Protein AF-A0A418DH81-F1 (afdb_monomer)

Nearest PDB structures (foldseek):
  5mu1-assembly1_A  TM=8.282E-01  e=1.456E-31  Thermochaetoides thermophila DSM 1495
  6trf-assembly1_A  TM=8.125E-01  e=7.128E-32  Thermochaetoides thermophila DSM 1495
  5n2j-assembly1_A  TM=8.165E-01  e=2.802E-31  Thermochaetoides thermophila DSM 1495
  6trt-assembly1_A  TM=8.050E-01  e=3.773E-31  Thermochaetoides thermophila DSM 1495
  7zlu-assembly1_A  TM=9.048E-01  e=4.284E-21  Thermochaetoides thermophila

Solvent-accessible surface area (backbone atoms only — not comparable to full-atom values): 31804 Å² total; per-residue (Å²): 135,86,85,79,65,65,47,68,61,77,77,45,79,38,82,57,93,62,87,86,45,74,70,54,49,53,50,49,54,51,50,46,34,75,74,52,50,48,64,51,39,63,69,58,46,61,78,52,71,87,59,91,65,53,75,65,55,46,49,52,55,49,52,52,51,32,51,53,46,54,48,47,58,63,50,71,73,49,91,76,79,75,73,94,66,60,92,85,54,84,72,73,89,83,48,70,55,76,67,92,68,94,46,98,39,81,44,79,46,81,33,32,79,62,37,71,63,35,60,57,46,53,40,53,55,52,46,40,35,71,77,66,52,27,34,54,36,48,39,73,54,68,73,99,72,73,98,60,86,67,70,91,74,87,86,86,70,89,80,76,89,85,84,58,101,70,86,85,80,80,89,67,78,64,82,57,75,38,64,74,80,85,91,68,64,92,48,52,44,69,41,78,78,49,58,82,53,60,51,74,64,32,58,65,95,75,56,74,44,72,43,75,63,27,33,56,50,49,31,33,37,36,30,48,67,43,78,90,61,66,44,56,54,48,59,42,75,46,75,52,77,45,79,56,93,92,49,75,48,82,45,54,34,45,24,35,64,69,78,8,32,37,63,43,79,36,69,72,63,91,65,88,66,93,45,97,81,52,81,68,40,77,46,80,43,65,69,60,93,91,58,91,72,82,75,53,64,87,88,74,85,84,78,77,85,74,81,89,72,83,89,71,90,79,74,81,83,81,71,86,49,70,69,59,43,54,29,43,62,72,52,52,36,63,61,57,73,50,55,83,88,53,54,62,51,73,51,73,54,95,67,48,48,77,75,54,71,65,61,58,67,70,71,52,82,48,83,92,33,34,32,30,33,19,45,45,57,73,76,32,87,78,87,76,85,86,73,66,64,50,81,41,36,39,35,37,38,55,53,26,48,50,68,42,45,34,52,54,51,43,54,54,45,60,67,45,60,76,43,84,84,48,57,88,50,50,60,58,45,48,59,62,70,40,31,88,83,53,50,69,22,76,42,63,57,42,59,47,33,30,78,63,27,33,43,78,76,58,53,77,68,31,31,21,38,39,74,58,82,46,95,89,52,89,73,60,67,70,61,49,40,56,61,71,40,40,63,94,88,37,101,63,32,44,66,53,56,55,49,51,52,52,51,50,51,54,52,49,55,64,71,75,105

Mean predicted aligned error: 12.91 Å

Structure (mmCIF, N/CA/C/O backbone):
data_AF-A0A418DH81-F1
#
_entry.id   AF-A0A418DH81-F1
#
loop_
_atom_site.group_PDB
_atom_site.id
_atom_site.type_symbol
_atom_site.label_atom_id
_atom_site.label_alt_id
_atom_site.label_comp_id
_atom_site.label_asym_id
_atom_site.label_entity_id
_atom_site.label_seq_id
_atom_site.pdbx_PDB_ins_code
_atom_site.Cartn_x
_atom_site.Cartn_y
_atom_site.Cartn_z
_atom_site.occupancy
_atom_site.B_iso_or_equiv
_atom_site.auth_seq_id
_atom_site.auth_comp_id
_atom_site.auth_asym_id
_atom_site.auth_atom_id
_atom_site.pdbx_PDB_model_num
ATOM 1 N N . LEU A 1 1 ? 4.227 26.481 -40.959 1.00 38.06 1 LEU A N 1
ATOM 2 C CA . LEU A 1 1 ? 5.400 27.101 -40.310 1.00 38.06 1 LEU A CA 1
ATOM 3 C C . LEU A 1 1 ? 6.519 27.157 -41.343 1.00 38.06 1 LEU A C 1
ATOM 5 O O . LEU A 1 1 ? 7.202 26.156 -41.515 1.00 38.06 1 LEU A O 1
ATOM 9 N N . PRO A 1 2 ? 6.613 28.237 -42.131 1.00 41.12 2 PRO A N 1
ATOM 10 C CA . PRO A 1 2 ? 7.748 28.475 -43.013 1.00 41.12 2 PRO A CA 1
ATOM 11 C C . PRO A 1 2 ? 8.866 29.164 -42.206 1.00 41.12 2 PRO A C 1
ATOM 13 O O . PRO A 1 2 ? 8.558 29.958 -41.325 1.00 41.12 2 PRO A O 1
ATOM 16 N N . ASP A 1 3 ? 10.126 28.830 -42.489 1.00 50.47 3 ASP A N 1
ATOM 17 C CA . ASP A 1 3 ? 11.366 29.453 -41.966 1.00 50.47 3 ASP A CA 1
ATOM 18 C C . ASP A 1 3 ? 12.084 28.794 -40.768 1.00 50.47 3 ASP A C 1
ATOM 20 O O . ASP A 1 3 ? 12.914 29.425 -40.117 1.00 50.47 3 ASP A O 1
ATOM 24 N N . GLN A 1 4 ? 11.891 27.494 -40.517 1.00 59.25 4 GLN A N 1
ATOM 25 C CA . GLN A 1 4 ? 12.901 26.716 -39.778 1.00 59.25 4 GLN A CA 1
ATOM 26 C C . GLN A 1 4 ? 13.850 26.030 -40.767 1.00 59.25 4 GLN A C 1
ATOM 28 O O . GLN A 1 4 ? 13.524 25.003 -41.363 1.00 59.25 4 GLN A O 1
ATOM 33 N N . HIS A 1 5 ? 15.041 26.602 -40.954 1.00 70.00 5 HIS A N 1
ATOM 34 C CA . HIS A 1 5 ? 16.127 25.930 -41.661 1.00 70.00 5 HIS A CA 1
ATOM 35 C C . HIS A 1 5 ? 16.681 24.811 -40.769 1.00 70.00 5 HIS A C 1
ATOM 37 O O . HIS A 1 5 ? 17.349 25.074 -39.770 1.00 70.00 5 HIS A O 1
ATOM 43 N N . VAL A 1 6 ? 16.388 23.561 -41.126 1.00 74.81 6 VAL A N 1
ATOM 44 C CA . VAL A 1 6 ? 16.934 22.372 -40.460 1.00 74.81 6 VAL A CA 1
ATOM 45 C C . VAL A 1 6 ? 18.076 21.823 -41.304 1.00 74.81 6 VAL A C 1
ATOM 47 O O . VAL A 1 6 ? 17.901 21.573 -42.497 1.00 74.81 6 VAL A O 1
ATOM 50 N N . ILE A 1 7 ? 19.241 21.613 -40.693 1.00 79.62 7 ILE A N 1
ATOM 51 C CA . ILE A 1 7 ? 20.349 20.890 -41.328 1.00 79.62 7 ILE A CA 1
ATOM 52 C C . ILE A 1 7 ? 20.380 19.472 -40.791 1.00 79.62 7 ILE A C 1
ATOM 54 O O . ILE A 1 7 ? 20.282 19.255 -39.587 1.00 79.62 7 ILE A O 1
ATOM 58 N N . TYR A 1 8 ? 20.567 18.509 -41.687 1.00 78.81 8 TYR A N 1
ATOM 59 C CA . TYR A 1 8 ? 20.799 17.123 -41.315 1.00 78.81 8 TYR A CA 1
ATOM 60 C C . TYR A 1 8 ? 22.288 16.817 -41.404 1.00 78.81 8 TYR A C 1
ATOM 62 O O . TYR A 1 8 ? 22.868 16.864 -42.487 1.00 78.81 8 TYR A O 1
ATOM 70 N N . VAL A 1 9 ? 22.902 16.474 -40.272 1.00 79.56 9 VAL A N 1
ATOM 71 C CA . VAL A 1 9 ? 24.284 15.979 -40.231 1.00 79.56 9 VAL A CA 1
ATOM 72 C C . VAL A 1 9 ? 24.230 14.502 -39.856 1.00 79.56 9 VAL A C 1
ATOM 74 O O . VAL A 1 9 ? 23.782 14.157 -38.764 1.00 79.56 9 VAL A O 1
ATOM 77 N N . ASN A 1 10 ? 24.605 13.621 -40.791 1.00 78.31 10 ASN A N 1
ATOM 78 C CA . ASN A 1 10 ? 24.509 12.158 -40.651 1.00 78.31 10 ASN A CA 1
ATOM 79 C C . ASN A 1 10 ? 23.146 11.690 -40.092 1.00 78.31 10 ASN A C 1
ATOM 81 O O . ASN A 1 10 ? 23.060 10.952 -39.106 1.00 78.31 10 ASN A O 1
ATOM 85 N N . GLY A 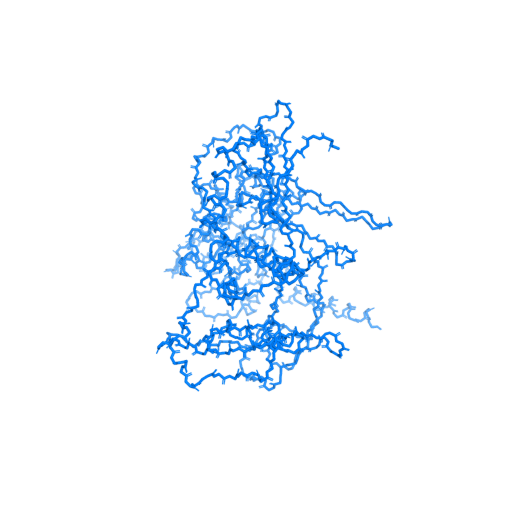1 11 ? 22.065 12.210 -40.686 1.00 76.94 11 GLY A N 1
ATOM 86 C CA . GLY A 1 11 ? 20.680 11.876 -40.342 1.00 76.94 11 GLY A CA 1
ATOM 87 C C . GLY A 1 11 ? 20.104 12.582 -39.108 1.00 76.94 11 GLY A C 1
ATOM 88 O O . GLY A 1 11 ? 18.898 12.496 -38.893 1.00 76.94 11 GLY A O 1
ATOM 89 N N . ARG A 1 12 ? 20.906 13.310 -38.316 1.00 77.25 12 ARG A N 1
ATOM 90 C CA . ARG A 1 12 ? 20.415 14.054 -37.145 1.00 77.25 12 ARG A CA 1
ATOM 91 C C . ARG A 1 12 ? 19.915 15.446 -37.551 1.00 77.25 12 ARG A C 1
ATOM 93 O O . ARG A 1 12 ? 20.723 16.213 -38.081 1.00 77.25 12 ARG A O 1
ATOM 100 N N . PRO A 1 13 ? 18.643 15.803 -37.284 1.00 80.56 13 PRO A N 1
ATOM 101 C CA . PRO A 1 13 ? 18.161 17.159 -37.504 1.00 80.56 13 PRO A CA 1
ATOM 102 C C . PRO A 1 13 ? 18.789 18.111 -36.482 1.00 80.56 13 PRO A C 1
ATOM 104 O O . PRO A 1 13 ? 18.785 17.846 -35.277 1.00 80.56 13 PRO A O 1
ATOM 107 N N . LEU A 1 14 ? 19.317 19.225 -36.971 1.00 76.38 14 LEU A N 1
ATOM 108 C CA . LEU A 1 14 ? 19.795 20.345 -36.178 1.00 76.38 14 LEU A CA 1
ATOM 109 C C . LEU A 1 14 ? 18.937 21.561 -36.507 1.00 76.38 14 LEU A C 1
ATOM 111 O O . LEU A 1 14 ? 18.950 22.055 -37.638 1.00 76.38 14 LEU A O 1
ATOM 115 N N . GLU A 1 15 ? 18.191 22.028 -35.510 1.00 77.62 15 GLU A N 1
ATOM 116 C CA . GLU A 1 15 ? 17.496 23.307 -35.591 1.00 77.62 15 GLU A CA 1
ATOM 117 C C . GLU A 1 15 ? 18.522 24.431 -35.479 1.00 77.62 15 GLU A C 1
ATOM 119 O O . GLU A 1 15 ? 19.272 24.532 -34.504 1.00 77.62 15 GLU A O 1
ATOM 124 N N . LEU A 1 16 ? 18.588 25.264 -36.512 1.00 69.62 16 LEU A N 1
ATOM 125 C CA . LEU A 1 16 ? 19.520 26.375 -36.543 1.00 69.62 16 LEU A CA 1
ATOM 126 C C . LEU A 1 16 ? 18.963 27.554 -35.753 1.00 69.62 16 LEU A C 1
ATOM 128 O O . LEU A 1 16 ? 17.947 28.140 -36.115 1.00 69.62 16 LEU A O 1
ATOM 132 N N . VAL A 1 17 ? 19.682 27.939 -34.701 1.00 70.19 17 VAL A N 1
ATOM 133 C CA . VAL A 1 17 ? 19.402 29.158 -33.923 1.00 70.19 17 VAL A CA 1
ATOM 134 C C . VAL A 1 17 ? 20.090 30.394 -34.528 1.00 70.19 17 VAL A C 1
ATOM 136 O O . VAL A 1 17 ? 19.818 31.520 -34.121 1.00 70.19 17 VAL A O 1
ATOM 139 N N . ALA A 1 18 ? 20.992 30.190 -35.497 1.00 70.56 18 ALA A N 1
ATOM 140 C CA . ALA A 1 18 ? 21.747 31.223 -36.203 1.00 70.56 18 ALA A CA 1
ATOM 141 C C . ALA A 1 18 ? 22.137 30.755 -37.626 1.00 70.56 18 ALA A C 1
ATOM 143 O O . ALA A 1 18 ? 22.181 29.545 -37.873 1.00 70.56 18 ALA A O 1
ATOM 144 N N . PRO A 1 19 ? 22.454 31.675 -38.564 1.00 76.88 19 PRO A N 1
ATOM 145 C CA . PRO A 1 19 ? 22.934 31.321 -39.901 1.00 76.88 19 PRO A CA 1
ATOM 146 C C . PRO A 1 19 ? 24.234 30.510 -39.850 1.00 76.88 19 PRO A C 1
ATOM 148 O O . PRO A 1 19 ? 25.138 30.820 -39.071 1.00 76.88 19 PRO A O 1
ATOM 151 N N . VAL A 1 20 ? 24.359 29.495 -40.707 1.00 76.00 20 VAL A N 1
ATOM 152 C CA . VAL A 1 20 ? 25.563 28.655 -40.744 1.00 76.00 20 VAL A CA 1
ATOM 153 C C . VAL A 1 20 ? 26.715 29.372 -41.427 1.00 76.00 20 VAL A C 1
ATOM 155 O O . VAL A 1 20 ? 26.659 29.682 -42.614 1.00 76.00 20 VAL A O 1
ATOM 158 N N . THR A 1 21 ? 27.786 29.593 -40.671 1.00 83.69 21 THR A N 1
ATOM 159 C CA . THR A 1 21 ? 29.084 30.017 -41.198 1.00 83.69 21 THR A CA 1
ATOM 160 C C . THR A 1 21 ? 29.962 28.796 -41.497 1.00 83.69 21 THR A C 1
ATOM 162 O O . THR A 1 21 ? 29.776 27.745 -40.876 1.00 83.69 21 THR A O 1
ATOM 165 N N . PRO A 1 22 ? 30.966 28.910 -42.387 1.00 84.56 22 PRO A N 1
ATOM 166 C CA . PRO A 1 22 ? 31.921 27.826 -42.633 1.00 84.56 22 PRO A CA 1
ATOM 167 C C . PRO A 1 22 ? 32.604 27.321 -41.352 1.00 84.56 22 PRO A C 1
ATOM 169 O O . PRO A 1 22 ? 32.698 26.119 -41.134 1.00 84.56 22 PRO A O 1
ATOM 172 N N . SER A 1 23 ? 32.975 28.231 -40.444 1.00 84.25 23 SER A N 1
ATOM 173 C CA . SER A 1 23 ? 33.589 27.876 -39.158 1.00 84.25 23 SER A CA 1
ATOM 174 C C . SER A 1 23 ? 32.648 27.112 -38.222 1.00 84.25 23 SER A C 1
ATOM 176 O O . SER A 1 23 ? 33.084 26.196 -37.524 1.00 84.25 23 SER A O 1
ATOM 178 N N . LEU A 1 24 ? 31.355 27.459 -38.207 1.00 81.62 24 LEU A N 1
ATOM 179 C CA . LEU A 1 24 ? 30.349 26.719 -37.448 1.00 81.62 24 LEU A CA 1
ATOM 180 C C . LEU A 1 24 ? 30.149 25.321 -38.040 1.00 81.62 24 LEU A C 1
ATOM 182 O O . LEU A 1 24 ? 30.042 24.357 -37.288 1.00 81.62 24 LEU A O 1
ATOM 186 N N . PHE A 1 25 ? 30.142 25.201 -39.369 1.00 82.88 25 PHE A N 1
ATOM 187 C CA . PHE A 1 25 ? 30.026 23.913 -40.048 1.00 82.88 25 PHE A CA 1
ATOM 188 C C . PHE A 1 25 ? 31.209 22.987 -39.729 1.00 82.88 25 PHE A C 1
ATOM 190 O O . PHE A 1 25 ? 30.992 21.836 -39.353 1.00 82.88 25 PHE A O 1
ATOM 197 N N . ASP A 1 26 ? 32.443 23.494 -39.766 1.00 85.38 26 ASP A N 1
ATOM 198 C CA . ASP A 1 26 ? 33.638 22.724 -39.388 1.00 85.38 26 ASP A CA 1
ATOM 199 C C . ASP A 1 26 ? 33.591 22.269 -37.919 1.00 85.38 26 ASP A C 1
ATOM 201 O O . ASP A 1 26 ? 33.926 21.124 -37.591 1.00 85.38 26 ASP A O 1
ATOM 205 N N . GLY A 1 27 ? 33.115 23.146 -37.028 1.00 85.00 27 GLY A N 1
ATOM 206 C CA . GLY A 1 27 ? 32.875 22.819 -35.623 1.00 85.00 27 GLY A CA 1
ATOM 207 C C . GLY A 1 27 ? 31.822 21.721 -35.448 1.00 85.00 27 GLY A C 1
ATOM 208 O O . GLY A 1 27 ? 32.046 20.773 -34.694 1.00 85.00 27 GLY A O 1
ATOM 209 N N . LEU A 1 28 ? 30.709 21.800 -36.187 1.00 83.19 28 LEU A N 1
ATOM 210 C CA . LEU A 1 28 ? 29.641 20.795 -36.179 1.00 83.19 28 LEU A CA 1
ATOM 211 C C . LEU A 1 28 ? 30.137 19.435 -36.676 1.00 83.19 28 LEU A C 1
ATOM 213 O O . LEU A 1 28 ? 29.877 18.426 -36.025 1.00 83.19 28 LEU A O 1
ATOM 217 N N . VAL A 1 29 ? 30.894 19.395 -37.776 1.00 83.88 29 VAL A N 1
ATOM 218 C CA . VAL A 1 29 ? 31.482 18.155 -38.311 1.00 83.88 29 VAL A CA 1
ATOM 219 C C . VAL A 1 29 ? 32.475 17.549 -37.317 1.00 83.88 29 VAL A C 1
ATOM 221 O O . VAL A 1 29 ? 32.462 16.338 -37.083 1.00 83.88 29 VAL A O 1
ATOM 224 N N . THR A 1 30 ? 33.309 18.379 -36.686 1.00 86.56 30 THR A N 1
ATOM 225 C CA . THR A 1 30 ? 34.278 17.926 -35.678 1.00 86.56 30 THR A CA 1
ATOM 226 C C . THR A 1 30 ? 33.576 17.348 -34.450 1.00 86.56 30 THR A C 1
ATOM 228 O O . THR A 1 30 ? 33.933 16.263 -33.986 1.00 86.56 30 THR A O 1
ATOM 231 N N . TYR A 1 31 ? 32.548 18.037 -33.950 1.00 83.62 31 TYR A N 1
ATOM 232 C CA . TYR A 1 31 ? 31.750 17.594 -32.811 1.00 83.62 31 TYR A CA 1
ATOM 233 C C . TYR A 1 31 ? 30.988 16.298 -33.117 1.00 83.62 31 TYR A C 1
ATOM 235 O O . TYR A 1 31 ? 31.055 15.344 -32.343 1.00 83.62 31 TYR A O 1
ATOM 243 N N . GLU A 1 32 ? 30.320 16.220 -34.266 1.00 84.56 32 GLU A N 1
ATOM 244 C CA . GLU A 1 32 ? 29.579 15.036 -34.716 1.00 84.56 32 GLU A CA 1
ATOM 245 C C . GLU A 1 32 ? 30.499 13.820 -34.906 1.00 84.56 32 GLU A C 1
ATOM 247 O O . GLU A 1 32 ? 30.168 12.695 -34.517 1.00 84.56 32 GLU A O 1
ATOM 252 N N . SER A 1 33 ? 31.695 14.043 -35.457 1.00 83.44 33 SER A N 1
ATOM 253 C CA . SER A 1 33 ? 32.730 13.018 -35.561 1.00 83.44 33 SER A CA 1
ATOM 254 C C . SER A 1 33 ? 33.155 12.533 -34.176 1.00 83.44 33 SER A C 1
ATOM 256 O O . SER A 1 33 ? 33.087 11.336 -33.904 1.00 83.44 33 SER A O 1
ATOM 258 N N . ALA A 1 34 ? 33.529 13.443 -33.272 1.00 82.44 34 ALA A N 1
ATOM 259 C CA . ALA A 1 34 ? 34.027 13.099 -31.943 1.00 82.44 34 ALA A CA 1
ATOM 260 C C . ALA A 1 34 ? 32.990 12.387 -31.058 1.00 82.44 34 ALA A C 1
ATOM 262 O O . ALA A 1 34 ? 33.361 11.504 -30.288 1.00 82.44 34 ALA A O 1
ATOM 263 N N . THR A 1 35 ? 31.712 12.753 -31.173 1.00 76.19 35 THR A N 1
ATOM 264 C CA . THR A 1 35 ? 30.647 12.268 -30.279 1.00 76.19 35 THR A CA 1
ATOM 265 C C . THR A 1 35 ? 29.942 11.007 -30.772 1.00 76.19 35 THR A C 1
ATOM 267 O O . THR A 1 35 ? 29.568 10.168 -29.957 1.00 76.19 35 THR A O 1
ATOM 270 N N . ARG A 1 36 ? 29.767 10.846 -32.088 1.00 80.06 36 ARG A N 1
ATOM 271 C CA . ARG A 1 36 ? 28.887 9.817 -32.673 1.00 80.06 36 ARG A CA 1
ATOM 272 C C . ARG A 1 36 ? 29.578 9.054 -33.792 1.00 80.06 36 ARG A C 1
ATOM 274 O O . ARG A 1 36 ? 29.807 7.845 -33.717 1.00 80.06 36 ARG A O 1
ATOM 281 N N . SER A 1 37 ? 29.945 9.784 -34.842 1.00 82.31 37 SER A N 1
ATOM 282 C CA . SER A 1 37 ? 30.236 9.195 -36.145 1.00 82.31 37 SER A CA 1
ATOM 283 C C . SER A 1 37 ? 31.573 8.457 -36.175 1.00 82.31 37 SER A C 1
ATOM 285 O O . SER A 1 37 ? 31.692 7.455 -36.876 1.00 82.31 37 SER A O 1
ATOM 287 N N . LYS A 1 38 ? 32.567 8.859 -35.371 1.00 84.56 38 LYS A N 1
ATOM 288 C CA . LYS A 1 38 ? 33.875 8.184 -35.301 1.00 84.56 38 LYS A CA 1
ATOM 289 C C . LYS A 1 38 ? 33.791 6.785 -34.695 1.00 84.56 38 LYS A C 1
ATOM 291 O O . LYS A 1 38 ? 34.431 5.869 -35.211 1.00 84.56 38 LYS A O 1
ATOM 296 N N . ALA A 1 39 ? 33.007 6.606 -33.631 1.00 79.75 39 ALA A N 1
ATOM 297 C CA . ALA A 1 39 ? 32.832 5.304 -32.989 1.00 79.75 39 ALA A CA 1
ATOM 298 C C . ALA A 1 39 ? 32.133 4.318 -33.937 1.00 79.75 39 ALA A C 1
ATOM 300 O O . ALA A 1 39 ? 32.641 3.220 -34.172 1.00 79.75 39 ALA A O 1
ATOM 301 N N . VAL A 1 40 ? 31.037 4.755 -34.567 1.00 82.31 40 VAL A N 1
ATOM 302 C CA . VAL A 1 40 ? 30.301 3.939 -35.542 1.00 82.31 40 VAL A CA 1
ATOM 303 C C . VAL A 1 40 ? 31.146 3.665 -36.784 1.00 82.31 40 VAL A C 1
ATOM 305 O O . VAL A 1 40 ? 31.205 2.530 -37.242 1.00 82.31 40 VAL A O 1
ATOM 308 N N . SER A 1 41 ? 31.894 4.649 -37.286 1.00 81.81 41 SER A N 1
ATOM 309 C CA . SER A 1 41 ? 32.795 4.447 -38.428 1.00 81.81 41 SER A CA 1
ATOM 310 C C . SER A 1 41 ? 33.893 3.424 -38.123 1.00 81.81 41 SER A C 1
ATOM 312 O O . SER A 1 41 ? 34.215 2.586 -38.963 1.00 81.81 41 SER A O 1
ATOM 314 N N . LYS A 1 42 ? 34.443 3.423 -36.902 1.00 82.38 42 LYS A N 1
ATOM 315 C CA . LYS A 1 42 ? 35.441 2.425 -36.496 1.00 82.38 42 LYS A CA 1
ATOM 316 C C . LYS A 1 42 ? 34.857 1.010 -36.419 1.00 82.38 42 LYS A C 1
ATOM 318 O O . LYS A 1 42 ? 35.593 0.063 -36.674 1.00 82.38 42 LYS A O 1
ATOM 323 N N . ALA A 1 43 ? 33.578 0.856 -36.086 1.00 80.62 43 ALA A N 1
ATOM 324 C CA . ALA A 1 43 ? 32.929 -0.451 -35.972 1.00 80.62 43 ALA A CA 1
ATOM 325 C C . ALA A 1 43 ? 32.344 -0.963 -37.302 1.00 80.62 43 ALA A C 1
ATOM 327 O O . ALA A 1 43 ? 32.469 -2.143 -37.617 1.00 80.62 43 ALA A O 1
ATOM 328 N N . TYR A 1 44 ? 31.716 -0.081 -38.082 1.00 83.50 44 TYR A N 1
ATOM 329 C CA . TYR A 1 44 ? 30.971 -0.418 -39.296 1.00 83.50 44 TYR A CA 1
ATOM 330 C C . TYR A 1 44 ? 31.788 -0.166 -40.568 1.00 83.50 44 TYR A C 1
ATOM 332 O O . TYR A 1 44 ? 32.016 -1.084 -41.350 1.00 83.50 44 TYR A O 1
ATOM 340 N N . VAL A 1 45 ? 32.303 1.055 -40.751 1.00 82.00 45 VAL A N 1
ATOM 341 C CA . VAL A 1 45 ? 33.040 1.444 -41.971 1.00 82.00 45 VAL A CA 1
ATOM 342 C C . VAL A 1 45 ? 34.389 0.730 -42.071 1.00 82.00 45 VAL A C 1
ATOM 344 O O . VAL A 1 45 ? 34.849 0.414 -43.167 1.00 82.00 45 VAL A O 1
ATOM 347 N N . SER A 1 46 ? 35.016 0.392 -40.940 1.00 81.56 46 SER A N 1
ATOM 348 C CA . SER A 1 46 ? 36.280 -0.359 -40.917 1.00 81.56 46 SER A CA 1
ATOM 349 C C . SER A 1 46 ? 36.216 -1.720 -41.617 1.00 81.56 46 SER A C 1
ATOM 351 O O . SER A 1 46 ? 37.254 -2.188 -42.083 1.00 81.56 46 SER A O 1
ATOM 353 N N . GLN A 1 47 ? 35.025 -2.315 -41.737 1.00 82.88 47 GLN A N 1
ATOM 354 C CA . GLN A 1 47 ? 34.803 -3.610 -42.383 1.00 82.88 47 GLN A CA 1
ATOM 355 C C . GLN A 1 47 ? 34.954 -3.541 -43.910 1.00 82.88 47 GLN A C 1
ATOM 357 O O . GLN A 1 47 ? 35.228 -4.554 -44.545 1.00 82.88 47 GLN A O 1
ATOM 362 N N . PHE A 1 48 ? 34.792 -2.354 -44.505 1.00 84.00 48 PHE A N 1
ATOM 363 C CA . PHE A 1 48 ? 34.831 -2.148 -45.958 1.00 84.00 48 PHE A CA 1
ATOM 364 C C . PHE A 1 48 ? 35.664 -0.929 -46.387 1.00 84.00 48 PHE A C 1
ATOM 366 O O . PHE A 1 48 ? 35.644 -0.547 -47.553 1.00 84.00 48 PHE A O 1
ATOM 373 N N . LYS A 1 49 ? 36.447 -0.331 -45.479 1.00 80.06 49 LYS A N 1
ATOM 374 C CA . LYS A 1 49 ? 37.259 0.882 -45.722 1.00 80.06 49 LYS A CA 1
ATOM 375 C C . LYS A 1 49 ? 38.293 0.769 -46.854 1.00 80.06 49 LYS A C 1
ATOM 377 O O . LYS A 1 49 ? 38.824 1.785 -47.285 1.00 80.06 49 LYS A O 1
ATOM 382 N N . HIS A 1 50 ? 38.630 -0.449 -47.276 1.00 85.56 50 HIS A N 1
ATOM 383 C CA . HIS A 1 50 ? 39.589 -0.720 -48.352 1.00 85.56 50 HIS A CA 1
ATOM 384 C C . HIS A 1 50 ? 38.912 -1.207 -49.642 1.00 85.56 50 HIS A C 1
ATOM 386 O O . HIS A 1 50 ? 39.601 -1.512 -50.612 1.00 85.56 50 HIS A O 1
ATOM 392 N N . ASN A 1 51 ? 37.579 -1.272 -49.666 1.00 87.50 51 ASN A N 1
ATOM 393 C CA . ASN A 1 51 ? 36.824 -1.726 -50.824 1.00 87.50 51 ASN A CA 1
ATOM 394 C C . ASN A 1 51 ? 36.607 -0.553 -51.785 1.00 87.50 51 ASN A C 1
ATOM 396 O O . ASN A 1 51 ? 36.273 0.554 -51.363 1.00 87.50 51 ASN A O 1
ATOM 400 N N . VAL A 1 52 ? 36.742 -0.807 -53.087 1.00 86.31 52 VAL A N 1
ATOM 401 C CA . VAL A 1 52 ? 36.284 0.131 -54.118 1.00 86.31 52 VAL A CA 1
ATOM 402 C C . VAL A 1 52 ? 34.784 -0.088 -54.285 1.00 86.31 52 VAL A C 1
ATOM 404 O O . VAL A 1 52 ? 34.367 -1.133 -54.776 1.00 86.31 52 VAL A O 1
ATOM 407 N N . LEU A 1 53 ? 33.983 0.862 -53.810 1.00 87.25 53 LEU A N 1
ATOM 408 C CA . LEU A 1 53 ? 32.523 0.788 -53.861 1.00 87.25 53 LEU A CA 1
ATOM 409 C C . LEU A 1 53 ? 32.000 1.482 -55.120 1.00 87.25 53 LEU A C 1
ATOM 411 O O . LEU A 1 53 ? 32.512 2.534 -55.511 1.00 87.25 53 LEU A O 1
ATOM 415 N N . THR A 1 54 ? 30.960 0.918 -55.735 1.00 92.44 54 THR A N 1
ATOM 416 C CA . THR A 1 54 ? 30.178 1.645 -56.741 1.00 92.44 54 THR A CA 1
ATOM 417 C C . THR A 1 54 ? 29.390 2.777 -56.070 1.00 92.44 54 THR A C 1
ATOM 419 O O . THR A 1 54 ? 29.241 2.804 -54.847 1.00 92.44 54 THR A O 1
ATOM 422 N N . ALA A 1 55 ? 28.879 3.735 -56.849 1.00 88.75 55 ALA A N 1
ATOM 423 C CA . ALA A 1 55 ? 28.069 4.824 -56.295 1.00 88.75 55 ALA A CA 1
ATOM 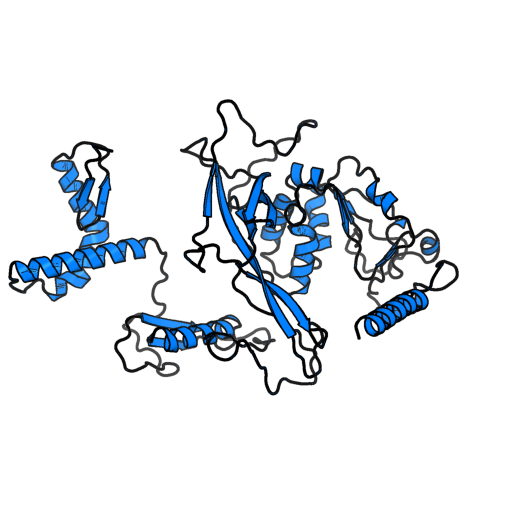424 C C . ALA A 1 55 ? 26.800 4.309 -55.585 1.00 88.75 55 ALA A C 1
ATOM 426 O O . ALA A 1 55 ? 26.407 4.862 -54.560 1.00 88.75 55 ALA A O 1
ATOM 427 N N . GLU A 1 56 ? 26.203 3.233 -56.103 1.00 89.81 56 GLU A N 1
ATOM 428 C CA . GLU A 1 56 ? 25.025 2.575 -55.530 1.00 89.81 56 GLU A CA 1
ATOM 429 C C . GLU A 1 56 ? 25.373 1.863 -54.215 1.00 89.81 56 GLU A C 1
ATOM 431 O O . GLU A 1 56 ? 24.768 2.147 -53.183 1.00 89.81 56 GLU A O 1
ATOM 436 N N . ASP A 1 57 ? 26.450 1.068 -54.199 1.00 86.44 57 ASP A N 1
ATOM 437 C CA . ASP A 1 57 ? 26.924 0.414 -52.973 1.00 86.44 57 ASP A CA 1
ATOM 438 C C . ASP A 1 57 ? 27.304 1.435 -51.892 1.00 86.44 57 ASP A C 1
ATOM 440 O O . ASP A 1 57 ? 27.021 1.248 -50.708 1.00 86.44 57 ASP A O 1
ATOM 444 N N . ALA A 1 58 ? 27.957 2.533 -52.279 1.00 84.38 58 ALA A N 1
ATOM 445 C CA . ALA A 1 58 ? 28.329 3.596 -51.355 1.00 84.38 58 ALA A CA 1
ATOM 446 C C . ALA A 1 58 ? 27.093 4.286 -50.757 1.00 84.38 58 ALA A C 1
ATOM 448 O O . ALA A 1 58 ? 27.082 4.577 -49.556 1.00 84.38 58 ALA A O 1
ATOM 449 N N . ALA A 1 59 ? 26.047 4.516 -51.557 1.00 84.25 59 ALA A N 1
ATOM 450 C CA . ALA A 1 59 ? 24.777 5.062 -51.087 1.00 84.25 59 ALA A CA 1
ATOM 451 C C . ALA A 1 59 ? 24.088 4.117 -50.088 1.00 84.25 59 ALA A C 1
ATOM 453 O O . ALA A 1 59 ? 23.715 4.560 -48.999 1.00 84.25 59 ALA A O 1
ATOM 454 N N . ASP A 1 60 ? 24.026 2.817 -50.382 1.00 86.56 60 ASP A N 1
ATOM 455 C CA . ASP A 1 60 ? 23.452 1.807 -49.486 1.00 86.56 60 ASP A CA 1
ATOM 456 C C . ASP A 1 60 ? 24.220 1.703 -48.166 1.00 86.56 60 ASP A C 1
ATOM 458 O O . ASP A 1 60 ? 23.631 1.713 -47.079 1.00 86.56 60 ASP A O 1
ATOM 462 N N . LYS A 1 61 ? 25.558 1.663 -48.219 1.00 86.12 61 LYS A N 1
ATOM 463 C CA . LYS A 1 61 ? 26.385 1.653 -47.003 1.00 86.12 61 LYS A CA 1
ATOM 464 C C . LYS A 1 61 ? 26.212 2.934 -46.187 1.00 86.12 61 LYS A C 1
ATOM 466 O O . LYS A 1 61 ? 26.229 2.855 -44.959 1.00 86.12 61 LYS A O 1
ATOM 471 N N . THR A 1 62 ? 26.001 4.077 -46.837 1.00 84.06 62 THR A N 1
ATOM 472 C CA . THR A 1 62 ? 25.750 5.369 -46.178 1.00 84.06 62 THR A CA 1
ATOM 473 C C . THR A 1 62 ? 24.367 5.408 -45.526 1.00 84.06 62 THR A C 1
ATOM 475 O O . THR A 1 62 ? 24.233 5.873 -44.394 1.00 84.06 62 THR A O 1
ATOM 478 N N . LEU A 1 63 ? 23.340 4.861 -46.180 1.00 84.75 63 LEU A N 1
ATOM 479 C CA . LEU A 1 63 ? 22.004 4.725 -45.600 1.00 84.75 63 LEU A CA 1
ATOM 480 C C . LEU A 1 63 ? 22.033 3.836 -44.352 1.00 84.75 63 LEU A C 1
ATOM 482 O O . LEU A 1 63 ? 21.512 4.220 -43.308 1.00 84.75 63 LEU A O 1
ATOM 486 N N . GLN A 1 64 ? 22.707 2.689 -44.426 1.00 83.88 64 GLN A N 1
ATOM 487 C CA . GLN A 1 64 ? 22.884 1.800 -43.276 1.00 83.88 64 GLN A CA 1
ATOM 488 C C . GLN A 1 64 ? 23.686 2.460 -42.149 1.00 83.88 64 GLN A C 1
ATOM 490 O O . GLN A 1 64 ? 23.333 2.315 -40.981 1.00 83.88 64 GLN A O 1
ATOM 495 N N . LEU A 1 65 ? 24.715 3.249 -42.475 1.00 84.75 65 LEU A N 1
ATOM 496 C CA . LEU A 1 65 ? 25.443 4.045 -41.483 1.00 84.75 65 LEU A CA 1
ATOM 497 C C . LEU A 1 65 ? 24.504 5.022 -40.753 1.00 84.75 65 LEU A C 1
ATOM 499 O O . LEU A 1 65 ? 24.564 5.110 -39.528 1.00 84.75 65 LEU A O 1
ATOM 503 N N . ASN A 1 66 ? 23.608 5.704 -41.474 1.00 82.62 66 ASN A N 1
ATOM 504 C CA . ASN A 1 66 ? 22.609 6.594 -40.873 1.00 82.62 66 ASN A CA 1
ATOM 505 C C . ASN A 1 66 ? 21.614 5.838 -39.979 1.00 82.62 66 ASN A C 1
ATOM 507 O O . ASN A 1 66 ? 21.283 6.321 -38.897 1.00 82.62 66 ASN A O 1
ATOM 511 N N . VAL A 1 67 ? 21.174 4.641 -40.383 1.00 82.12 67 VAL A N 1
ATOM 512 C CA . VAL A 1 67 ? 20.313 3.780 -39.553 1.00 82.12 67 VAL A CA 1
ATOM 513 C C . VAL A 1 67 ? 21.030 3.397 -38.260 1.00 82.12 67 VAL A C 1
ATOM 515 O O . VAL A 1 67 ? 20.475 3.594 -37.178 1.00 82.12 67 VAL A O 1
ATOM 518 N N . VAL A 1 68 ? 22.282 2.940 -38.338 1.00 82.62 68 VAL A N 1
ATOM 519 C CA . VAL A 1 68 ? 23.073 2.581 -37.152 1.00 82.62 68 VAL A CA 1
ATOM 520 C C . VAL A 1 68 ? 23.299 3.796 -36.251 1.00 82.62 68 VAL A C 1
ATOM 522 O O . VAL A 1 68 ? 23.164 3.681 -35.037 1.00 82.62 68 VAL A O 1
ATOM 525 N N . LEU A 1 69 ? 23.584 4.972 -36.814 1.00 82.88 69 LEU A N 1
ATOM 526 C CA . LEU A 1 69 ? 23.716 6.208 -36.039 1.00 82.88 69 LEU A CA 1
ATOM 527 C C . LEU A 1 69 ? 22.408 6.596 -35.338 1.00 82.88 69 LEU A C 1
ATOM 529 O O . LEU A 1 69 ? 22.432 6.941 -34.162 1.00 82.88 69 LEU A O 1
ATOM 533 N N . SER A 1 70 ? 21.262 6.475 -36.014 1.00 78.44 70 SER A N 1
ATOM 534 C CA . SER A 1 70 ? 19.948 6.740 -35.411 1.00 78.44 70 SER A CA 1
ATOM 535 C C . SER A 1 70 ? 19.618 5.765 -34.276 1.00 78.44 70 SER A C 1
ATOM 537 O O . SER A 1 70 ? 19.082 6.156 -33.237 1.00 78.44 70 SER A O 1
ATOM 539 N N . MET A 1 71 ? 20.018 4.499 -34.430 1.00 74.62 71 MET A N 1
ATOM 540 C CA . MET A 1 71 ? 19.925 3.506 -33.370 1.00 74.62 71 MET A CA 1
ATOM 541 C C . MET A 1 71 ? 20.825 3.911 -32.204 1.00 74.62 71 MET A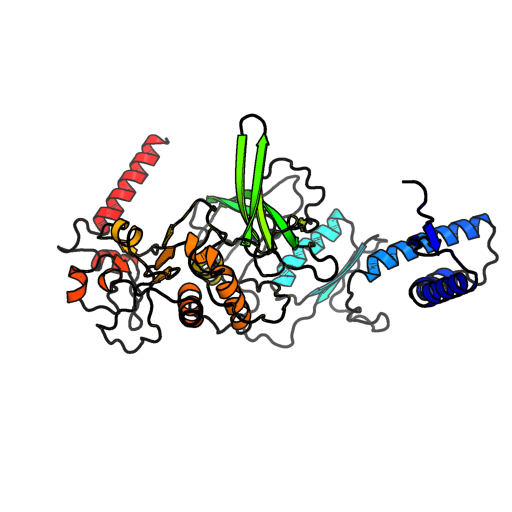 C 1
ATOM 543 O O . MET A 1 71 ? 20.354 3.964 -31.072 1.00 74.62 71 MET A O 1
ATOM 547 N N . VAL A 1 72 ? 22.090 4.258 -32.453 1.00 72.56 72 VAL A N 1
ATOM 548 C CA . VAL A 1 72 ? 23.024 4.707 -31.409 1.00 72.56 72 VAL A CA 1
ATOM 549 C C . VAL A 1 72 ? 22.477 5.915 -30.648 1.00 72.56 72 VAL A C 1
ATOM 551 O O . VAL A 1 72 ? 22.566 5.924 -29.427 1.00 72.56 72 VAL A O 1
ATOM 554 N N . ASP A 1 73 ? 21.825 6.873 -31.306 1.00 71.19 73 ASP A N 1
ATOM 555 C CA . ASP A 1 73 ? 21.174 8.007 -30.632 1.00 71.19 73 ASP A CA 1
ATOM 556 C C . ASP A 1 73 ? 20.064 7.583 -29.686 1.00 71.19 73 ASP A C 1
ATOM 558 O O . ASP A 1 73 ? 19.944 8.113 -28.579 1.00 71.19 73 ASP A O 1
ATOM 562 N N . SER A 1 74 ? 19.234 6.639 -30.128 1.00 67.31 74 SER A N 1
ATOM 563 C CA . SER A 1 74 ? 18.205 6.064 -29.269 1.00 67.31 74 SER A CA 1
ATOM 564 C C . SER A 1 74 ? 18.835 5.303 -28.096 1.00 67.31 74 SER A C 1
ATOM 566 O O . SER A 1 74 ? 18.338 5.393 -26.977 1.00 67.31 74 SER A O 1
ATOM 568 N N . TYR A 1 75 ? 19.981 4.650 -28.321 1.00 63.69 75 TYR A N 1
ATOM 569 C CA . TYR A 1 75 ? 20.695 3.841 -27.336 1.00 63.69 75 TYR A CA 1
ATOM 570 C C . TYR A 1 75 ? 21.546 4.640 -26.340 1.00 63.69 75 TYR A C 1
ATOM 572 O O . TYR A 1 75 ? 21.692 4.188 -25.210 1.00 63.69 75 TYR A O 1
ATOM 580 N N . LEU A 1 76 ? 22.103 5.797 -26.716 1.00 58.66 76 LEU A N 1
ATOM 581 C CA . LEU A 1 76 ? 22.895 6.668 -25.832 1.00 58.66 76 LEU A CA 1
ATOM 582 C C . LEU A 1 76 ? 22.033 7.383 -24.785 1.00 58.66 76 LEU A C 1
ATOM 584 O O . LEU A 1 76 ? 22.549 7.811 -23.757 1.00 58.66 76 LEU A O 1
ATOM 588 N N . LYS A 1 77 ? 20.722 7.500 -25.026 1.00 56.00 77 LYS A N 1
ATOM 589 C CA . LYS A 1 77 ? 19.766 8.011 -24.032 1.00 56.00 77 LYS A CA 1
ATOM 590 C C . LYS A 1 77 ? 19.509 7.017 -22.899 1.00 56.00 77 LYS A C 1
ATOM 592 O O . LYS A 1 77 ? 19.050 7.424 -21.838 1.00 56.00 77 LYS A O 1
ATOM 597 N N . THR A 1 78 ? 19.787 5.733 -23.113 1.00 51.84 78 THR A N 1
ATOM 598 C CA . THR A 1 78 ? 19.573 4.684 -22.118 1.00 51.84 78 THR A CA 1
ATOM 599 C C . THR A 1 78 ? 20.891 4.405 -21.388 1.00 51.84 78 THR A C 1
ATOM 601 O O . THR A 1 78 ? 21.835 3.929 -22.023 1.00 51.84 78 THR A O 1
ATOM 604 N N . PRO A 1 79 ? 20.999 4.676 -20.074 1.00 49.06 79 PRO A N 1
ATOM 605 C CA . PRO A 1 79 ? 22.196 4.334 -19.314 1.00 49.06 79 PRO A CA 1
ATOM 606 C C . PRO A 1 79 ? 22.429 2.821 -19.381 1.00 49.06 79 PRO A C 1
ATOM 608 O O . PRO A 1 79 ? 21.517 2.030 -19.143 1.00 49.06 79 PRO A O 1
ATOM 611 N N . ARG A 1 80 ? 23.650 2.411 -19.742 1.00 54.53 80 ARG A N 1
ATOM 612 C CA . ARG A 1 80 ? 24.033 0.998 -19.824 1.00 54.53 80 ARG A CA 1
ATOM 613 C C . ARG A 1 80 ? 25.077 0.660 -18.780 1.00 54.53 80 ARG A C 1
ATOM 615 O O . ARG A 1 80 ? 26.027 1.408 -18.569 1.00 54.53 80 ARG A O 1
ATOM 622 N N . VAL A 1 81 ? 24.932 -0.528 -18.214 1.00 53.69 81 VAL A N 1
ATOM 623 C CA . VAL A 1 81 ? 25.996 -1.203 -17.476 1.00 53.69 81 VAL A CA 1
ATOM 624 C C . VAL A 1 81 ? 26.826 -1.980 -18.498 1.00 53.69 81 VAL A C 1
ATOM 626 O O . VAL A 1 81 ? 26.269 -2.595 -19.411 1.00 53.69 81 VAL A O 1
ATOM 629 N N . ALA A 1 82 ? 28.154 -1.914 -18.394 1.00 53.06 82 ALA A N 1
ATOM 630 C CA . ALA A 1 82 ? 29.027 -2.747 -19.217 1.00 53.06 82 ALA A CA 1
ATOM 631 C C . ALA A 1 82 ? 28.679 -4.232 -19.013 1.00 53.06 82 ALA A C 1
ATOM 633 O O . ALA A 1 82 ? 28.235 -4.624 -17.932 1.00 53.06 82 ALA A O 1
ATOM 634 N N . ALA A 1 83 ? 28.876 -5.062 -20.041 1.00 54.91 83 ALA A N 1
ATOM 635 C CA . ALA A 1 83 ? 28.743 -6.503 -19.872 1.00 54.91 83 ALA A CA 1
ATOM 636 C C . ALA A 1 83 ? 29.670 -6.949 -18.729 1.00 54.91 83 ALA A C 1
ATOM 638 O O . ALA A 1 83 ? 30.865 -6.665 -18.756 1.00 54.91 83 ALA A O 1
ATOM 639 N N . VAL A 1 84 ? 29.101 -7.614 -17.718 1.00 58.38 84 VAL A N 1
ATOM 640 C CA . VAL A 1 84 ? 29.826 -8.050 -16.509 1.00 58.38 84 VAL A CA 1
ATOM 641 C C . VAL A 1 84 ? 30.993 -8.980 -16.862 1.00 58.38 84 VAL A C 1
ATOM 643 O O . VAL A 1 84 ? 31.983 -9.038 -16.138 1.00 58.38 84 VAL A O 1
ATOM 646 N N . LEU A 1 85 ? 30.903 -9.668 -18.003 1.00 56.84 85 LEU A N 1
ATOM 647 C CA . LEU A 1 85 ? 31.961 -10.503 -18.550 1.00 56.84 85 LEU A CA 1
ATOM 648 C C . LEU A 1 85 ? 32.433 -9.944 -19.904 1.00 56.84 85 LEU A C 1
ATOM 650 O O . LEU A 1 85 ? 31.616 -9.830 -20.822 1.00 56.84 85 LEU A O 1
ATOM 654 N N . PRO A 1 86 ? 33.728 -9.613 -20.039 1.00 55.94 86 PRO A N 1
ATOM 655 C CA . PRO A 1 86 ? 34.351 -9.290 -21.319 1.00 55.94 86 PRO A CA 1
ATOM 656 C C . PRO A 1 86 ? 34.258 -10.460 -22.316 1.00 55.94 86 PRO A C 1
ATOM 658 O O . PRO A 1 86 ? 34.309 -11.626 -21.915 1.00 55.94 86 PRO A O 1
ATOM 661 N N . ASP A 1 87 ? 34.140 -10.169 -23.617 1.00 54.31 87 ASP A N 1
ATOM 662 C CA . ASP A 1 87 ? 34.036 -11.195 -24.673 1.00 54.31 87 ASP A CA 1
ATOM 663 C C . ASP A 1 87 ? 35.288 -12.089 -24.791 1.00 54.31 87 ASP A C 1
ATOM 665 O O . ASP A 1 87 ? 35.223 -13.181 -25.354 1.00 54.31 87 ASP A O 1
ATOM 669 N N . ASP A 1 88 ? 36.416 -11.642 -24.239 1.00 52.53 88 ASP A N 1
ATOM 670 C CA . ASP A 1 88 ? 37.717 -12.312 -24.195 1.00 52.53 88 ASP A CA 1
ATOM 671 C C . ASP A 1 88 ? 37.901 -13.265 -23.000 1.00 52.53 88 ASP A C 1
ATOM 673 O O . ASP A 1 88 ? 38.843 -14.061 -22.992 1.00 52.53 88 ASP A O 1
ATOM 677 N N . VAL A 1 89 ? 36.993 -13.262 -22.017 1.00 50.38 89 VAL A N 1
ATOM 678 C CA . VAL A 1 89 ? 37.005 -14.256 -20.934 1.00 50.38 89 VAL A CA 1
ATOM 679 C C . VAL A 1 89 ? 36.306 -15.525 -21.422 1.00 50.38 89 VAL A C 1
ATOM 681 O O . VAL A 1 89 ? 35.127 -15.495 -21.778 1.00 50.38 89 VAL A O 1
ATOM 684 N N . GLN A 1 90 ? 37.018 -16.662 -21.414 1.00 50.47 90 GLN A N 1
ATOM 685 C CA . GLN A 1 90 ? 36.418 -17.984 -21.629 1.00 50.47 90 GLN A CA 1
ATOM 686 C C . GLN A 1 90 ? 35.234 -18.153 -20.672 1.00 50.47 90 GLN A C 1
ATOM 688 O O . GLN A 1 90 ? 35.408 -18.329 -19.466 1.00 50.47 90 GLN A O 1
ATOM 693 N N . ARG A 1 91 ? 34.020 -18.045 -21.220 1.00 55.09 91 ARG A N 1
ATOM 694 C CA . ARG A 1 91 ? 32.782 -18.105 -20.443 1.00 55.09 91 ARG A CA 1
ATOM 695 C C . ARG A 1 91 ? 32.738 -19.469 -19.740 1.00 55.09 91 ARG A C 1
ATOM 697 O O . ARG A 1 91 ? 32.854 -20.485 -20.430 1.00 55.09 91 ARG A O 1
ATOM 704 N N . PRO A 1 92 ? 32.625 -19.525 -18.401 1.00 51.94 92 PRO A N 1
ATOM 705 C CA . PRO A 1 92 ? 32.697 -20.783 -17.671 1.00 51.94 92 PRO A CA 1
ATOM 706 C C . PRO A 1 92 ? 31.631 -21.762 -18.174 1.00 51.94 92 PRO A C 1
ATOM 708 O O . PRO A 1 92 ? 30.458 -21.422 -18.321 1.00 51.94 92 PRO A O 1
ATOM 711 N N . THR A 1 93 ? 32.060 -22.995 -18.440 1.00 48.22 93 THR A N 1
ATOM 712 C CA . THR A 1 93 ? 31.320 -24.026 -19.183 1.00 48.22 93 THR A CA 1
ATOM 713 C C . THR A 1 93 ? 30.033 -24.514 -18.495 1.00 48.22 93 THR A C 1
ATOM 715 O O . THR A 1 93 ? 29.291 -25.311 -19.059 1.00 48.22 93 THR A O 1
ATOM 718 N N . TYR A 1 94 ? 29.741 -24.059 -17.276 1.00 48.94 94 TYR A N 1
ATOM 719 C CA . TYR A 1 94 ? 28.827 -24.746 -16.361 1.00 48.94 94 TYR A CA 1
ATOM 720 C C . TYR A 1 94 ? 27.395 -24.198 -16.290 1.00 48.94 94 TYR A C 1
ATOM 722 O O . TYR A 1 94 ? 26.640 -24.635 -15.424 1.00 48.94 94 TYR A O 1
ATOM 730 N N . SER A 1 95 ? 26.957 -23.279 -17.160 1.00 48.44 95 SER A N 1
ATOM 731 C CA . SER A 1 95 ? 25.562 -22.785 -17.092 1.00 48.44 95 SER A CA 1
ATOM 732 C C . SER A 1 95 ? 24.960 -22.239 -18.391 1.00 48.44 95 SER A C 1
ATOM 734 O O . SER A 1 95 ? 24.013 -21.470 -18.307 1.00 48.44 95 SER A O 1
ATOM 736 N N . TYR A 1 96 ? 25.442 -22.593 -19.587 1.00 52.69 96 TYR A N 1
ATOM 737 C CA . TYR A 1 96 ? 24.910 -21.995 -20.821 1.00 52.69 96 TYR A CA 1
ATOM 738 C C . TYR A 1 96 ? 24.139 -22.996 -21.690 1.00 52.69 96 TYR A C 1
ATOM 740 O O . TYR A 1 96 ? 24.597 -24.099 -21.977 1.00 52.69 96 TYR A O 1
ATOM 748 N N . VAL A 1 97 ? 22.964 -22.569 -22.153 1.00 52.75 97 VAL A N 1
ATOM 749 C CA . VAL A 1 97 ? 22.277 -23.142 -23.313 1.00 52.75 97 VAL A CA 1
ATOM 750 C C . VAL A 1 97 ? 22.261 -22.035 -24.351 1.00 52.75 97 VAL A C 1
ATOM 752 O O . VAL A 1 97 ? 21.733 -20.961 -24.089 1.00 52.75 97 VAL A O 1
ATOM 755 N N . THR A 1 98 ? 22.876 -22.256 -25.507 1.00 52.88 98 THR A N 1
ATOM 756 C CA . THR A 1 98 ? 22.785 -21.321 -26.631 1.00 52.88 98 THR A CA 1
ATOM 757 C C . THR A 1 98 ? 21.917 -21.966 -27.704 1.00 52.88 98 THR A C 1
ATOM 759 O O . THR A 1 98 ? 22.365 -22.930 -28.327 1.00 52.88 98 THR A O 1
ATOM 762 N N . PRO A 1 99 ? 20.685 -21.478 -27.934 1.00 56.00 99 PRO A N 1
ATOM 763 C CA . PRO A 1 99 ? 19.884 -21.931 -29.062 1.00 56.00 99 PRO A CA 1
ATOM 764 C C . PRO A 1 99 ? 20.646 -21.691 -30.370 1.00 56.00 99 PRO A C 1
ATOM 766 O O . PRO A 1 99 ? 21.171 -20.601 -30.606 1.00 56.00 99 PRO A O 1
ATOM 769 N N . SER A 1 100 ? 20.742 -22.716 -31.214 1.00 52.53 100 SER A N 1
ATOM 770 C CA . SER A 1 100 ? 21.375 -22.619 -32.530 1.00 52.53 100 SER A CA 1
ATOM 771 C C . SER A 1 100 ? 20.428 -21.881 -33.483 1.00 52.53 100 SER A C 1
ATOM 773 O O . SER A 1 100 ? 19.451 -22.458 -33.948 1.00 52.53 100 SER A O 1
ATOM 775 N N . GLY A 1 101 ? 20.680 -20.599 -33.757 1.00 57.19 101 GLY A N 1
ATOM 776 C CA . GLY A 1 101 ? 19.882 -19.818 -34.707 1.00 57.19 101 GLY A CA 1
ATOM 777 C C . GLY A 1 101 ? 20.239 -18.332 -34.718 1.00 57.19 101 GLY A C 1
ATOM 778 O O . GLY A 1 101 ? 20.671 -17.777 -33.708 1.00 57.19 101 GLY A O 1
ATOM 779 N N . SER A 1 102 ? 20.069 -17.677 -35.868 1.00 59.03 102 SER A N 1
ATOM 780 C CA . SER A 1 102 ? 20.148 -16.219 -35.977 1.00 59.03 102 SER A CA 1
ATOM 781 C C . SER A 1 102 ? 18.873 -15.604 -35.392 1.00 59.03 102 SER A C 1
ATOM 783 O O . SER A 1 102 ? 17.847 -15.549 -36.068 1.00 59.03 102 SER A O 1
ATOM 785 N N . SER A 1 103 ? 18.924 -15.176 -34.133 1.00 66.50 103 SER A N 1
ATOM 786 C CA . SER A 1 103 ? 17.859 -14.378 -33.516 1.00 66.50 103 SER A CA 1
ATOM 787 C C . SER A 1 103 ? 18.130 -12.888 -33.723 1.00 66.50 103 SER A C 1
ATOM 789 O O . SER A 1 103 ? 19.277 -12.448 -33.629 1.00 66.50 103 SER A O 1
ATOM 791 N N . SER A 1 104 ? 17.079 -12.101 -33.956 1.00 74.00 104 SER A N 1
ATOM 792 C CA . SER A 1 104 ? 17.142 -10.632 -33.943 1.00 74.00 104 SER A CA 1
ATOM 793 C C . SER A 1 104 ? 17.318 -10.054 -32.532 1.00 74.00 104 SER A C 1
ATOM 795 O O . SER A 1 104 ? 17.740 -8.908 -32.393 1.00 74.00 104 SER A O 1
ATOM 797 N N . LEU A 1 105 ? 17.024 -10.842 -31.492 1.00 77.88 105 LEU A N 1
ATOM 798 C CA . LEU A 1 105 ? 17.139 -10.472 -30.083 1.00 77.88 105 LEU A CA 1
ATOM 799 C C . LEU A 1 105 ? 18.060 -11.455 -29.339 1.00 77.88 105 LEU A C 1
ATOM 801 O O . LEU A 1 105 ? 17.750 -12.646 -29.249 1.00 77.88 105 LEU A O 1
ATOM 805 N N . ASP A 1 106 ? 19.182 -10.963 -28.808 1.00 77.69 106 ASP A N 1
ATOM 806 C CA . ASP A 1 106 ? 20.103 -11.714 -27.938 1.00 77.69 106 ASP A CA 1
ATOM 807 C C . ASP A 1 106 ? 19.975 -11.193 -26.500 1.00 77.69 106 ASP A C 1
ATOM 809 O O . ASP A 1 106 ? 20.127 -9.997 -26.248 1.00 77.69 106 ASP A O 1
ATOM 813 N N . VAL A 1 107 ? 19.652 -12.084 -25.565 1.00 82.81 107 VAL A N 1
ATOM 814 C CA . VAL A 1 107 ? 19.404 -11.766 -24.155 1.00 82.81 107 VAL A CA 1
ATOM 815 C C . VAL A 1 107 ? 20.379 -12.561 -23.304 1.00 82.81 107 VAL A C 1
ATOM 817 O O . VAL A 1 107 ? 20.387 -13.789 -23.345 1.00 82.81 107 VAL A O 1
ATOM 820 N N . VAL A 1 108 ? 21.164 -11.870 -22.480 1.00 82.81 108 VAL A N 1
ATOM 821 C CA . VAL A 1 108 ? 22.045 -12.494 -21.487 1.00 82.81 108 VAL A CA 1
ATOM 822 C C . VAL A 1 108 ? 21.514 -12.172 -20.094 1.00 82.81 108 VAL A C 1
ATOM 824 O O . VAL A 1 108 ? 21.447 -11.005 -19.717 1.00 82.81 108 VAL A O 1
ATOM 827 N N . ALA A 1 109 ? 21.126 -13.197 -19.340 1.00 85.25 109 ALA A N 1
ATOM 828 C CA . ALA A 1 109 ? 20.544 -13.062 -18.010 1.00 85.25 109 ALA A CA 1
ATOM 829 C C . ALA A 1 109 ? 21.517 -13.569 -16.941 1.00 85.25 109 ALA A C 1
ATOM 831 O O . ALA A 1 109 ? 21.852 -14.751 -16.928 1.00 85.25 109 ALA A O 1
ATOM 832 N N . TYR A 1 110 ? 21.930 -12.683 -16.035 1.00 86.31 110 TYR A N 1
ATOM 833 C CA . TYR A 1 110 ? 22.724 -13.015 -14.851 1.00 86.31 110 TYR A CA 1
ATOM 834 C C . TYR A 1 110 ? 21.783 -13.133 -13.659 1.00 86.31 110 TYR A C 1
ATOM 836 O O . TYR A 1 110 ? 21.165 -12.142 -13.276 1.00 86.31 110 TYR A O 1
ATOM 844 N N . LEU A 1 111 ? 21.628 -14.335 -13.114 1.00 89.44 111 LEU A N 1
ATOM 845 C CA . LEU A 1 111 ? 20.629 -14.612 -12.087 1.00 89.44 111 LEU A CA 1
ATOM 846 C C . LEU A 1 111 ? 21.234 -15.422 -10.947 1.00 89.44 111 LEU A C 1
ATOM 848 O O . LEU A 1 111 ? 21.881 -16.439 -11.181 1.00 89.44 111 LEU A O 1
ATOM 852 N N . ASP A 1 112 ? 20.954 -15.023 -9.712 1.00 91.31 112 ASP A N 1
ATOM 853 C CA . ASP A 1 112 ? 21.061 -15.933 -8.577 1.00 91.31 112 ASP A CA 1
ATOM 854 C C . ASP A 1 112 ? 19.877 -16.918 -8.637 1.00 91.31 112 ASP A C 1
ATOM 856 O O . ASP A 1 112 ? 18.729 -16.476 -8.503 1.00 91.31 112 ASP A O 1
ATOM 860 N N . PRO A 1 113 ? 20.107 -18.230 -8.844 1.00 91.38 113 PRO A N 1
ATOM 861 C CA . PRO A 1 113 ? 19.031 -19.211 -8.978 1.00 91.38 113 PRO A CA 1
ATOM 862 C C . PRO A 1 113 ? 18.119 -19.318 -7.748 1.00 91.38 113 PRO A C 1
ATOM 864 O O . PRO A 1 113 ? 16.998 -19.804 -7.893 1.00 91.38 113 PRO A O 1
ATOM 867 N N . LEU A 1 114 ? 18.568 -18.888 -6.563 1.00 93.00 114 LEU A N 1
ATOM 868 C CA . LEU A 1 114 ? 17.780 -18.937 -5.327 1.00 93.00 114 LEU A CA 1
ATOM 869 C C . LEU A 1 114 ? 17.149 -17.585 -4.963 1.00 93.00 114 LEU A C 1
ATOM 871 O O . LEU A 1 114 ? 16.702 -17.403 -3.838 1.00 93.00 114 LEU A O 1
ATOM 875 N N . SER A 1 115 ? 17.056 -16.655 -5.915 1.00 92.00 115 SER A N 1
ATOM 876 C CA . SER A 1 115 ? 16.417 -15.353 -5.707 1.00 92.00 115 SER A CA 1
ATOM 877 C C . SER A 1 115 ? 14.967 -15.302 -6.202 1.00 92.00 115 SER A C 1
ATOM 879 O O . SER A 1 115 ? 14.600 -15.910 -7.215 1.00 92.00 115 SER A O 1
ATOM 881 N N . ASP A 1 116 ? 14.147 -14.472 -5.554 1.00 89.94 116 ASP A N 1
ATOM 882 C CA . ASP A 1 116 ? 12.798 -14.133 -6.029 1.00 89.94 116 ASP A CA 1
ATOM 883 C C . ASP A 1 116 ? 12.821 -13.528 -7.442 1.00 89.94 116 ASP A C 1
ATOM 885 O O . ASP A 1 116 ? 11.937 -13.791 -8.262 1.00 89.94 116 ASP A O 1
ATOM 889 N N . THR A 1 117 ? 13.863 -12.756 -7.761 1.00 90.81 117 THR A N 1
ATOM 890 C CA . THR A 1 117 ? 14.085 -12.182 -9.093 1.00 90.81 117 THR A CA 1
ATOM 891 C C . THR A 1 117 ? 14.245 -13.269 -10.150 1.00 90.81 117 THR A C 1
ATOM 893 O O . THR A 1 117 ? 13.655 -13.161 -11.226 1.00 90.81 117 THR A O 1
ATOM 896 N N . ALA A 1 118 ? 14.984 -14.344 -9.860 1.00 93.00 118 ALA A N 1
ATOM 897 C CA . ALA A 1 118 ? 15.130 -15.459 -10.789 1.00 93.00 118 ALA A CA 1
ATOM 898 C C . ALA A 1 118 ? 13.808 -16.201 -11.021 1.00 93.00 118 ALA A C 1
ATOM 900 O O . ALA A 1 118 ? 13.522 -16.577 -12.162 1.00 93.00 118 ALA A O 1
ATOM 901 N N . GLN A 1 119 ? 12.962 -16.345 -9.991 1.00 92.38 119 GLN A N 1
ATOM 902 C CA . GLN A 1 119 ? 11.619 -16.911 -10.156 1.00 92.38 119 GLN A CA 1
ATOM 903 C C . GLN A 1 119 ? 10.797 -16.106 -11.177 1.00 92.38 119 GLN A C 1
ATOM 905 O O . GLN A 1 119 ? 10.251 -16.692 -12.115 1.00 92.38 119 GLN A O 1
ATOM 910 N N . ARG A 1 120 ? 10.778 -14.770 -11.060 1.00 91.25 120 ARG A N 1
ATOM 911 C CA . ARG A 1 120 ? 10.074 -13.869 -11.997 1.00 91.25 120 ARG A CA 1
ATOM 912 C C . ARG A 1 120 ? 10.684 -13.911 -13.397 1.00 91.25 120 ARG A C 1
ATOM 914 O O . ARG A 1 120 ? 9.984 -14.139 -14.385 1.00 91.25 120 ARG A O 1
ATOM 921 N N . ALA A 1 121 ? 12.005 -13.753 -13.478 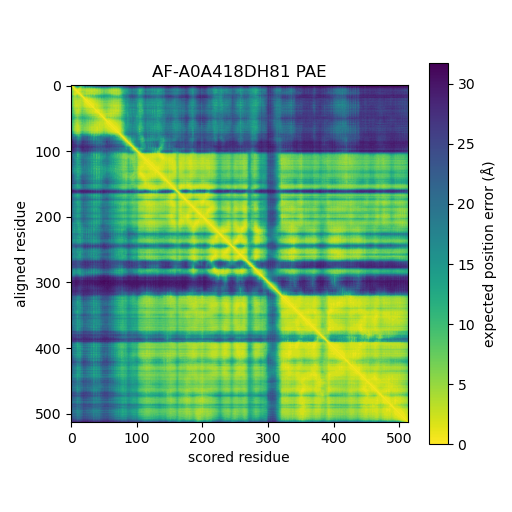1.00 92.12 121 ALA A N 1
ATOM 922 C CA . ALA A 1 121 ? 12.740 -13.731 -14.736 1.00 92.12 121 ALA A CA 1
ATOM 923 C C . ALA A 1 121 ? 12.560 -15.030 -15.529 1.00 92.12 121 ALA A C 1
ATOM 925 O O . ALA A 1 121 ? 12.479 -14.984 -16.753 1.00 92.12 121 ALA A O 1
ATOM 926 N N . SER A 1 122 ? 12.429 -16.182 -14.862 1.00 90.69 122 SER A N 1
ATOM 927 C CA . SER A 1 122 ? 12.242 -17.473 -15.534 1.00 90.69 122 SER A CA 1
ATOM 928 C C . SER A 1 122 ? 11.044 -17.482 -16.495 1.00 90.69 122 SER A C 1
ATOM 930 O O . SER A 1 122 ? 11.154 -17.973 -17.621 1.00 90.69 122 SER A O 1
ATOM 932 N N . GLY A 1 123 ? 9.913 -16.894 -16.090 1.00 88.81 123 GLY A N 1
ATOM 933 C CA . GLY A 1 123 ? 8.712 -16.789 -16.914 1.00 88.81 123 GLY A CA 1
ATOM 934 C C . GLY A 1 123 ? 8.905 -15.856 -18.104 1.00 88.81 123 GLY A C 1
ATOM 935 O O . GLY A 1 123 ? 8.595 -16.223 -19.238 1.00 88.81 123 GLY A O 1
ATOM 936 N N . ILE A 1 124 ? 9.501 -14.690 -17.852 1.00 90.00 124 ILE A N 1
ATOM 937 C CA . ILE A 1 124 ? 9.790 -13.672 -18.868 1.00 90.00 124 ILE A CA 1
ATOM 938 C C . ILE A 1 124 ? 10.768 -14.213 -19.915 1.00 90.00 124 ILE A C 1
ATOM 940 O O . ILE A 1 124 ? 10.513 -14.101 -21.108 1.00 90.00 124 ILE A O 1
ATOM 944 N N . LEU A 1 125 ? 11.862 -14.855 -19.502 1.00 90.50 125 LEU A N 1
ATOM 945 C CA . LEU A 1 125 ? 12.851 -15.426 -20.420 1.00 90.50 125 LEU A CA 1
ATOM 946 C C . LEU A 1 125 ? 12.236 -16.519 -21.305 1.00 90.50 125 LEU A C 1
ATOM 948 O O . LEU A 1 125 ? 12.516 -16.574 -22.503 1.00 90.50 125 LEU A O 1
ATOM 952 N N . ARG A 1 126 ? 11.347 -17.353 -20.746 1.00 87.69 126 ARG A N 1
ATOM 953 C CA . ARG A 1 126 ? 10.592 -18.351 -21.522 1.00 87.69 126 ARG A CA 1
ATOM 954 C C . ARG A 1 126 ? 9.645 -17.701 -22.525 1.00 87.69 126 ARG A C 1
ATOM 956 O O . ARG A 1 126 ? 9.568 -18.169 -23.661 1.00 87.69 126 ARG A O 1
ATOM 963 N N . MET A 1 127 ? 8.953 -16.635 -22.131 1.00 87.94 127 MET A N 1
ATOM 964 C CA . MET A 1 127 ? 8.103 -15.847 -23.024 1.00 87.94 127 MET A CA 1
ATOM 965 C C . MET A 1 127 ? 8.930 -15.223 -24.160 1.00 87.94 127 MET A C 1
ATOM 967 O O . MET A 1 127 ? 8.588 -15.398 -25.323 1.00 87.94 127 MET A O 1
ATOM 971 N N . LEU A 1 128 ? 10.056 -14.567 -23.862 1.00 87.19 128 LEU A N 1
ATOM 972 C CA . LEU A 1 128 ? 10.936 -13.965 -24.874 1.00 87.19 128 LEU A CA 1
ATOM 973 C C . LEU A 1 128 ? 11.463 -15.009 -25.870 1.00 87.19 128 LEU A C 1
ATOM 975 O O . LEU A 1 128 ? 11.443 -14.781 -27.077 1.00 87.19 128 LEU A O 1
ATOM 979 N N . HIS A 1 129 ? 11.892 -16.174 -25.381 1.00 83.38 129 HIS A N 1
ATOM 980 C CA . HIS A 1 129 ? 12.362 -17.264 -26.235 1.00 83.38 129 HIS A CA 1
ATOM 981 C C . HIS A 1 129 ? 11.264 -17.812 -27.158 1.00 83.38 129 HIS A C 1
ATOM 983 O O . HIS A 1 129 ? 11.505 -18.090 -28.326 1.00 83.38 129 HIS A O 1
ATOM 989 N N . SER A 1 130 ? 10.055 -18.011 -26.638 1.00 83.50 130 SER A N 1
ATOM 990 C CA . SER A 1 130 ? 8.969 -18.667 -27.377 1.00 83.50 130 SER A CA 1
ATOM 991 C C . SER A 1 130 ? 8.198 -17.726 -28.303 1.00 83.50 130 SER A C 1
ATOM 993 O O . SER A 1 130 ? 7.831 -18.142 -29.397 1.00 83.50 130 SER A O 1
ATOM 995 N N . VAL A 1 131 ? 7.967 -16.479 -27.883 1.00 83.19 131 VAL A N 1
ATOM 996 C CA . VAL A 1 131 ? 7.186 -15.479 -28.628 1.00 83.19 131 VAL A CA 1
ATOM 997 C C . VAL A 1 131 ? 8.066 -14.680 -29.582 1.00 83.19 131 VAL A C 1
ATOM 999 O O . VAL A 1 131 ? 7.683 -14.458 -30.724 1.00 83.19 131 VAL A O 1
ATOM 1002 N N . LEU A 1 132 ? 9.241 -14.236 -29.124 1.00 82.62 132 LEU A N 1
ATOM 1003 C CA . LEU A 1 132 ? 10.140 -13.383 -29.914 1.00 82.62 132 LEU A CA 1
ATOM 1004 C C . LEU A 1 132 ? 11.295 -14.160 -30.548 1.00 82.62 132 LEU A C 1
ATOM 1006 O O . LEU A 1 132 ? 12.167 -13.551 -31.163 1.00 82.62 132 LEU A O 1
ATOM 1010 N N . HIS A 1 133 ? 11.332 -15.486 -30.373 1.00 81.00 133 HIS A N 1
ATOM 1011 C CA . HIS A 1 133 ? 12.437 -16.340 -30.819 1.00 81.00 133 HIS A CA 1
ATOM 1012 C C . HIS A 1 133 ? 13.806 -15.852 -30.327 1.00 81.00 133 HIS A C 1
ATOM 1014 O O . HIS A 1 133 ? 14.826 -16.061 -30.983 1.00 81.00 133 HIS A O 1
ATOM 1020 N N . ALA A 1 134 ? 13.820 -15.197 -29.159 1.00 82.38 134 ALA A N 1
ATOM 1021 C CA . ALA A 1 134 ? 15.016 -14.604 -28.592 1.00 82.38 134 ALA A CA 1
ATOM 1022 C C . ALA A 1 134 ? 16.049 -15.682 -28.245 1.00 82.38 134 ALA A C 1
ATOM 1024 O O . ALA A 1 134 ? 15.727 -16.716 -27.652 1.00 82.38 134 ALA A O 1
ATOM 1025 N N . LYS A 1 135 ? 17.318 -15.408 -28.548 1.00 79.88 135 LYS A N 1
ATOM 1026 C CA . LYS A 1 135 ? 18.441 -16.219 -28.088 1.00 79.88 135 LYS A CA 1
ATOM 1027 C C . LYS A 1 135 ? 18.673 -15.873 -26.623 1.00 79.88 135 LYS A C 1
ATOM 1029 O O . LYS A 1 135 ? 19.054 -14.752 -26.307 1.00 79.88 135 LYS A O 1
ATOM 1034 N N . ILE A 1 136 ? 18.410 -16.824 -25.734 1.00 82.44 136 ILE A N 1
ATOM 1035 C CA . ILE A 1 136 ? 18.582 -16.631 -24.294 1.00 82.44 136 ILE A CA 1
ATOM 1036 C C . ILE A 1 136 ? 19.875 -17.305 -23.851 1.00 82.44 136 ILE A C 1
ATOM 1038 O O . ILE A 1 136 ? 20.033 -18.509 -24.023 1.00 82.44 136 ILE A O 1
ATOM 1042 N N . THR A 1 137 ? 20.773 -16.535 -23.245 1.00 79.88 137 THR A N 1
ATOM 1043 C CA . THR A 1 137 ? 21.957 -17.024 -22.539 1.00 79.88 137 THR A CA 1
ATOM 1044 C C . THR A 1 137 ? 21.739 -16.830 -21.044 1.00 79.88 137 THR A C 1
ATOM 1046 O O . THR A 1 137 ? 21.606 -15.701 -20.578 1.00 79.88 137 THR A O 1
ATOM 1049 N N . LEU A 1 138 ? 21.706 -17.922 -20.285 1.00 83.56 138 LEU A N 1
ATOM 1050 C CA . LEU A 1 138 ? 21.594 -17.882 -18.829 1.00 83.56 138 LEU A CA 1
ATOM 1051 C C . LEU A 1 138 ? 22.989 -17.948 -18.196 1.00 83.56 138 LEU A C 1
ATOM 1053 O O . LEU A 1 138 ? 23.839 -18.707 -18.649 1.00 83.56 138 LEU A O 1
ATOM 1057 N N . VAL A 1 139 ? 23.226 -17.155 -17.157 1.00 82.69 139 VAL A N 1
ATOM 1058 C CA . VAL A 1 139 ? 24.441 -17.182 -16.338 1.00 82.69 139 VAL A CA 1
ATOM 1059 C C . VAL A 1 139 ? 24.003 -17.204 -14.880 1.00 82.69 139 VAL A C 1
ATOM 1061 O O . VAL A 1 139 ? 23.402 -16.248 -14.394 1.00 82.69 139 VAL A O 1
ATOM 1064 N N . LEU A 1 140 ? 24.268 -18.311 -14.188 1.00 87.44 140 LEU A N 1
ATOM 1065 C CA . LEU A 1 140 ? 23.888 -18.464 -12.788 1.00 87.44 140 LEU A CA 1
ATOM 1066 C C . LEU A 1 140 ? 25.005 -17.947 -11.880 1.00 87.44 140 LEU A C 1
ATOM 1068 O O . LEU A 1 140 ? 26.140 -18.412 -11.970 1.00 87.44 140 LEU A O 1
ATOM 1072 N N . VAL A 1 141 ? 24.676 -16.983 -11.021 1.00 86.88 141 VAL A N 1
ATOM 1073 C CA . VAL A 1 141 ? 25.625 -16.291 -10.138 1.00 86.88 141 VAL A CA 1
ATOM 1074 C C . VAL A 1 141 ? 25.101 -16.333 -8.698 1.00 86.88 141 VAL A C 1
ATOM 1076 O O . VAL A 1 141 ? 24.563 -15.337 -8.216 1.00 86.88 141 VAL A O 1
ATOM 1079 N N . PRO A 1 142 ? 25.189 -17.487 -8.012 1.00 89.44 142 PRO A N 1
ATOM 1080 C CA . PRO A 1 142 ? 24.807 -17.565 -6.608 1.00 89.44 142 PRO A CA 1
ATOM 1081 C C . PRO A 1 142 ? 25.814 -16.802 -5.722 1.00 89.44 142 PRO A C 1
ATOM 1083 O O . PRO A 1 142 ? 27.018 -16.835 -6.006 1.00 89.44 142 PRO A O 1
ATOM 1086 N N . PRO A 1 143 ? 25.368 -16.141 -4.639 1.00 89.00 143 PRO A N 1
ATOM 1087 C CA . PRO A 1 143 ? 26.257 -15.603 -3.615 1.00 89.00 143 PRO A CA 1
ATOM 1088 C C . PRO A 1 143 ? 27.032 -16.720 -2.888 1.00 89.00 143 PRO A C 1
ATOM 1090 O O . PRO A 1 143 ? 26.619 -17.883 -2.895 1.00 89.00 143 PRO A O 1
ATOM 1093 N N . PRO A 1 144 ? 28.160 -16.387 -2.231 1.00 89.81 144 PRO A N 1
ATOM 1094 C CA . PRO A 1 144 ? 28.985 -17.370 -1.523 1.00 89.81 144 PRO A CA 1
ATOM 1095 C C . PRO A 1 144 ? 28.293 -17.980 -0.293 1.00 89.81 144 PRO A C 1
ATOM 1097 O O . PRO A 1 144 ? 28.649 -19.081 0.124 1.00 89.81 144 PRO A O 1
ATOM 1100 N N . SER A 1 145 ? 27.321 -17.280 0.292 1.00 91.88 145 SER A N 1
ATOM 1101 C CA . SER A 1 145 ? 26.559 -17.717 1.462 1.00 91.88 145 SER A CA 1
ATOM 1102 C C . SER A 1 145 ? 25.185 -17.048 1.499 1.00 91.88 145 SER A C 1
ATOM 1104 O O . SER A 1 145 ? 24.991 -15.993 0.896 1.00 91.88 145 SER A O 1
ATOM 1106 N N . TYR A 1 146 ? 24.258 -17.655 2.244 1.00 90.56 146 TYR A N 1
ATOM 1107 C CA . TYR A 1 146 ? 22.947 -17.089 2.561 1.00 90.56 146 TYR A CA 1
ATOM 1108 C C . TYR A 1 146 ? 22.774 -17.063 4.079 1.00 90.56 146 TYR A C 1
ATOM 1110 O O . TYR A 1 146 ? 22.970 -18.091 4.729 1.00 90.56 146 TYR A O 1
ATOM 1118 N N . ASP A 1 147 ? 22.400 -15.907 4.624 1.00 88.06 147 ASP A N 1
ATOM 1119 C CA . ASP A 1 147 ? 22.165 -15.741 6.066 1.00 88.06 147 ASP A CA 1
ATOM 1120 C C . ASP A 1 147 ? 20.805 -16.316 6.497 1.00 88.06 147 ASP A C 1
ATOM 1122 O O . ASP A 1 147 ? 20.630 -16.760 7.631 1.00 88.06 147 ASP A O 1
ATOM 1126 N N . GLU A 1 148 ? 19.849 -16.365 5.567 1.00 86.06 148 GLU A N 1
ATOM 1127 C CA . GLU A 1 148 ? 18.511 -16.919 5.760 1.00 86.06 148 GLU A CA 1
ATOM 1128 C C . GLU A 1 148 ? 18.139 -17.910 4.653 1.00 86.06 148 GLU A C 1
ATOM 1130 O O . GLU A 1 148 ? 18.763 -17.969 3.593 1.00 86.06 148 GLU A O 1
ATOM 1135 N N . PHE A 1 149 ? 17.070 -18.679 4.878 1.00 87.00 149 PHE A N 1
ATOM 1136 C CA . PHE A 1 149 ? 16.507 -19.540 3.842 1.00 87.00 149 PHE A CA 1
ATOM 1137 C C . PHE A 1 149 ? 16.018 -18.693 2.647 1.00 87.00 149 PHE A C 1
ATOM 1139 O O . PHE A 1 149 ? 15.126 -17.860 2.837 1.00 87.00 149 PHE A O 1
ATOM 1146 N N . PRO A 1 150 ? 16.562 -18.894 1.431 1.00 86.50 150 PRO A N 1
ATOM 1147 C CA . PRO A 1 150 ? 16.496 -17.885 0.373 1.00 86.50 150 PRO A CA 1
ATOM 1148 C C . PRO A 1 150 ? 15.140 -17.808 -0.344 1.00 86.50 150 PRO A C 1
ATOM 1150 O O . PRO A 1 150 ? 14.742 -16.734 -0.779 1.00 86.50 150 PRO A O 1
ATOM 1153 N N . LEU A 1 151 ? 14.395 -18.918 -0.429 1.00 90.00 151 LEU A N 1
ATOM 1154 C CA . LEU A 1 151 ? 13.090 -18.966 -1.098 1.00 90.00 151 LEU A CA 1
ATOM 1155 C C . LEU A 1 151 ? 11.998 -19.430 -0.139 1.00 90.00 151 LEU A C 1
ATOM 1157 O O . LEU A 1 151 ? 11.872 -20.617 0.142 1.00 90.00 151 LEU A O 1
ATOM 1161 N N . LYS A 1 152 ? 11.152 -18.507 0.317 1.00 89.94 152 LYS A N 1
ATOM 1162 C CA . LYS A 1 152 ? 10.028 -18.798 1.228 1.00 89.94 152 LYS A CA 1
ATOM 1163 C C . LYS A 1 152 ? 8.678 -18.906 0.494 1.00 89.94 152 LYS A C 1
ATOM 1165 O O . LYS A 1 152 ? 7.630 -18.869 1.128 1.00 89.94 152 LYS A O 1
ATOM 1170 N N . ARG A 1 153 ? 8.693 -19.018 -0.844 1.00 90.25 153 ARG A N 1
ATOM 1171 C CA . ARG A 1 153 ? 7.496 -18.956 -1.702 1.00 90.25 153 ARG A CA 1
ATOM 1172 C C . ARG A 1 153 ? 7.564 -19.864 -2.929 1.00 90.25 153 ARG A C 1
ATOM 1174 O O . ARG A 1 153 ? 8.642 -20.151 -3.455 1.00 90.25 153 ARG A O 1
ATOM 1181 N N . PHE A 1 154 ? 6.389 -20.230 -3.436 1.00 92.81 154 PHE A N 1
ATOM 1182 C CA . PHE A 1 154 ? 6.206 -20.863 -4.743 1.00 92.81 154 PHE A CA 1
ATOM 1183 C C . PHE A 1 154 ? 5.757 -19.815 -5.765 1.00 92.81 154 PHE A C 1
ATOM 1185 O O . PHE A 1 154 ? 5.007 -18.906 -5.422 1.00 92.81 154 PHE A O 1
ATOM 1192 N N . TYR A 1 155 ? 6.194 -19.942 -7.020 1.00 93.56 155 TYR A N 1
ATOM 1193 C CA . TYR A 1 155 ? 5.918 -18.937 -8.048 1.00 93.56 155 TYR A CA 1
ATOM 1194 C C . TYR A 1 155 ? 5.570 -19.562 -9.400 1.00 93.56 155 TYR A C 1
ATOM 1196 O O . TYR A 1 155 ? 6.190 -20.536 -9.840 1.00 93.56 155 TYR A O 1
ATOM 1204 N N . ARG A 1 156 ? 4.589 -18.967 -10.082 1.00 91.88 156 ARG A N 1
ATOM 1205 C CA . ARG A 1 156 ? 4.189 -19.291 -11.453 1.00 91.88 156 ARG A CA 1
ATOM 1206 C C . ARG A 1 156 ? 3.947 -17.992 -12.211 1.00 91.88 156 ARG A C 1
ATOM 1208 O O . ARG A 1 156 ? 3.312 -17.083 -11.694 1.00 91.88 156 ARG A O 1
ATOM 1215 N N . PHE A 1 157 ? 4.438 -17.938 -13.444 1.00 89.31 157 PHE A N 1
ATOM 1216 C CA . PHE A 1 157 ? 4.259 -16.800 -14.338 1.00 89.31 157 PHE A CA 1
ATOM 1217 C C . PHE A 1 157 ? 3.291 -17.176 -15.460 1.00 89.31 157 PHE A C 1
ATOM 1219 O O . PHE A 1 157 ? 3.521 -18.168 -16.158 1.00 89.31 157 PHE A O 1
ATOM 1226 N N . LEU A 1 158 ? 2.230 -16.389 -15.632 1.00 86.00 158 LEU A N 1
ATOM 1227 C CA . LEU A 1 158 ? 1.212 -16.597 -16.660 1.00 86.00 158 LEU A CA 1
ATOM 1228 C C . LEU A 1 158 ? 1.502 -15.715 -17.881 1.00 86.00 158 LEU A C 1
ATOM 1230 O O . LEU A 1 158 ? 1.611 -14.498 -17.761 1.00 86.00 158 LEU A O 1
ATOM 1234 N N . TRP A 1 159 ? 1.594 -16.326 -19.063 1.00 80.88 159 TRP A N 1
ATOM 1235 C CA . TRP A 1 159 ? 1.691 -15.638 -20.355 1.00 80.88 159 TRP A CA 1
ATOM 1236 C C . TRP A 1 159 ? 1.146 -16.546 -21.473 1.00 80.88 159 TRP A C 1
ATOM 1238 O O . TRP A 1 159 ? 1.191 -17.767 -21.343 1.00 80.88 159 TRP A O 1
ATOM 1248 N N . GLY A 1 160 ? 0.645 -15.964 -22.572 1.00 68.12 160 GLY A N 1
ATOM 1249 C CA . GLY A 1 160 ? 0.078 -16.710 -23.711 1.00 68.12 160 GLY A CA 1
ATOM 1250 C C . GLY A 1 160 ? -1.422 -17.002 -23.553 1.00 68.12 160 GLY A C 1
ATOM 1251 O O . GLY A 1 160 ? -1.822 -18.022 -23.006 1.00 68.12 160 GLY A O 1
ATOM 1252 N N . GLY A 1 161 ? -2.268 -16.084 -24.026 1.00 56.22 161 GLY A N 1
ATOM 1253 C CA . GLY A 1 161 ? -3.698 -16.025 -23.693 1.00 56.22 161 GLY A CA 1
ATOM 1254 C C . GLY A 1 161 ? -4.675 -16.730 -24.639 1.00 56.22 161 GLY A C 1
ATOM 1255 O O . GLY A 1 161 ? -5.775 -16.221 -24.812 1.00 56.22 161 GLY A O 1
ATOM 1256 N N . THR A 1 162 ? -4.330 -17.850 -25.281 1.00 55.72 162 THR A N 1
ATOM 1257 C CA . THR A 1 162 ? -5.250 -18.477 -26.259 1.00 55.72 162 THR A CA 1
ATOM 1258 C C . THR A 1 162 ? -5.975 -19.738 -25.786 1.00 55.72 162 THR A C 1
ATOM 1260 O O . THR A 1 162 ? -6.914 -20.145 -26.464 1.00 55.72 162 THR A O 1
ATOM 1263 N N . SER A 1 163 ? -5.637 -20.337 -24.633 1.00 52.81 163 SER A N 1
ATOM 1264 C CA . SER A 1 163 ? -6.349 -21.551 -24.174 1.00 52.81 163 SER A CA 1
ATOM 1265 C C . SER A 1 163 ? -6.554 -21.738 -22.665 1.00 52.81 163 SER A C 1
ATOM 1267 O O . SER A 1 163 ? -7.443 -22.503 -22.305 1.00 52.81 163 SER A O 1
ATOM 1269 N N . SER A 1 164 ? -5.842 -21.044 -21.767 1.00 56.62 164 SER A N 1
ATOM 1270 C CA . SER A 1 164 ? -6.243 -21.010 -20.349 1.00 56.62 164 SER A CA 1
ATOM 1271 C C . SER A 1 164 ? -5.654 -19.812 -19.600 1.00 56.62 164 SER A C 1
ATOM 1273 O O . SER A 1 164 ? -4.447 -19.745 -19.384 1.00 56.62 164 SER A O 1
ATOM 1275 N N . SER A 1 165 ? -6.506 -18.911 -19.110 1.00 73.75 165 SER A N 1
ATOM 1276 C CA . SER A 1 165 ? -6.149 -17.886 -18.107 1.00 73.75 165 SER A CA 1
ATOM 1277 C C . SER A 1 165 ? -5.989 -18.478 -16.695 1.00 73.75 165 SER A C 1
ATOM 1279 O O . SER A 1 165 ? -6.213 -17.794 -15.701 1.00 73.75 165 SER A O 1
ATOM 1281 N N . LEU A 1 166 ? -5.665 -19.769 -16.607 1.00 84.88 166 LEU A N 1
ATOM 1282 C CA . LEU A 1 166 ? -5.648 -20.561 -15.384 1.00 84.88 166 LEU A CA 1
ATOM 1283 C C . LEU A 1 166 ? -4.202 -20.826 -14.963 1.00 84.88 166 LEU A C 1
ATOM 1285 O O . LEU A 1 166 ? -3.363 -21.190 -15.788 1.00 84.88 166 LEU A O 1
ATOM 1289 N N . VAL A 1 167 ? -3.926 -20.658 -13.672 1.00 89.75 167 VAL A N 1
ATOM 1290 C CA . VAL A 1 167 ? -2.641 -20.992 -13.054 1.00 89.75 167 VAL A CA 1
ATOM 1291 C C . VAL A 1 167 ? -2.888 -22.060 -12.005 1.00 89.75 167 VAL A C 1
ATOM 1293 O O . VAL A 1 167 ? -3.619 -21.827 -11.047 1.00 89.75 167 VAL A O 1
ATOM 1296 N N . GLU A 1 168 ? -2.247 -23.212 -12.171 1.00 91.25 168 GLU A N 1
ATOM 1297 C CA . GLU A 1 168 ? -2.370 -24.338 -11.248 1.00 91.25 168 GLU A CA 1
ATOM 1298 C C . GLU A 1 168 ? -1.047 -24.591 -10.516 1.00 91.25 168 GLU A C 1
ATOM 1300 O O . GLU A 1 168 ? 0.054 -24.554 -11.087 1.00 91.25 168 GLU A O 1
ATOM 1305 N N . PHE A 1 169 ? -1.164 -24.850 -9.215 1.00 93.56 169 PHE A N 1
ATOM 1306 C CA . PHE A 1 169 ? -0.062 -25.264 -8.360 1.00 93.56 169 PHE A CA 1
ATOM 1307 C C . PHE A 1 169 ? -0.304 -26.693 -7.879 1.00 93.56 169 PHE A C 1
ATOM 1309 O O . PHE A 1 169 ? -1.029 -26.933 -6.917 1.00 93.56 169 PHE A O 1
ATOM 1316 N N . ASP A 1 170 ? 0.343 -27.652 -8.534 1.00 92.69 170 ASP A N 1
ATOM 1317 C CA . ASP A 1 170 ? 0.233 -29.057 -8.155 1.00 92.69 170 ASP A CA 1
ATOM 1318 C C . ASP A 1 170 ? 1.194 -29.437 -7.031 1.00 92.69 170 ASP A C 1
ATOM 1320 O O . ASP A 1 170 ? 2.356 -29.022 -7.012 1.00 92.69 170 ASP A O 1
ATOM 1324 N N . ARG A 1 171 ? 0.738 -30.349 -6.164 1.00 91.25 171 ARG A N 1
ATOM 1325 C CA . ARG A 1 171 ? 1.553 -30.996 -5.118 1.00 91.25 171 ARG A CA 1
ATOM 1326 C C . ARG A 1 171 ? 2.203 -30.001 -4.148 1.00 91.25 171 ARG A C 1
ATOM 1328 O O . ARG A 1 171 ? 3.332 -30.215 -3.705 1.00 91.25 171 ARG A O 1
ATOM 1335 N N . LEU A 1 172 ? 1.478 -28.938 -3.799 1.00 91.75 172 LEU A N 1
ATOM 1336 C CA . LEU A 1 172 ? 1.879 -28.047 -2.714 1.00 91.75 172 LEU A CA 1
ATOM 1337 C C . LEU A 1 172 ? 1.907 -28.795 -1.364 1.00 91.75 172 LEU A C 1
ATOM 1339 O O . LEU A 1 172 ? 1.112 -29.720 -1.152 1.00 91.75 172 LEU A O 1
ATOM 1343 N N . PRO A 1 173 ? 2.811 -28.422 -0.440 1.00 89.25 173 PRO A N 1
ATOM 1344 C CA . PRO A 1 173 ? 2.822 -28.973 0.911 1.00 89.25 173 PRO A CA 1
ATOM 1345 C C . PRO A 1 173 ? 1.498 -28.700 1.637 1.00 89.25 173 PRO A C 1
ATOM 1347 O O . PRO A 1 173 ? 1.002 -27.582 1.604 1.00 89.25 173 PRO A O 1
ATOM 1350 N N . ARG A 1 174 ? 0.948 -29.708 2.328 1.00 80.38 174 ARG A N 1
ATOM 1351 C CA . ARG A 1 174 ? -0.345 -29.598 3.041 1.00 80.38 174 ARG A CA 1
ATOM 1352 C C . ARG A 1 174 ? -0.244 -29.122 4.491 1.00 80.38 174 ARG A C 1
ATOM 1354 O O . ARG A 1 174 ? -1.248 -28.766 5.086 1.00 80.38 174 ARG A O 1
ATOM 1361 N N . HIS A 1 175 ? 0.942 -29.205 5.088 1.00 85.75 175 HIS A N 1
ATOM 1362 C CA . HIS A 1 175 ? 1.151 -28.840 6.489 1.00 85.75 175 HIS A CA 1
ATOM 1363 C C . HIS A 1 175 ? 1.318 -27.335 6.749 1.00 85.75 175 HIS A C 1
ATOM 1365 O O . HIS A 1 175 ? 0.769 -26.872 7.746 1.00 85.75 175 HIS A O 1
ATOM 1371 N N . PRO A 1 176 ? 2.072 -26.562 5.942 1.00 88.75 176 PRO A N 1
ATOM 1372 C CA . PRO A 1 176 ? 2.154 -25.124 6.157 1.00 88.75 176 PRO A CA 1
ATOM 1373 C C . PRO A 1 176 ? 0.866 -24.438 5.698 1.00 88.75 176 PRO A C 1
ATOM 1375 O O . PRO A 1 176 ? 0.262 -24.837 4.705 1.00 88.75 176 PRO A O 1
ATOM 1378 N N . VAL A 1 177 ? 0.494 -23.370 6.403 1.00 90.06 177 VAL A N 1
ATOM 1379 C CA . VAL A 1 177 ? -0.514 -22.421 5.925 1.00 90.06 177 VAL A CA 1
ATOM 1380 C C . VAL A 1 177 ? 0.111 -21.604 4.800 1.00 90.06 177 VAL A C 1
ATOM 1382 O O . VAL A 1 177 ? 1.216 -21.080 4.956 1.00 90.06 177 VAL A O 1
ATOM 1385 N N . LEU A 1 178 ? -0.567 -21.537 3.661 1.00 92.12 178 LEU A N 1
ATOM 1386 C CA . LEU A 1 178 ? -0.116 -20.805 2.486 1.00 92.12 178 LEU A CA 1
ATOM 1387 C C . LEU A 1 178 ? -0.956 -19.544 2.294 1.00 92.12 178 LEU A C 1
ATOM 1389 O O . LEU A 1 178 ? -2.161 -19.544 2.522 1.00 92.12 178 LEU A O 1
ATOM 1393 N N . THR A 1 179 ? -0.311 -18.493 1.802 1.00 91.62 179 THR A N 1
ATOM 1394 C CA . THR A 1 179 ? -0.966 -17.253 1.389 1.00 91.62 179 THR A CA 1
ATOM 1395 C C . THR A 1 179 ? -0.820 -17.109 -0.120 1.00 91.62 179 THR A C 1
ATOM 1397 O O . THR A 1 179 ? 0.292 -17.184 -0.651 1.00 91.62 179 THR A O 1
ATOM 1400 N N . LEU A 1 180 ? -1.931 -16.908 -0.825 1.00 91.44 180 LEU A N 1
ATOM 1401 C CA . LEU A 1 180 ? -1.924 -16.624 -2.255 1.00 91.44 180 LEU A CA 1
ATOM 1402 C C . LEU A 1 180 ? -1.701 -15.128 -2.476 1.00 91.44 180 LEU A C 1
ATOM 1404 O O . LEU A 1 180 ? -2.461 -14.288 -2.001 1.00 91.44 180 LEU A O 1
ATOM 1408 N N . ASN A 1 181 ? -0.673 -14.805 -3.255 1.00 89.38 181 ASN A N 1
ATOM 1409 C CA . ASN A 1 181 ? -0.392 -13.445 -3.693 1.00 89.38 181 ASN A CA 1
ATOM 1410 C C . ASN A 1 181 ? -0.330 -13.388 -5.222 1.00 89.38 181 ASN A C 1
ATOM 1412 O O . ASN A 1 181 ? 0.189 -14.310 -5.857 1.00 89.38 181 ASN A O 1
ATOM 1416 N N . ILE A 1 182 ? -0.827 -12.296 -5.802 1.00 88.44 182 ILE A N 1
ATOM 1417 C CA . ILE A 1 182 ? -0.749 -12.037 -7.238 1.00 88.44 182 ILE A CA 1
ATOM 1418 C C . ILE A 1 182 ? 0.226 -10.887 -7.496 1.00 88.44 182 ILE A C 1
ATOM 1420 O O . ILE A 1 182 ? 0.050 -9.776 -7.007 1.00 88.44 182 ILE A O 1
ATOM 1424 N N . GLU A 1 183 ? 1.279 -11.161 -8.263 1.00 87.88 183 GLU A N 1
ATOM 1425 C CA . GLU A 1 183 ? 2.205 -10.128 -8.727 1.00 87.88 183 GLU A CA 1
ATOM 1426 C C . GLU A 1 183 ? 1.753 -9.638 -10.103 1.00 87.88 183 GLU A C 1
ATOM 1428 O O . GLU A 1 183 ? 1.800 -10.383 -11.085 1.00 87.88 183 GLU A O 1
ATOM 1433 N N . THR A 1 184 ? 1.305 -8.388 -10.177 1.00 85.75 184 THR A N 1
ATOM 1434 C CA . THR A 1 184 ? 0.808 -7.766 -11.409 1.00 85.75 184 THR A CA 1
ATOM 1435 C C . THR A 1 184 ? 1.720 -6.616 -11.826 1.00 85.75 184 THR A C 1
ATOM 1437 O O . THR A 1 184 ? 2.436 -6.066 -10.987 1.00 85.75 184 THR A O 1
ATOM 1440 N N . PRO A 1 185 ? 1.704 -6.209 -13.108 1.00 84.00 185 PRO A N 1
ATOM 1441 C CA . PRO A 1 185 ? 2.262 -4.920 -13.498 1.00 84.00 185 PRO A CA 1
ATOM 1442 C C . PRO A 1 185 ? 1.695 -3.799 -12.618 1.00 84.00 185 PRO A C 1
ATOM 1444 O O . PRO A 1 185 ? 0.508 -3.821 -12.291 1.00 84.00 185 PRO A O 1
ATOM 1447 N N . GLU A 1 186 ? 2.522 -2.804 -12.285 1.00 78.69 186 GLU A N 1
ATOM 1448 C CA . GLU A 1 186 ? 2.156 -1.694 -11.382 1.00 78.69 186 GLU A CA 1
ATOM 1449 C C . GLU A 1 186 ? 0.897 -0.944 -11.833 1.00 78.69 186 GLU A C 1
ATOM 1451 O O . GLU A 1 186 ? 0.148 -0.411 -11.025 1.00 78.69 186 GLU A O 1
ATOM 1456 N N . LEU A 1 187 ? 0.637 -0.940 -13.140 1.00 79.56 187 LEU A N 1
ATOM 1457 C CA . LEU A 1 187 ? -0.483 -0.242 -13.762 1.00 79.56 187 LEU A CA 1
ATOM 1458 C C . LEU A 1 187 ? -1.833 -0.907 -13.539 1.00 79.56 187 LEU A C 1
ATOM 1460 O O . LEU A 1 187 ? -2.857 -0.329 -13.900 1.00 79.56 187 LEU A O 1
ATOM 1464 N N . TRP A 1 188 ? -1.858 -2.145 -13.060 1.00 84.56 188 TRP A N 1
ATOM 1465 C CA . TRP A 1 188 ? -3.087 -2.914 -12.948 1.00 84.56 188 TRP A CA 1
ATOM 1466 C C . TRP A 1 188 ? -3.580 -2.894 -11.511 1.00 84.56 188 TRP A C 1
ATOM 1468 O O . TRP A 1 188 ? -2.922 -3.401 -10.608 1.00 84.56 188 TRP A O 1
ATOM 1478 N N . ASN A 1 189 ? -4.791 -2.376 -11.314 1.00 85.00 189 ASN A N 1
ATOM 1479 C CA . ASN A 1 189 ? -5.530 -2.578 -10.079 1.00 85.00 189 ASN A CA 1
ATOM 1480 C C . ASN A 1 189 ? -6.295 -3.900 -10.184 1.00 85.00 189 ASN A C 1
ATOM 1482 O O . ASN A 1 189 ? -7.375 -3.961 -10.783 1.00 85.00 189 ASN A O 1
ATOM 1486 N N . VAL A 1 190 ? -5.719 -4.967 -9.637 1.00 86.94 190 VAL A N 1
ATOM 1487 C CA . VAL A 1 190 ? -6.328 -6.300 -9.649 1.00 86.94 190 VAL A CA 1
ATOM 1488 C C . VAL A 1 190 ? -7.049 -6.570 -8.337 1.00 86.94 190 VAL A C 1
ATOM 1490 O O . VAL A 1 190 ? -6.509 -6.345 -7.259 1.00 86.94 190 VAL A O 1
ATOM 1493 N N . GLN A 1 191 ? -8.280 -7.069 -8.436 1.00 88.19 191 GLN A N 1
ATOM 1494 C CA . GLN A 1 191 ? -9.105 -7.430 -7.287 1.00 88.19 191 GLN A CA 1
ATOM 1495 C C . GLN A 1 191 ? -9.576 -8.876 -7.394 1.00 88.19 191 GLN A C 1
ATOM 1497 O O . GLN A 1 191 ? -9.835 -9.384 -8.488 1.00 88.19 191 GLN A O 1
ATOM 1502 N N . MET A 1 192 ? -9.695 -9.534 -6.243 1.00 88.56 192 MET A N 1
ATOM 1503 C CA . MET A 1 192 ? -10.374 -10.819 -6.158 1.00 88.56 192 MET A CA 1
ATOM 1504 C C . MET A 1 192 ? -11.869 -10.608 -6.416 1.00 88.56 192 MET A C 1
ATOM 1506 O O . MET A 1 192 ? -12.482 -9.705 -5.851 1.00 88.56 192 MET A O 1
ATOM 1510 N N . VAL A 1 193 ? -12.440 -11.448 -7.275 1.00 89.75 193 VAL A N 1
ATOM 1511 C CA . VAL A 1 193 ? -13.884 -11.511 -7.531 1.00 89.75 193 VAL A CA 1
ATOM 1512 C C . VAL A 1 193 ? -14.533 -12.557 -6.636 1.00 89.75 193 VAL A C 1
ATOM 1514 O O . VAL A 1 193 ? -15.587 -12.313 -6.062 1.00 89.75 193 VAL A O 1
ATOM 1517 N N . GLN A 1 194 ? -13.903 -13.726 -6.536 1.00 90.25 194 GLN A N 1
ATOM 1518 C CA . GLN A 1 194 ? -14.429 -14.865 -5.799 1.00 90.25 194 GLN A CA 1
ATOM 1519 C C . GLN A 1 194 ? -13.283 -15.757 -5.328 1.00 90.25 194 GLN A C 1
ATOM 1521 O O . GLN A 1 194 ? -12.279 -15.896 -6.029 1.00 90.25 194 GLN A O 1
ATOM 1526 N N . SER A 1 195 ? -13.465 -16.392 -4.175 1.00 91.31 195 SER A N 1
ATOM 1527 C CA . SER A 1 195 ? -12.626 -17.476 -3.673 1.00 91.31 195 SER A CA 1
ATOM 1528 C C . SER A 1 195 ? -13.498 -18.484 -2.929 1.00 91.31 195 SER A C 1
ATOM 1530 O O . SER A 1 195 ? -14.519 -18.105 -2.355 1.00 91.31 195 SER A O 1
ATOM 1532 N N . ASP A 1 196 ? -13.119 -19.756 -2.963 1.00 90.75 196 ASP A N 1
ATOM 1533 C CA . ASP A 1 196 ? -13.747 -20.826 -2.176 1.00 90.75 196 ASP A CA 1
ATOM 1534 C C . ASP A 1 196 ? -13.206 -20.910 -0.738 1.00 90.75 196 ASP A C 1
ATOM 1536 O O . ASP A 1 196 ? -13.849 -21.487 0.139 1.00 90.75 196 ASP A O 1
ATOM 1540 N N . VAL A 1 197 ? -12.033 -20.326 -0.489 1.00 90.62 197 VAL A N 1
ATOM 1541 C CA . VAL A 1 197 ? -11.367 -20.292 0.817 1.00 90.62 197 VAL A CA 1
ATOM 1542 C C . VAL A 1 197 ? -10.801 -18.908 1.126 1.00 90.62 197 VAL A C 1
ATOM 1544 O O . VAL A 1 197 ? -10.674 -18.051 0.248 1.00 90.62 197 VAL A O 1
ATOM 1547 N N . ASP A 1 198 ? -10.386 -18.708 2.374 1.00 91.06 198 ASP A N 1
ATOM 1548 C CA . ASP A 1 198 ? -9.538 -17.579 2.739 1.00 91.06 198 ASP A CA 1
ATOM 1549 C C . ASP A 1 198 ? -8.154 -17.727 2.085 1.00 91.06 198 ASP A C 1
ATOM 1551 O O . ASP A 1 198 ? -7.374 -18.624 2.421 1.00 91.06 198 ASP A O 1
ATOM 1555 N N . ILE A 1 199 ? -7.852 -16.834 1.140 1.00 90.88 199 ILE A N 1
ATOM 1556 C CA . ILE A 1 199 ? -6.594 -16.851 0.389 1.00 90.88 199 ILE A CA 1
ATOM 1557 C C . ILE A 1 199 ? -5.369 -16.520 1.241 1.00 90.88 199 ILE A C 1
ATOM 1559 O O . ILE A 1 199 ? -4.249 -16.786 0.805 1.00 90.88 199 ILE A O 1
ATOM 1563 N N . ASP A 1 200 ? -5.566 -15.952 2.430 1.00 89.44 200 ASP A N 1
ATOM 1564 C CA . ASP A 1 200 ? -4.487 -15.652 3.362 1.00 89.44 200 ASP A CA 1
ATOM 1565 C C . ASP A 1 200 ? -4.149 -16.842 4.258 1.00 89.44 200 ASP A C 1
ATOM 1567 O O . ASP A 1 200 ? -3.031 -16.909 4.772 1.00 89.44 200 ASP A O 1
ATOM 1571 N N . ASN A 1 201 ? -5.061 -17.817 4.362 1.00 90.19 201 ASN A N 1
ATOM 1572 C CA . ASN A 1 201 ? -4.961 -18.970 5.253 1.00 90.19 201 ASN A CA 1
ATOM 1573 C C . ASN A 1 201 ? -5.265 -20.310 4.546 1.00 90.19 201 ASN A C 1
ATOM 1575 O O . ASN A 1 201 ? -6.035 -21.138 5.038 1.00 90.19 201 ASN A O 1
ATOM 1579 N N . ILE A 1 202 ? -4.636 -20.567 3.396 1.00 91.44 202 ILE A N 1
ATOM 1580 C CA . ILE A 1 202 ? -4.871 -21.771 2.585 1.00 91.44 202 ILE A CA 1
ATOM 1581 C C . ILE A 1 202 ? -4.209 -22.999 3.227 1.00 91.44 202 ILE A C 1
ATOM 1583 O O . ILE A 1 202 ? -2.992 -23.045 3.407 1.00 91.44 202 ILE A O 1
ATOM 1587 N N . GLN A 1 203 ? -5.005 -24.032 3.515 1.00 89.31 203 GLN A N 1
ATOM 1588 C CA . GLN A 1 203 ? -4.537 -25.332 4.042 1.00 89.31 203 GLN A CA 1
ATOM 1589 C C . GLN A 1 203 ? -5.033 -26.538 3.224 1.00 89.31 203 GLN A C 1
ATOM 1591 O O . GLN A 1 203 ? -4.658 -27.684 3.476 1.00 89.31 203 GLN A O 1
ATOM 1596 N N . GLN A 1 204 ? -5.891 -26.290 2.237 1.00 88.12 204 GLN A N 1
ATOM 1597 C CA . GLN A 1 204 ? -6.548 -27.303 1.418 1.00 88.12 204 GLN A CA 1
ATOM 1598 C C . GLN A 1 204 ? -6.569 -26.874 -0.053 1.00 88.12 204 GLN A C 1
ATOM 1600 O O . GLN A 1 204 ? -5.983 -25.854 -0.414 1.00 88.12 204 GLN A O 1
ATOM 1605 N N . ASN A 1 205 ? -7.216 -27.668 -0.910 1.00 90.75 205 ASN A N 1
ATOM 1606 C CA . ASN A 1 205 ? -7.448 -27.262 -2.293 1.00 90.75 205 ASN A CA 1
ATOM 1607 C C . ASN A 1 205 ? -8.249 -25.955 -2.310 1.00 90.75 205 ASN A C 1
ATOM 1609 O O . ASN A 1 205 ? -9.217 -25.826 -1.563 1.00 90.75 205 ASN A O 1
ATOM 1613 N N . ALA A 1 206 ? -7.816 -25.024 -3.151 1.00 91.44 206 ALA A N 1
ATOM 1614 C CA . ALA A 1 206 ? -8.334 -23.670 -3.210 1.00 91.44 206 ALA A CA 1
ATOM 1615 C C . ALA A 1 206 ? -8.429 -23.210 -4.664 1.00 91.44 206 ALA A C 1
ATOM 1617 O O . ALA A 1 206 ? -7.580 -23.558 -5.492 1.00 91.44 206 ALA A O 1
ATOM 1618 N N . SER A 1 207 ? -9.429 -22.392 -4.952 1.00 92.75 207 SER A N 1
ATOM 1619 C CA . SER A 1 207 ? -9.641 -21.723 -6.223 1.00 92.75 207 SER A CA 1
ATOM 1620 C C . SER A 1 207 ? -10.044 -20.276 -5.974 1.00 92.75 207 SER A C 1
ATOM 1622 O O . SER A 1 207 ? -11.009 -19.990 -5.270 1.00 92.75 207 SER A O 1
ATOM 1624 N N . ALA A 1 208 ? -9.313 -19.354 -6.595 1.00 92.38 208 ALA A N 1
ATOM 1625 C CA . ALA A 1 208 ? -9.596 -17.930 -6.527 1.00 92.38 208 ALA A CA 1
ATOM 1626 C C . ALA A 1 208 ? -9.597 -17.330 -7.934 1.00 92.38 208 ALA A C 1
ATOM 1628 O O . ALA A 1 208 ? -8.729 -17.622 -8.758 1.00 92.38 208 ALA A O 1
ATOM 1629 N N . THR A 1 209 ? -10.577 -16.470 -8.198 1.00 92.25 209 THR A N 1
ATOM 1630 C CA . THR A 1 209 ? -10.731 -15.741 -9.458 1.00 92.25 209 THR A CA 1
ATOM 1631 C C . THR A 1 209 ? -10.443 -14.264 -9.235 1.00 92.25 209 THR A C 1
ATOM 1633 O O . THR A 1 209 ? -10.997 -13.638 -8.330 1.00 92.25 209 THR A O 1
ATOM 1636 N N . PHE A 1 210 ? -9.605 -13.692 -10.098 1.00 90.31 210 PHE A N 1
ATOM 1637 C CA . PHE A 1 210 ? -9.196 -12.291 -10.056 1.00 90.31 210 PHE A CA 1
ATOM 1638 C C . PHE A 1 210 ? -9.616 -11.565 -11.333 1.00 90.31 210 PHE A C 1
ATOM 1640 O O . PHE A 1 210 ? -9.670 -12.160 -12.408 1.00 90.31 210 PHE A O 1
ATOM 1647 N N . THR A 1 211 ? -9.868 -10.263 -11.223 1.00 89.06 211 THR A N 1
ATOM 1648 C CA . THR A 1 211 ? -10.133 -9.385 -12.365 1.00 89.06 211 THR A CA 1
ATOM 1649 C C . THR A 1 211 ? -9.302 -8.116 -12.279 1.00 89.06 211 THR A C 1
ATOM 1651 O O . THR A 1 211 ? -9.066 -7.582 -11.194 1.00 89.06 211 THR A O 1
ATOM 1654 N N . ILE A 1 212 ? -8.907 -7.587 -13.434 1.00 87.38 212 ILE A N 1
ATOM 1655 C CA . ILE A 1 212 ? -8.401 -6.217 -13.529 1.00 87.38 212 ILE A CA 1
ATOM 1656 C C . ILE A 1 212 ? -9.615 -5.300 -13.390 1.00 87.38 212 ILE A C 1
ATOM 1658 O O . ILE A 1 212 ? -10.480 -5.276 -14.267 1.00 87.38 212 ILE A O 1
ATOM 1662 N N . LYS A 1 213 ? -9.714 -4.593 -12.265 1.00 85.12 213 LYS A N 1
ATOM 1663 C CA . LYS A 1 213 ? -10.822 -3.674 -11.996 1.00 85.12 213 LYS A CA 1
ATOM 1664 C C . LYS A 1 213 ? -10.596 -2.323 -12.650 1.00 85.12 213 LYS A C 1
ATOM 1666 O O . LYS A 1 213 ? -11.508 -1.794 -13.276 1.00 85.12 213 LYS A O 1
ATOM 1671 N N . ASP A 1 214 ? -9.380 -1.802 -12.520 1.00 83.19 214 ASP A N 1
ATOM 1672 C CA . ASP A 1 214 ? -8.969 -0.520 -13.080 1.00 83.19 214 ASP A CA 1
ATOM 1673 C C . ASP A 1 214 ? -7.552 -0.625 -13.652 1.00 83.19 214 ASP A C 1
ATOM 1675 O O . ASP A 1 214 ? -6.745 -1.461 -13.237 1.00 83.19 214 ASP A O 1
ATOM 1679 N N . VAL A 1 215 ? -7.240 0.268 -14.583 1.00 83.06 215 VAL A N 1
ATOM 1680 C CA . VAL A 1 215 ? -5.878 0.549 -15.034 1.00 83.06 215 VAL A CA 1
ATOM 1681 C C . VAL A 1 215 ? -5.502 1.944 -14.550 1.00 83.06 215 VAL A C 1
ATOM 1683 O O . VAL A 1 215 ? -6.310 2.874 -14.615 1.00 83.06 215 VAL A O 1
ATOM 1686 N N . LEU A 1 216 ? -4.286 2.093 -14.040 1.00 81.56 216 LEU A N 1
ATOM 1687 C CA . LEU A 1 216 ? -3.791 3.359 -13.524 1.00 81.56 216 LEU A CA 1
ATOM 1688 C C . LEU A 1 216 ? -3.363 4.281 -14.668 1.00 81.56 216 LEU A C 1
ATOM 1690 O O . LEU A 1 216 ? -2.550 3.924 -15.519 1.00 81.56 216 LEU A O 1
ATOM 1694 N N . VAL A 1 217 ? -3.889 5.501 -14.649 1.00 81.56 217 VAL A N 1
ATOM 1695 C CA . VAL A 1 217 ? -3.397 6.643 -15.417 1.00 81.56 217 VAL A CA 1
ATOM 1696 C C . VAL A 1 217 ? -2.508 7.446 -14.484 1.00 81.56 217 VAL A C 1
ATOM 1698 O O . VAL A 1 217 ? -3.000 8.030 -13.523 1.00 81.56 217 VAL A O 1
ATOM 1701 N N . TYR A 1 218 ? -1.208 7.473 -14.750 1.00 85.06 218 TYR A N 1
ATOM 1702 C CA . TYR A 1 218 ? -0.232 8.107 -13.871 1.00 85.06 218 TYR A CA 1
ATOM 1703 C C . TYR A 1 218 ? 0.774 8.933 -14.662 1.00 85.06 218 TYR A C 1
ATOM 1705 O O . TYR A 1 218 ? 0.940 8.777 -15.878 1.00 85.06 218 TYR A O 1
ATOM 1713 N N . GLY A 1 219 ? 1.454 9.825 -13.958 1.00 85.00 219 GLY A N 1
ATOM 1714 C CA . GLY A 1 219 ? 2.435 10.686 -14.581 1.00 85.00 219 GLY A CA 1
ATOM 1715 C C . GLY A 1 219 ? 3.133 11.616 -13.612 1.00 85.00 219 GLY A C 1
ATOM 1716 O O . GLY A 1 219 ? 2.988 11.521 -12.395 1.00 85.00 219 GLY A O 1
ATOM 1717 N N . GLN A 1 220 ? 3.888 12.527 -14.206 1.00 87.12 220 GLN A N 1
ATOM 1718 C CA . GLN A 1 220 ? 4.562 13.627 -13.546 1.00 87.12 220 GLN A CA 1
ATOM 1719 C C . GLN A 1 220 ? 3.925 14.936 -14.009 1.00 87.12 220 GLN A C 1
ATOM 1721 O O . GLN A 1 220 ? 3.733 15.165 -15.204 1.00 87.12 220 GLN A O 1
ATOM 1726 N N . CYS A 1 221 ? 3.601 15.798 -13.053 1.00 84.25 221 CYS A N 1
ATOM 1727 C CA . CYS A 1 221 ? 3.119 17.145 -13.294 1.00 84.25 221 CYS A CA 1
ATOM 1728 C C . CYS A 1 221 ? 4.227 18.160 -13.001 1.00 84.25 221 CYS A C 1
ATOM 1730 O O . CYS A 1 221 ? 4.843 18.128 -11.937 1.00 84.25 221 CYS A O 1
ATOM 1732 N N . VAL A 1 222 ? 4.453 19.087 -13.932 1.00 86.25 222 VAL A N 1
ATOM 1733 C CA . VAL A 1 222 ? 5.482 20.130 -13.838 1.00 86.25 222 VAL A CA 1
ATOM 1734 C C . VAL A 1 222 ? 4.863 21.495 -14.124 1.00 86.25 222 VAL A C 1
ATOM 1736 O O . VAL A 1 222 ? 4.186 21.693 -15.133 1.00 86.25 222 VAL A O 1
ATOM 1739 N N . ASP A 1 223 ? 5.122 22.460 -13.249 1.00 83.81 223 ASP A N 1
ATOM 1740 C CA . ASP A 1 223 ? 4.805 23.867 -13.457 1.00 83.81 223 ASP A CA 1
ATOM 1741 C C . ASP A 1 223 ? 5.947 24.540 -14.234 1.00 83.81 223 ASP A C 1
ATOM 1743 O O . ASP A 1 223 ? 7.074 24.664 -13.754 1.00 83.81 223 ASP A O 1
ATOM 1747 N N . LYS A 1 224 ? 5.642 24.983 -15.458 1.00 86.50 224 LYS A N 1
ATOM 1748 C CA . LYS A 1 224 ? 6.558 25.698 -16.360 1.00 86.50 224 LYS A CA 1
ATOM 1749 C C . LYS A 1 224 ? 6.250 27.189 -16.461 1.00 86.50 224 LYS A C 1
ATOM 1751 O O . LYS A 1 224 ? 6.569 27.822 -17.471 1.00 86.50 224 LYS A O 1
ATOM 1756 N N . THR A 1 225 ? 5.625 27.772 -15.439 1.00 80.31 225 THR A N 1
ATOM 1757 C CA . THR A 1 225 ? 5.444 29.229 -15.348 1.00 80.31 225 THR A CA 1
ATOM 1758 C C . THR A 1 225 ? 6.791 29.939 -15.471 1.00 80.31 225 THR A C 1
ATOM 1760 O O . THR A 1 225 ? 6.920 30.891 -16.239 1.00 80.31 225 THR A O 1
ATOM 1763 N N . ASN A 1 226 ? 7.817 29.420 -14.789 1.00 79.75 226 ASN A N 1
ATOM 1764 C CA . ASN A 1 226 ? 9.203 29.784 -15.038 1.00 79.75 226 ASN A CA 1
ATOM 1765 C C . ASN A 1 226 ? 9.869 28.695 -15.886 1.00 79.75 226 ASN A C 1
ATOM 1767 O O . ASN A 1 226 ? 10.238 27.639 -15.381 1.00 79.75 226 ASN A O 1
ATOM 1771 N N . ALA A 1 227 ? 10.040 28.957 -17.184 1.00 77.06 227 ALA A N 1
ATOM 1772 C CA . ALA A 1 227 ? 10.641 27.994 -18.107 1.00 77.06 227 ALA A CA 1
ATOM 1773 C C . ALA A 1 227 ? 12.089 27.614 -17.741 1.00 77.06 227 ALA A C 1
ATOM 1775 O O . ALA A 1 227 ? 12.560 26.558 -18.153 1.00 77.06 227 ALA A O 1
ATOM 1776 N N . GLN A 1 228 ? 12.789 28.465 -16.983 1.00 76.19 228 GLN A N 1
ATOM 1777 C CA . GLN A 1 228 ? 14.181 28.250 -16.597 1.00 76.19 228 GLN A CA 1
ATOM 1778 C C . GLN A 1 228 ? 14.325 27.484 -15.277 1.00 76.19 228 GLN A C 1
ATOM 1780 O O . GLN A 1 228 ? 15.335 26.818 -15.072 1.00 76.19 228 GLN A O 1
ATOM 1785 N N . TYR A 1 229 ? 13.304 27.545 -14.418 1.00 78.94 229 TYR A N 1
ATOM 1786 C CA . TYR A 1 229 ? 13.247 26.847 -13.134 1.00 78.94 229 TYR A CA 1
ATOM 1787 C C . TYR A 1 229 ? 11.858 26.218 -12.967 1.00 78.94 229 TYR A C 1
ATOM 1789 O O . TYR A 1 229 ? 10.997 26.811 -12.310 1.00 78.94 229 TYR A O 1
ATOM 1797 N N . PRO A 1 230 ? 11.607 25.066 -13.614 1.00 80.69 230 PRO A N 1
ATOM 1798 C CA . PRO A 1 230 ? 10.353 24.351 -13.441 1.00 80.69 230 PRO A CA 1
ATOM 1799 C C . PRO A 1 230 ? 10.190 23.916 -11.983 1.00 80.69 230 PRO A C 1
ATOM 1801 O O . PRO A 1 230 ? 11.163 23.553 -11.326 1.00 80.69 230 PRO A O 1
ATOM 1804 N N . THR A 1 231 ? 8.960 23.940 -11.485 1.00 83.75 231 THR A N 1
ATOM 1805 C CA . THR A 1 231 ? 8.633 23.505 -10.121 1.00 83.75 231 THR A CA 1
ATOM 1806 C C . THR A 1 231 ? 7.593 22.392 -10.145 1.00 83.75 231 THR A C 1
ATOM 1808 O O . THR A 1 231 ? 6.927 22.158 -11.153 1.00 83.75 231 THR A O 1
ATOM 1811 N N . LEU A 1 232 ? 7.449 21.674 -9.033 1.00 86.19 232 LEU A N 1
ATOM 1812 C CA . LEU A 1 232 ? 6.434 20.633 -8.878 1.00 86.19 232 LEU A CA 1
ATOM 1813 C C . LEU A 1 232 ? 5.194 21.249 -8.209 1.00 86.19 232 LEU A C 1
ATOM 1815 O O . LEU A 1 232 ? 5.311 21.766 -7.092 1.00 86.19 232 LEU A O 1
ATOM 1819 N N . PRO A 1 233 ? 4.014 21.244 -8.859 1.00 86.38 233 PRO A N 1
ATOM 1820 C CA . PRO A 1 233 ? 2.815 21.883 -8.329 1.00 86.38 233 PRO A CA 1
ATOM 1821 C C . PRO A 1 233 ? 2.146 20.995 -7.267 1.00 86.38 233 PRO A C 1
ATOM 1823 O O . PRO A 1 233 ? 1.055 20.471 -7.481 1.00 86.38 233 PRO A O 1
ATOM 1826 N N . ASN A 1 234 ? 2.810 20.822 -6.119 1.00 85.12 234 ASN A N 1
ATOM 1827 C CA . ASN A 1 234 ? 2.275 20.061 -4.990 1.00 85.12 234 ASN A CA 1
ATOM 1828 C C . ASN A 1 234 ? 0.902 20.609 -4.570 1.00 85.12 234 ASN A C 1
ATOM 1830 O O . ASN A 1 234 ? 0.731 21.824 -4.439 1.00 85.12 234 ASN A O 1
ATOM 1834 N N . GLY A 1 235 ? -0.064 19.721 -4.347 1.00 84.62 235 GLY A N 1
ATOM 1835 C CA . GLY A 1 235 ? -1.407 20.108 -3.936 1.00 84.62 235 GLY A CA 1
ATOM 1836 C C . GLY A 1 235 ? -2.361 20.397 -5.086 1.00 84.62 235 GLY A C 1
ATOM 1837 O O . GLY A 1 235 ? -3.550 20.603 -4.840 1.00 84.62 235 GLY A O 1
ATOM 1838 N N . LEU A 1 236 ? -1.874 20.420 -6.333 1.00 86.06 236 LEU A N 1
ATOM 1839 C CA . LEU A 1 236 ? -2.730 20.618 -7.494 1.00 86.06 236 LEU A CA 1
ATOM 1840 C C . LEU A 1 236 ? -3.740 19.472 -7.589 1.00 86.06 236 LEU A C 1
ATOM 1842 O O . LEU A 1 236 ? -3.369 18.301 -7.623 1.00 86.06 236 LEU A O 1
ATOM 1846 N N . GLN A 1 237 ? -5.018 19.825 -7.640 1.00 88.25 237 GLN A N 1
ATOM 1847 C CA . GLN A 1 237 ? -6.103 18.867 -7.792 1.00 88.25 237 GLN A CA 1
ATOM 1848 C C . GLN A 1 237 ? -6.292 18.537 -9.268 1.00 88.25 237 GLN A C 1
ATOM 1850 O O . GLN A 1 237 ? -6.363 19.431 -10.113 1.00 88.25 237 GLN A O 1
ATOM 1855 N N . LEU A 1 238 ? -6.383 17.247 -9.565 1.00 86.12 238 LEU A N 1
ATOM 1856 C CA . LEU A 1 238 ? -6.636 16.732 -10.901 1.00 86.12 238 LEU A CA 1
ATOM 1857 C C . LEU A 1 238 ? -7.941 15.954 -10.890 1.00 86.12 238 LEU A C 1
ATOM 1859 O O . LEU A 1 238 ? -8.192 15.176 -9.972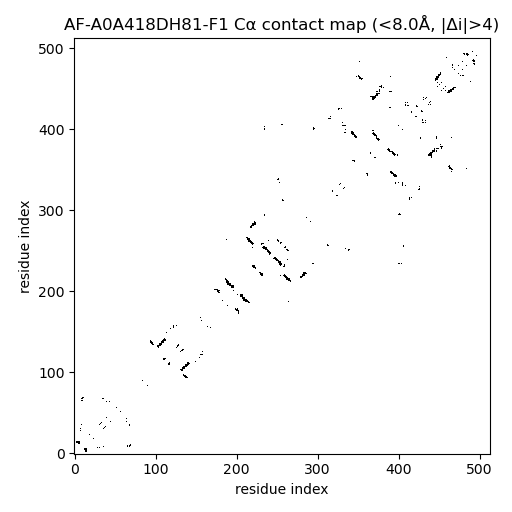 1.00 86.12 238 LEU A O 1
ATOM 1863 N N . VAL A 1 239 ? -8.737 16.143 -11.938 1.00 85.62 239 VAL A N 1
ATOM 1864 C CA . VAL A 1 239 ? -9.991 15.424 -12.146 1.00 85.62 239 VAL A CA 1
ATOM 1865 C C . VAL A 1 239 ? -9.945 14.751 -13.511 1.00 85.62 239 VAL A C 1
ATOM 1867 O O . VAL A 1 239 ? -9.672 15.389 -14.527 1.00 85.62 239 VAL A O 1
ATOM 1870 N N . LEU A 1 240 ? -10.219 13.451 -13.528 1.00 83.25 240 LEU A N 1
ATOM 1871 C CA . LEU A 1 240 ? -10.484 12.675 -14.727 1.00 83.25 240 LEU A CA 1
ATOM 1872 C C . LEU A 1 240 ? -11.993 12.489 -14.863 1.00 83.25 240 LEU A C 1
ATOM 1874 O O . LEU A 1 240 ? -12.607 11.670 -14.172 1.00 83.25 240 LEU A O 1
ATOM 1878 N N . GLU A 1 241 ? -12.570 13.242 -15.794 1.00 82.19 241 GLU A N 1
ATOM 1879 C CA . GLU A 1 241 ? -13.955 13.079 -16.215 1.00 82.19 241 GLU A CA 1
ATOM 1880 C C . GLU A 1 241 ? -14.034 12.209 -17.466 1.00 82.19 241 GLU A C 1
ATOM 1882 O O . GLU A 1 241 ? -13.302 12.391 -18.442 1.00 82.19 241 GLU A O 1
ATOM 1887 N N . ARG A 1 242 ? -14.970 11.264 -17.458 1.00 74.44 242 ARG A N 1
ATOM 1888 C CA . ARG A 1 242 ? -15.313 10.473 -18.636 1.00 74.44 242 ARG A CA 1
ATOM 1889 C C . ARG A 1 242 ? -16.821 10.362 -18.746 1.00 74.44 242 ARG A C 1
ATOM 1891 O O . ARG A 1 242 ? -17.465 9.825 -17.851 1.00 74.44 242 ARG A O 1
ATOM 1898 N N . SER A 1 243 ? -17.361 10.793 -19.881 1.00 75.31 243 SER A N 1
ATOM 1899 C CA . SER A 1 243 ? -18.758 10.569 -20.251 1.00 75.31 243 SER A CA 1
ATOM 1900 C C . SER A 1 243 ? -18.808 9.695 -21.503 1.00 75.31 243 SER A C 1
ATOM 1902 O O . SER A 1 243 ? -18.350 10.093 -22.573 1.00 75.31 243 SER A O 1
ATOM 1904 N N . VAL A 1 244 ? -19.301 8.461 -21.361 1.00 70.50 244 VAL A N 1
ATOM 1905 C CA . VAL A 1 244 ? -19.563 7.550 -22.485 1.00 70.50 244 VAL A CA 1
ATOM 1906 C C . VAL A 1 244 ? -21.016 7.100 -22.400 1.00 70.50 244 VAL A C 1
ATOM 1908 O O . VAL A 1 244 ? -21.397 6.351 -21.500 1.00 70.50 244 VAL A O 1
ATOM 1911 N N . ALA A 1 245 ? -21.836 7.546 -23.354 1.00 75.69 245 ALA A N 1
ATOM 1912 C CA . ALA A 1 245 ? -23.285 7.343 -23.348 1.00 75.69 245 ALA A CA 1
ATOM 1913 C C . ALA A 1 245 ? -23.926 7.794 -22.015 1.00 75.69 245 ALA A C 1
ATOM 1915 O O . ALA A 1 245 ? -23.904 8.979 -21.702 1.00 75.69 245 ALA A O 1
ATOM 1916 N N . LYS A 1 246 ? -24.505 6.871 -21.231 1.00 68.06 246 LYS A N 1
ATOM 1917 C CA . LYS A 1 246 ? -25.090 7.165 -19.906 1.00 68.06 246 LYS A CA 1
ATOM 1918 C C . LYS A 1 246 ? -24.094 7.025 -18.746 1.00 68.06 246 LYS A C 1
ATOM 1920 O O . LYS A 1 246 ? -24.431 7.396 -17.624 1.00 68.06 246 LYS A O 1
ATOM 1925 N N . LEU A 1 247 ? -22.896 6.490 -18.987 1.00 67.19 247 LEU A N 1
ATOM 1926 C CA . LEU A 1 247 ? -21.908 6.240 -17.941 1.00 67.19 247 LEU A CA 1
ATOM 1927 C C . LEU A 1 247 ? -21.038 7.484 -17.735 1.00 67.19 247 LEU A C 1
ATOM 1929 O O . LEU A 1 247 ? -20.268 7.860 -18.621 1.00 67.19 247 LEU A O 1
ATOM 1933 N N . HIS A 1 248 ? -21.161 8.093 -16.557 1.00 72.62 248 HIS A N 1
ATOM 1934 C CA . HIS A 1 248 ? -20.317 9.194 -16.104 1.00 72.62 248 HIS A CA 1
ATOM 1935 C C . HIS A 1 248 ? -19.361 8.660 -15.040 1.00 72.62 248 HIS A C 1
ATOM 1937 O O . HIS A 1 248 ? -19.797 8.123 -14.025 1.00 72.62 248 HIS A O 1
ATOM 1943 N N . SER A 1 249 ? -18.061 8.779 -15.288 1.00 78.62 249 SER A N 1
ATOM 1944 C CA . SER A 1 249 ? -17.012 8.470 -14.321 1.00 78.62 249 SER A CA 1
ATOM 1945 C C . SER A 1 249 ? -16.324 9.765 -13.921 1.00 78.62 249 SER A C 1
ATOM 1947 O O . SER A 1 249 ? -15.871 10.512 -14.787 1.00 78.62 249 SER A O 1
ATOM 1949 N N . HIS A 1 250 ? -16.229 9.989 -12.614 1.00 84.00 250 HIS A N 1
ATOM 1950 C CA . HIS A 1 250 ? -15.518 11.100 -11.996 1.00 84.00 250 HIS A CA 1
ATOM 1951 C C . HIS A 1 250 ? -14.489 10.523 -11.026 1.00 84.00 250 HIS A C 1
ATOM 1953 O O . HIS A 1 250 ? -14.841 9.775 -10.109 1.00 84.00 250 HIS A O 1
ATOM 1959 N N . LYS A 1 251 ? -13.217 10.836 -11.253 1.00 85.50 251 LYS A N 1
ATOM 1960 C CA . LYS A 1 251 ? -12.098 10.403 -10.415 1.00 85.50 251 LYS A CA 1
ATOM 1961 C C . LYS A 1 251 ? -11.209 11.601 -10.153 1.00 85.50 251 LYS A C 1
ATOM 1963 O O . LYS A 1 251 ? -10.872 12.307 -11.097 1.00 85.50 251 LYS A O 1
ATOM 1968 N N . ASP A 1 252 ? -10.833 11.816 -8.904 1.00 87.38 252 ASP A N 1
ATOM 1969 C CA . ASP A 1 252 ? -9.988 12.929 -8.503 1.00 87.38 252 ASP A CA 1
ATOM 1970 C C . ASP A 1 252 ? -8.753 12.452 -7.730 1.00 87.38 252 ASP A C 1
ATOM 1972 O O . ASP A 1 252 ? -8.707 11.337 -7.213 1.00 87.38 252 ASP A O 1
ATOM 1976 N N . THR A 1 253 ? -7.705 13.273 -7.743 1.00 89.38 253 THR A N 1
ATOM 1977 C CA . THR A 1 253 ? -6.480 13.067 -6.962 1.00 89.38 253 THR A CA 1
ATOM 1978 C C . THR A 1 253 ? -5.780 14.402 -6.729 1.00 89.38 253 THR A C 1
ATOM 1980 O O . THR A 1 253 ? -6.103 15.418 -7.350 1.00 89.38 253 THR A O 1
ATOM 1983 N N . VAL A 1 254 ? -4.771 14.388 -5.864 1.00 89.00 254 VAL A N 1
ATOM 1984 C CA . VAL A 1 254 ? -3.826 15.487 -5.662 1.00 89.00 254 VAL A CA 1
ATOM 1985 C C . VAL A 1 254 ? -2.463 15.114 -6.256 1.00 89.00 254 VAL A C 1
ATOM 1987 O O . VAL A 1 254 ? -2.060 13.951 -6.203 1.00 89.00 254 VAL A O 1
ATOM 1990 N N . VAL A 1 255 ? -1.763 16.092 -6.832 1.00 87.25 255 VAL A N 1
ATOM 1991 C CA . VAL A 1 255 ? -0.353 15.977 -7.235 1.00 87.25 255 VAL A CA 1
ATOM 1992 C C . VAL A 1 255 ? 0.528 15.974 -5.989 1.00 87.25 255 VAL A C 1
ATOM 1994 O O . VAL A 1 255 ? 0.504 16.932 -5.216 1.00 87.25 255 VAL A O 1
ATOM 1997 N N . MET A 1 256 ? 1.321 14.919 -5.820 1.00 87.19 256 MET A N 1
ATOM 1998 C CA . MET A 1 256 ? 2.250 14.761 -4.700 1.00 87.19 256 MET A CA 1
ATOM 1999 C C . MET A 1 256 ? 3.483 15.654 -4.851 1.00 87.19 256 MET A C 1
ATOM 2001 O O . MET A 1 256 ? 3.904 15.987 -5.963 1.00 87.19 256 MET A O 1
ATOM 2005 N N . LYS A 1 257 ? 4.133 15.973 -3.726 1.00 84.94 257 LYS A N 1
ATOM 2006 C CA . LYS A 1 257 ? 5.403 16.714 -3.729 1.00 84.94 257 LYS A CA 1
ATOM 2007 C C . LYS A 1 257 ? 6.518 15.961 -4.449 1.00 84.94 257 LYS A C 1
ATOM 2009 O O . LYS A 1 257 ? 7.292 16.563 -5.189 1.00 84.94 257 LYS A O 1
ATOM 2014 N N . ASN A 1 258 ? 6.599 14.651 -4.231 1.00 79.50 258 ASN A N 1
ATOM 2015 C CA . ASN A 1 258 ? 7.662 13.822 -4.785 1.00 79.50 258 ASN A CA 1
ATOM 2016 C C . ASN A 1 258 ? 7.445 13.649 -6.290 1.00 79.50 258 ASN A C 1
ATOM 2018 O O . ASN A 1 258 ? 6.430 13.103 -6.722 1.00 79.50 258 ASN A O 1
ATOM 2022 N N . LEU A 1 259 ? 8.401 14.142 -7.083 1.00 82.44 259 LEU A N 1
ATOM 2023 C CA . LEU A 1 259 ? 8.421 14.069 -8.549 1.00 82.44 259 LEU A CA 1
ATOM 2024 C C . LEU A 1 259 ? 7.184 14.661 -9.255 1.00 82.44 259 LEU A C 1
ATOM 2026 O O . LEU A 1 259 ? 7.040 14.472 -10.458 1.00 82.44 259 LEU A O 1
ATOM 2030 N N . GLY A 1 260 ? 6.292 15.372 -8.555 1.00 83.25 260 GLY A N 1
ATOM 2031 C CA . GLY A 1 260 ? 5.015 15.816 -9.119 1.00 83.25 260 GLY A CA 1
ATOM 2032 C C . GLY A 1 260 ? 4.113 14.641 -9.497 1.00 83.25 260 GLY A C 1
ATOM 2033 O O . GLY A 1 260 ? 3.366 14.734 -10.471 1.00 83.25 260 GLY A O 1
ATOM 2034 N N . TYR A 1 261 ? 4.238 13.516 -8.790 1.00 89.12 261 TYR A N 1
ATOM 2035 C CA . TYR A 1 261 ? 3.525 12.288 -9.113 1.00 89.12 261 TYR A CA 1
ATOM 2036 C C . TYR A 1 261 ? 2.011 12.451 -8.948 1.00 89.12 261 TYR A C 1
ATOM 2038 O O . TYR A 1 261 ? 1.533 13.030 -7.971 1.00 89.12 261 TYR A O 1
ATOM 2046 N N . PHE A 1 262 ? 1.251 11.886 -9.881 1.00 87.44 262 PHE A N 1
ATOM 2047 C CA . PHE A 1 262 ? -0.192 11.714 -9.758 1.00 87.44 262 PHE A CA 1
ATOM 2048 C C . PHE A 1 262 ? -0.612 10.349 -10.300 1.00 87.44 262 PHE A C 1
ATOM 2050 O O . PHE A 1 262 ? 0.024 9.818 -11.212 1.00 87.44 262 PHE A O 1
ATOM 2057 N N . GLN A 1 263 ? -1.717 9.814 -9.778 1.00 87.25 263 GLN A N 1
ATOM 2058 C CA . GLN A 1 263 ? -2.355 8.606 -10.295 1.00 87.25 263 GLN A CA 1
ATOM 2059 C C . GLN A 1 263 ? -3.879 8.704 -10.219 1.00 87.25 263 GLN A C 1
ATOM 2061 O O . GLN A 1 263 ? -4.432 9.238 -9.262 1.00 87.25 263 GLN A O 1
ATOM 2066 N N . LEU A 1 264 ? -4.561 8.171 -11.227 1.00 84.62 264 LEU A N 1
ATOM 2067 C CA . LEU A 1 264 ? -6.015 8.124 -11.339 1.00 84.62 264 LEU A CA 1
ATOM 2068 C C . LEU A 1 264 ? -6.428 6.734 -11.827 1.00 84.62 264 LEU A C 1
ATOM 2070 O O . LEU A 1 264 ? -5.828 6.180 -12.743 1.00 84.62 264 LEU A O 1
ATOM 2074 N N . GLN A 1 265 ? -7.467 6.163 -11.224 1.00 83.44 265 GLN A N 1
ATOM 2075 C CA . GLN A 1 265 ? -7.998 4.855 -11.615 1.00 83.44 265 GLN A CA 1
ATOM 2076 C C . GLN A 1 265 ? -8.962 5.006 -12.795 1.00 83.44 265 GLN A C 1
ATOM 2078 O O . GLN A 1 265 ? -9.973 5.699 -12.676 1.00 83.44 265 GLN A O 1
ATOM 2083 N N . ALA A 1 266 ? -8.682 4.349 -13.919 1.00 77.00 266 ALA A N 1
ATOM 2084 C CA . ALA A 1 266 ? -9.539 4.354 -15.099 1.00 77.00 266 ALA A CA 1
ATOM 2085 C C . ALA A 1 266 ? -10.098 2.956 -15.399 1.00 77.00 266 ALA A C 1
ATOM 2087 O O . ALA A 1 266 ? -9.394 1.953 -15.314 1.00 77.00 266 ALA A O 1
ATOM 2088 N N . ALA A 1 267 ? -11.366 2.892 -15.816 1.00 70.00 267 ALA A N 1
ATOM 2089 C CA . ALA A 1 267 ? -12.003 1.629 -16.181 1.00 70.00 267 ALA A CA 1
ATOM 2090 C C . ALA A 1 267 ? -11.312 0.965 -17.401 1.00 70.00 267 ALA A C 1
ATOM 2092 O O . ALA A 1 267 ? -11.015 1.670 -18.373 1.00 70.00 267 ALA A O 1
ATOM 2093 N N . PRO A 1 268 ? -11.161 -0.377 -17.418 1.00 61.38 268 PRO A N 1
ATOM 2094 C CA . PRO A 1 268 ? -10.378 -1.144 -18.401 1.00 61.38 268 PRO A CA 1
ATOM 2095 C C . PRO A 1 268 ? -11.021 -1.277 -19.797 1.00 61.38 268 PRO A C 1
ATOM 2097 O O . PRO A 1 268 ? -10.544 -2.034 -20.638 1.00 61.38 268 PRO A O 1
ATOM 2100 N N . VAL A 1 269 ? -12.107 -0.548 -20.075 1.00 54.69 269 VAL A N 1
ATOM 2101 C CA . VAL A 1 269 ? -12.685 -0.401 -21.430 1.00 54.69 269 VAL A CA 1
ATOM 2102 C C . VAL A 1 269 ? -11.615 0.124 -22.401 1.00 54.69 269 VAL A C 1
ATOM 2104 O O . VAL A 1 269 ? -10.696 0.786 -21.922 1.00 54.69 269 VAL A O 1
ATOM 2107 N N . PRO A 1 270 ? -11.727 -0.085 -23.735 1.00 44.62 270 PRO A N 1
ATOM 2108 C CA . PRO A 1 270 ? -10.690 0.271 -24.700 1.00 44.62 270 PRO A CA 1
ATOM 2109 C C . PRO A 1 270 ? -10.554 1.792 -24.808 1.00 44.62 270 PRO A C 1
ATOM 2111 O O . PRO A 1 270 ? -11.047 2.448 -25.721 1.00 44.62 270 PRO A O 1
ATOM 2114 N N . VAL A 1 271 ? -9.877 2.372 -23.829 1.00 40.41 271 VAL A N 1
ATOM 2115 C CA . VAL A 1 271 ? -8.987 3.488 -24.049 1.00 40.41 271 VAL A CA 1
ATOM 2116 C C . VAL A 1 271 ? -7.944 2.918 -24.995 1.00 40.41 271 VAL A C 1
ATOM 2118 O O . VAL A 1 271 ? -7.374 1.860 -24.724 1.00 40.41 271 VAL A O 1
ATOM 2121 N N . ILE A 1 272 ? -7.744 3.560 -26.141 1.00 38.72 272 ILE A N 1
ATOM 2122 C CA . ILE A 1 272 ? -6.607 3.249 -27.002 1.00 38.72 272 ILE A CA 1
ATOM 2123 C C . ILE A 1 272 ? -5.370 3.697 -26.219 1.00 38.72 272 ILE A C 1
ATOM 2125 O O . ILE A 1 272 ? -4.886 4.817 -26.357 1.00 38.72 272 ILE A O 1
ATOM 2129 N N . VAL A 1 273 ? -4.923 2.845 -25.302 1.00 36.75 273 VAL A N 1
ATOM 2130 C CA . VAL A 1 273 ? -3.627 2.947 -24.660 1.00 36.75 273 VAL A CA 1
ATOM 2131 C C . VAL A 1 273 ? -2.667 2.401 -25.705 1.00 36.75 273 VAL A C 1
ATOM 2133 O O . VAL A 1 273 ? -2.618 1.199 -25.945 1.00 36.75 273 VAL A O 1
ATOM 2136 N N . TYR A 1 274 ? -1.963 3.296 -26.397 1.00 40.59 274 TYR A N 1
ATOM 2137 C CA . TYR A 1 274 ? -1.019 2.934 -27.462 1.00 40.59 274 TYR A CA 1
ATOM 2138 C C . TYR A 1 274 ? 0.159 2.075 -26.962 1.00 40.59 274 TYR A C 1
ATOM 2140 O O . TYR A 1 274 ? 0.949 1.609 -27.777 1.00 40.59 274 TYR A O 1
ATOM 2148 N N . ASP A 1 275 ? 0.286 1.871 -25.646 1.00 42.78 275 ASP A N 1
ATOM 2149 C CA . ASP A 1 275 ? 1.397 1.163 -25.025 1.00 42.78 275 ASP A CA 1
ATOM 2150 C C . ASP A 1 275 ? 1.044 0.672 -23.604 1.00 42.78 275 ASP A C 1
ATOM 2152 O O . ASP A 1 275 ? 0.828 1.481 -22.702 1.00 42.78 275 ASP A O 1
ATOM 2156 N N . PHE A 1 276 ? 1.013 -0.645 -23.370 1.00 41.66 276 PHE A N 1
ATOM 2157 C CA . PHE A 1 276 ? 0.878 -1.209 -22.014 1.00 41.66 276 PHE A CA 1
ATOM 2158 C C . PHE A 1 276 ? 2.115 -0.949 -21.136 1.00 41.66 276 PHE A C 1
ATOM 2160 O O . PHE A 1 276 ? 2.057 -1.172 -19.929 1.00 41.66 276 PHE A O 1
ATOM 2167 N N . LEU A 1 277 ? 3.214 -0.455 -21.718 1.00 47.09 277 LEU A N 1
ATOM 2168 C CA . LEU A 1 277 ? 4.397 0.036 -21.011 1.00 47.09 277 LEU A CA 1
ATOM 2169 C C . LEU A 1 277 ? 4.335 1.544 -20.726 1.00 47.09 277 LEU A C 1
ATOM 2171 O O . LEU A 1 277 ? 5.361 2.110 -20.369 1.00 47.09 277 LEU A O 1
ATOM 2175 N N . SER A 1 278 ? 3.153 2.167 -20.861 1.00 47.28 278 SER A N 1
ATOM 2176 C CA . SER A 1 278 ? 2.810 3.531 -20.437 1.00 47.28 278 SER A CA 1
ATOM 2177 C C . SER A 1 278 ? 3.972 4.509 -20.494 1.00 47.28 278 SER A C 1
ATOM 2179 O O . SER A 1 278 ? 4.716 4.687 -19.531 1.00 47.28 278 SER A O 1
ATOM 2181 N N . LYS A 1 279 ? 4.083 5.240 -21.601 1.00 52.56 279 LYS A N 1
ATOM 2182 C CA . LYS A 1 279 ? 4.859 6.477 -21.600 1.00 52.56 279 LYS A CA 1
ATOM 2183 C C . LYS A 1 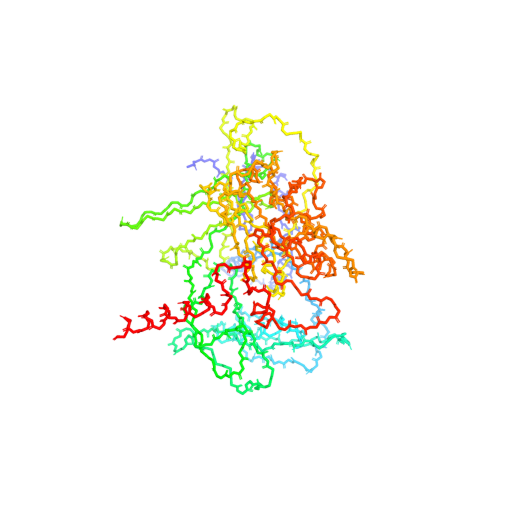279 ? 4.334 7.343 -20.449 1.00 52.56 279 LYS A C 1
ATOM 2185 O O . LYS A 1 279 ? 3.197 7.807 -20.527 1.00 52.56 279 LYS A O 1
ATOM 2190 N N . THR A 1 280 ? 5.129 7.508 -19.388 1.00 63.97 280 THR A N 1
ATOM 2191 C CA . THR A 1 280 ? 4.796 8.346 -18.230 1.00 63.97 280 THR A CA 1
ATOM 2192 C C . THR A 1 280 ? 4.216 9.659 -18.736 1.00 63.97 280 THR A C 1
ATOM 2194 O O . THR A 1 280 ? 4.884 10.368 -19.499 1.00 63.97 280 THR A O 1
ATOM 2197 N N . LEU A 1 281 ? 2.968 9.965 -18.371 1.00 71.38 281 LEU A N 1
ATOM 2198 C CA . LEU A 1 281 ? 2.348 11.210 -18.804 1.00 71.38 281 LEU A CA 1
ATOM 2199 C C . LEU A 1 281 ? 3.138 12.370 -18.198 1.00 71.38 281 LEU A C 1
ATOM 2201 O O . LEU A 1 281 ? 3.374 12.408 -16.994 1.00 71.38 281 LEU A O 1
ATOM 2205 N N . GLN A 1 282 ? 3.563 13.300 -19.043 1.00 79.00 282 GLN A N 1
ATOM 2206 C CA . GLN A 1 282 ? 4.193 14.545 -18.620 1.00 79.00 282 GLN A CA 1
ATOM 2207 C C . GLN A 1 282 ? 3.147 15.645 -18.770 1.00 79.00 282 GLN A C 1
ATOM 2209 O O . GLN A 1 282 ? 2.826 16.055 -19.886 1.00 79.00 282 GLN A O 1
ATOM 2214 N N . LEU A 1 283 ? 2.559 16.057 -17.648 1.00 80.31 283 LEU A N 1
ATOM 2215 C CA . LEU A 1 283 ? 1.579 17.132 -17.598 1.00 80.31 283 LEU A CA 1
ATOM 2216 C C . LEU A 1 283 ? 2.304 18.450 -17.327 1.00 80.31 283 LEU A C 1
ATOM 2218 O O . LEU A 1 283 ? 2.974 18.601 -16.309 1.00 80.31 283 LEU A O 1
ATOM 2222 N N . GLU A 1 284 ? 2.159 19.414 -18.230 1.00 84.69 284 GLU A N 1
ATOM 2223 C CA . GLU A 1 284 ? 2.763 20.738 -18.088 1.00 84.69 284 GLU A CA 1
ATOM 2224 C C . GLU A 1 284 ? 1.682 21.772 -17.793 1.00 84.69 284 GLU A C 1
ATOM 2226 O O . GLU A 1 284 ? 0.737 21.933 -18.567 1.00 84.69 284 GLU A O 1
ATOM 2231 N N . VAL A 1 285 ? 1.835 22.498 -16.688 1.00 81.62 285 VAL A N 1
ATOM 2232 C CA . VAL A 1 285 ? 0.916 23.570 -16.292 1.00 81.62 285 VAL A CA 1
ATOM 2233 C C . VAL A 1 285 ? 1.631 24.917 -16.276 1.00 81.62 285 VAL A C 1
ATOM 2235 O O . VAL A 1 285 ? 2.850 24.999 -16.122 1.00 81.62 285 VAL A O 1
ATOM 2238 N N . LYS A 1 286 ? 0.865 25.994 -16.463 1.00 82.38 286 LYS A N 1
ATOM 2239 C CA . LYS A 1 286 ? 1.328 27.376 -16.301 1.00 82.38 286 LYS A CA 1
ATOM 2240 C C . LYS A 1 286 ? 0.299 28.141 -15.485 1.00 82.38 286 LYS A C 1
ATOM 2242 O O . LYS A 1 286 ? -0.896 28.057 -15.770 1.00 82.38 286 LYS A O 1
ATOM 2247 N N . LYS A 1 287 ? 0.760 28.897 -14.492 1.00 78.94 287 LYS A N 1
ATOM 2248 C CA . LYS A 1 287 ? -0.080 29.798 -13.703 1.00 78.94 287 LYS A CA 1
ATOM 2249 C C . LYS A 1 287 ? -0.629 30.909 -14.594 1.00 78.94 287 LYS A C 1
ATOM 2251 O O . LYS A 1 287 ? 0.032 31.357 -15.536 1.00 78.94 287 LYS A O 1
ATOM 2256 N N . GLN A 1 288 ? -1.839 31.365 -14.287 1.00 77.75 288 GLN A N 1
ATOM 2257 C CA . GLN A 1 288 ? -2.404 32.531 -14.957 1.00 77.75 288 GLN A CA 1
ATOM 2258 C C . GLN A 1 288 ? -1.623 33.802 -14.566 1.00 77.75 288 GLN A C 1
ATOM 2260 O O . GLN A 1 288 ? -1.091 33.875 -13.453 1.00 77.75 288 GLN A O 1
ATOM 2265 N N . PRO A 1 289 ? -1.538 34.816 -15.450 1.00 72.69 289 PRO A N 1
ATOM 2266 C CA . PRO A 1 289 ? -0.868 36.075 -15.133 1.00 72.69 289 PRO A CA 1
ATOM 2267 C C . PRO A 1 289 ? -1.419 36.708 -13.844 1.00 72.69 289 PRO A C 1
ATOM 2269 O O . PRO A 1 289 ? -2.622 36.921 -13.727 1.00 72.69 289 PRO A O 1
ATOM 2272 N N . GLY A 1 290 ? -0.540 37.006 -12.880 1.00 67.75 290 GLY A N 1
ATOM 2273 C CA . GLY A 1 290 ? -0.901 37.601 -11.583 1.00 67.75 290 GLY A CA 1
ATOM 2274 C C . GLY A 1 290 ? -1.196 36.605 -10.451 1.00 67.75 290 GLY A C 1
ATOM 2275 O O . GLY A 1 290 ? -1.445 37.028 -9.326 1.00 67.75 290 GLY A O 1
ATOM 2276 N N . GLN A 1 291 ? -1.145 35.294 -10.706 1.00 67.00 291 GLN A N 1
ATOM 2277 C CA . GLN A 1 291 ? -1.325 34.269 -9.677 1.00 67.00 291 GLN A CA 1
ATOM 2278 C C . GLN A 1 291 ? 0.033 33.826 -9.102 1.00 67.00 291 GLN A C 1
ATOM 2280 O O . GLN A 1 291 ? 0.796 33.129 -9.766 1.00 67.00 291 GLN A O 1
ATOM 2285 N N . GLU A 1 292 ? 0.344 34.198 -7.855 1.00 60.78 292 GLU A N 1
ATOM 2286 C CA . GLU A 1 292 ? 1.635 33.847 -7.230 1.00 60.78 292 GLU A CA 1
ATOM 2287 C C . GLU A 1 292 ? 1.624 32.472 -6.522 1.00 60.78 292 GLU A C 1
ATOM 2289 O O . GLU A 1 292 ? 2.638 31.767 -6.510 1.00 60.78 292 GLU A O 1
ATOM 2294 N N . GLY A 1 293 ? 0.470 32.013 -6.019 1.00 56.16 293 GLY A N 1
ATOM 2295 C CA . GLY A 1 293 ? 0.344 30.784 -5.216 1.00 56.16 293 GLY A CA 1
ATOM 2296 C C . GLY A 1 293 ? -0.414 29.626 -5.883 1.00 56.16 293 GLY A C 1
ATOM 2297 O O . GLY A 1 293 ? -1.378 29.835 -6.623 1.00 56.16 293 GLY A O 1
ATOM 2298 N N . VAL A 1 294 ? -0.004 28.392 -5.565 1.00 49.31 294 VAL A N 1
ATOM 2299 C CA . VAL A 1 294 ? -0.871 27.203 -5.646 1.00 49.31 294 VAL A CA 1
ATOM 2300 C C . VAL A 1 294 ? -1.698 27.217 -4.361 1.00 49.31 294 VAL A C 1
ATOM 2302 O O . VAL A 1 294 ? -1.143 27.078 -3.273 1.00 49.31 294 VAL A O 1
ATOM 2305 N N . ARG A 1 295 ? -3.000 27.508 -4.457 1.00 52.12 295 ARG A N 1
ATOM 2306 C CA . ARG A 1 295 ? -3.881 27.577 -3.283 1.00 52.12 295 ARG A CA 1
ATOM 2307 C C . ARG A 1 295 ? -4.149 26.160 -2.779 1.00 52.12 295 ARG A C 1
ATOM 2309 O O . ARG A 1 295 ? -4.952 25.441 -3.366 1.00 52.12 295 ARG A O 1
ATOM 2316 N N . LEU A 1 296 ? -3.502 25.771 -1.686 1.00 51.78 296 LEU A N 1
ATOM 2317 C CA . LEU A 1 296 ? -3.877 24.595 -0.900 1.00 51.78 296 LEU A CA 1
ATOM 2318 C C . LEU A 1 296 ? -5.128 24.938 -0.069 1.00 51.78 296 LEU A C 1
ATOM 2320 O O . LEU A 1 296 ? -5.050 25.043 1.147 1.00 51.78 296 LEU A O 1
ATOM 2324 N N . LEU A 1 297 ? -6.268 25.115 -0.754 1.00 48.31 297 LEU A N 1
ATOM 2325 C CA . LEU A 1 297 ? -7.612 25.412 -0.221 1.00 48.31 297 LEU A CA 1
ATOM 2326 C C . LEU A 1 297 ? -7.748 26.788 0.482 1.00 48.31 297 LEU A C 1
ATOM 2328 O O . LEU A 1 297 ? -6.834 27.255 1.152 1.00 48.31 297 LEU A O 1
ATOM 2332 N N . ASP A 1 298 ? -8.896 27.453 0.298 1.00 40.91 298 ASP A N 1
ATOM 2333 C CA . ASP A 1 298 ? -9.142 28.844 0.724 1.00 40.91 298 ASP A CA 1
ATOM 2334 C C . ASP A 1 298 ? -8.896 29.125 2.234 1.00 40.91 298 ASP A C 1
ATOM 2336 O O . ASP A 1 298 ? -9.053 28.254 3.102 1.00 40.91 298 ASP A O 1
ATOM 2340 N N . ASP A 1 299 ? -8.505 30.380 2.495 1.00 38.03 299 ASP A N 1
ATOM 2341 C CA . ASP A 1 299 ? -7.696 30.909 3.605 1.00 38.03 299 ASP A CA 1
ATOM 2342 C C . ASP A 1 299 ? -8.139 30.625 5.060 1.00 38.03 299 ASP A C 1
ATOM 2344 O O . ASP A 1 299 ? -9.298 30.758 5.453 1.00 38.03 299 ASP A O 1
ATOM 2348 N N . GLY A 1 300 ? -7.124 30.364 5.892 1.00 36.66 300 GLY A N 1
ATOM 2349 C CA . GLY A 1 300 ? -7.040 30.581 7.344 1.00 36.66 300 GLY A CA 1
ATOM 2350 C C . GLY A 1 300 ? -5.568 30.903 7.693 1.00 36.66 300 GLY A C 1
ATOM 2351 O O . GLY A 1 300 ? -4.700 30.584 6.882 1.00 36.66 300 GLY A O 1
ATOM 2352 N N . PRO A 1 301 ? -5.257 31.572 8.824 1.00 35.09 301 PRO A N 1
ATOM 2353 C CA . PRO A 1 301 ? -4.050 32.393 8.972 1.00 35.09 301 PRO A CA 1
ATOM 2354 C C . PRO A 1 301 ? -2.734 31.625 8.772 1.00 35.09 301 PRO A C 1
ATOM 2356 O O . PRO A 1 301 ? -2.591 30.482 9.203 1.00 35.09 301 PRO A O 1
ATOM 2359 N N . GLU A 1 302 ? -1.804 32.317 8.108 1.00 33.97 302 GLU A N 1
ATOM 2360 C CA . GLU A 1 302 ? -0.499 31.887 7.593 1.00 33.97 302 GLU A CA 1
ATOM 2361 C C . GLU A 1 302 ? 0.198 30.787 8.411 1.00 33.97 302 GLU A C 1
ATOM 2363 O O . GLU A 1 302 ? 0.721 31.019 9.502 1.00 33.97 302 GLU A O 1
ATOM 2368 N N . ALA A 1 303 ? 0.296 29.590 7.824 1.00 33.22 303 ALA A N 1
ATOM 2369 C CA . ALA A 1 303 ? 1.290 28.612 8.241 1.00 33.22 303 ALA A CA 1
ATOM 2370 C C . ALA A 1 303 ? 2.677 29.094 7.788 1.00 33.22 303 ALA A C 1
ATOM 2372 O O . ALA A 1 303 ? 2.915 29.374 6.610 1.00 33.22 303 ALA A O 1
ATOM 2373 N N . THR A 1 304 ? 3.595 29.213 8.742 1.00 28.00 304 THR A N 1
ATOM 2374 C CA . THR A 1 304 ? 4.982 29.625 8.532 1.00 28.00 304 THR A CA 1
ATOM 2375 C C . THR A 1 304 ? 5.689 28.708 7.531 1.00 28.00 304 THR A C 1
ATOM 2377 O O . THR A 1 304 ? 5.627 27.483 7.620 1.00 28.00 304 THR A O 1
ATOM 2380 N N . LYS A 1 305 ? 6.383 29.317 6.559 1.00 28.53 305 LYS A N 1
ATOM 2381 C CA . LYS A 1 305 ? 7.168 28.617 5.532 1.00 28.53 305 LYS A CA 1
ATOM 2382 C C . LYS A 1 305 ? 8.216 27.709 6.185 1.00 28.53 305 LYS A C 1
ATOM 2384 O O . LYS A 1 305 ? 9.176 28.200 6.776 1.00 28.53 305 LYS A O 1
ATOM 2389 N N . ALA A 1 306 ? 8.051 26.396 6.038 1.00 29.27 306 ALA A N 1
ATOM 2390 C CA . ALA A 1 306 ? 9.101 25.431 6.339 1.00 29.27 306 ALA A CA 1
ATOM 2391 C C . ALA A 1 306 ? 10.280 25.608 5.354 1.00 29.27 306 ALA A C 1
ATOM 2393 O O . ALA A 1 306 ? 10.051 25.935 4.184 1.00 29.27 306 ALA A O 1
ATOM 2394 N N . PRO A 1 307 ? 11.537 25.426 5.800 1.00 28.02 307 PRO A N 1
ATOM 2395 C CA . PRO A 1 307 ? 12.711 25.596 4.951 1.00 28.02 307 PRO A CA 1
ATOM 2396 C C . PRO A 1 307 ? 12.731 24.582 3.799 1.00 28.02 307 PRO A C 1
ATOM 2398 O O . PRO A 1 307 ? 12.322 23.430 3.950 1.00 28.02 307 PRO A O 1
ATOM 2401 N N . ALA A 1 308 ? 13.220 25.029 2.641 1.00 27.86 308 ALA A N 1
ATOM 2402 C CA . ALA A 1 308 ? 13.391 24.200 1.456 1.00 27.86 308 ALA A CA 1
ATOM 2403 C C . ALA A 1 308 ? 14.410 23.085 1.737 1.00 27.86 308 ALA A C 1
ATOM 2405 O O . ALA A 1 308 ? 15.566 23.362 2.056 1.00 27.86 308 ALA A O 1
ATOM 2406 N N . GLN A 1 309 ? 13.966 21.833 1.635 1.00 29.80 309 GLN A N 1
ATOM 2407 C CA . GLN A 1 309 ? 14.846 20.667 1.649 1.00 29.80 309 GLN A CA 1
ATOM 2408 C C . GLN A 1 309 ? 15.292 20.324 0.220 1.00 29.80 309 GLN A C 1
ATOM 2410 O O . GLN A 1 309 ? 14.531 20.584 -0.717 1.00 29.80 309 GLN A O 1
ATOM 2415 N N . PRO A 1 310 ? 16.514 19.789 0.047 1.00 28.28 310 PRO A N 1
ATOM 2416 C CA . PRO A 1 310 ? 17.038 19.408 -1.260 1.00 28.28 310 PRO A CA 1
ATOM 2417 C C . PRO A 1 310 ? 16.152 18.351 -1.932 1.00 28.28 310 PRO A C 1
ATOM 2419 O O . PRO A 1 310 ? 15.614 17.463 -1.275 1.00 28.28 310 PRO A O 1
ATOM 2422 N N . GLU A 1 311 ? 15.988 18.482 -3.249 1.00 32.47 311 GLU A N 1
ATOM 2423 C CA . GLU A 1 311 ? 15.250 17.537 -4.087 1.00 32.47 311 GLU A CA 1
ATOM 2424 C C . GLU A 1 311 ? 16.032 16.223 -4.197 1.00 32.47 311 GLU A C 1
ATOM 2426 O O . GLU A 1 311 ? 16.948 16.094 -5.009 1.00 32.47 311 GLU A O 1
ATOM 2431 N N . GLU A 1 312 ? 15.676 15.242 -3.370 1.00 31.48 312 GLU A N 1
ATOM 2432 C CA . GLU A 1 312 ? 16.100 13.858 -3.557 1.00 31.48 312 GLU A CA 1
ATOM 2433 C C . GLU A 1 312 ? 15.081 13.114 -4.426 1.00 31.48 312 GLU A C 1
ATOM 2435 O O . GLU A 1 312 ? 13.869 13.129 -4.191 1.00 31.48 312 GLU A O 1
ATOM 2440 N N . THR A 1 313 ? 15.586 12.458 -5.468 1.00 31.34 313 THR A N 1
ATOM 2441 C CA . THR A 1 313 ? 14.826 11.541 -6.318 1.00 31.34 313 THR A CA 1
ATOM 2442 C C . THR A 1 313 ? 14.577 10.243 -5.557 1.00 31.34 313 THR A C 1
ATOM 2444 O O . THR A 1 313 ? 15.295 9.261 -5.738 1.00 31.34 313 THR A O 1
ATOM 2447 N N . SER A 1 314 ? 13.575 10.253 -4.683 1.00 34.03 314 SER A N 1
ATOM 2448 C CA . SER A 1 314 ? 13.060 9.048 -4.036 1.00 34.03 314 SER A CA 1
ATOM 2449 C C . SER A 1 314 ? 12.296 8.205 -5.060 1.00 34.03 314 SER A C 1
ATOM 2451 O O . SER A 1 314 ? 11.278 8.628 -5.616 1.00 34.03 314 SER A O 1
ATOM 2453 N N . VAL A 1 315 ? 12.827 7.018 -5.349 1.00 42.50 315 VAL A N 1
ATOM 2454 C CA . VAL A 1 315 ? 12.106 5.933 -6.018 1.00 42.50 315 VAL A CA 1
ATOM 2455 C C . VAL A 1 315 ? 11.597 5.042 -4.893 1.00 42.50 315 VAL A C 1
ATOM 2457 O O . VAL A 1 315 ? 12.402 4.436 -4.191 1.00 42.50 315 VAL A O 1
ATOM 2460 N N . TRP A 1 316 ? 10.277 5.022 -4.700 1.00 43.47 316 TRP A N 1
ATOM 2461 C CA . TRP A 1 316 ? 9.597 4.357 -3.588 1.00 43.47 316 TRP A CA 1
ATOM 2462 C C . TRP A 1 316 ? 10.181 2.977 -3.263 1.00 43.47 316 TRP A C 1
ATOM 2464 O O . TRP A 1 316 ? 10.261 2.102 -4.127 1.00 43.47 316 TRP A O 1
ATOM 2474 N N . THR A 1 317 ? 10.534 2.754 -1.997 1.00 45.91 317 THR A N 1
ATOM 2475 C CA . THR A 1 317 ? 10.915 1.424 -1.515 1.00 45.91 317 THR A CA 1
ATOM 2476 C C . THR A 1 317 ? 9.675 0.534 -1.454 1.00 45.91 317 THR A C 1
ATOM 2478 O O . THR A 1 317 ? 8.763 0.754 -0.654 1.00 45.91 317 THR A O 1
ATOM 2481 N N . SER A 1 318 ? 9.625 -0.488 -2.311 1.00 49.09 318 SER A N 1
ATOM 2482 C CA . SER A 1 318 ? 8.538 -1.466 -2.304 1.00 49.09 318 SER A CA 1
ATOM 2483 C C . SER A 1 318 ? 8.581 -2.296 -1.023 1.00 49.09 318 SER A C 1
ATOM 2485 O O . SER A 1 318 ? 9.582 -2.954 -0.731 1.00 49.09 318 SER A O 1
ATOM 2487 N N . LEU A 1 319 ? 7.475 -2.306 -0.289 1.00 53.66 319 LEU A N 1
ATOM 2488 C CA . LEU A 1 319 ? 7.273 -3.193 0.849 1.00 53.66 319 LEU A CA 1
ATOM 2489 C C . LEU A 1 319 ? 7.045 -4.623 0.347 1.00 53.66 319 LEU A C 1
ATOM 2491 O O . LEU A 1 319 ? 6.201 -4.849 -0.515 1.00 53.66 319 LEU A O 1
ATOM 2495 N N . THR A 1 320 ? 7.798 -5.586 0.872 1.00 60.00 320 THR A N 1
ATOM 2496 C CA . THR A 1 320 ? 7.681 -7.004 0.488 1.00 60.00 320 THR A CA 1
ATOM 2497 C C . THR A 1 320 ? 6.744 -7.793 1.403 1.00 60.00 320 THR A C 1
ATOM 2499 O O . THR A 1 320 ? 6.183 -8.801 0.978 1.00 60.00 320 THR A O 1
ATOM 2502 N N . ASP A 1 321 ? 6.539 -7.326 2.637 1.00 74.31 321 ASP A N 1
ATOM 2503 C CA . ASP A 1 321 ? 5.636 -7.928 3.617 1.00 74.31 321 ASP A CA 1
ATOM 2504 C C . ASP A 1 321 ? 4.218 -7.345 3.490 1.00 74.31 321 ASP A C 1
ATOM 2506 O O . ASP A 1 321 ? 4.014 -6.133 3.626 1.00 74.31 321 ASP A O 1
ATOM 2510 N N . LYS A 1 322 ? 3.227 -8.221 3.271 1.00 78.31 322 LYS A N 1
ATOM 2511 C CA . LYS A 1 322 ? 1.805 -7.863 3.168 1.00 78.31 322 LYS A CA 1
ATOM 2512 C C . LYS A 1 322 ? 1.312 -7.101 4.401 1.00 78.31 322 LYS A C 1
ATOM 2514 O O . LYS A 1 322 ? 0.555 -6.143 4.248 1.00 78.31 322 LYS A O 1
ATOM 2519 N N . GLN A 1 323 ? 1.775 -7.455 5.600 1.00 80.06 323 GLN A N 1
ATOM 2520 C CA . GLN A 1 323 ? 1.400 -6.756 6.829 1.00 80.06 323 GLN A CA 1
ATOM 2521 C C . GLN A 1 323 ? 1.899 -5.307 6.819 1.00 80.06 323 GLN A C 1
ATOM 2523 O O . GLN A 1 323 ? 1.154 -4.377 7.136 1.00 80.06 323 GLN A O 1
ATOM 2528 N N . ARG A 1 324 ? 3.147 -5.097 6.391 1.00 83.31 324 ARG A N 1
ATOM 2529 C CA . ARG A 1 324 ? 3.741 -3.759 6.311 1.00 83.31 324 ARG A CA 1
ATOM 2530 C C . ARG A 1 324 ? 3.071 -2.918 5.223 1.00 83.31 324 ARG A C 1
ATOM 2532 O O . ARG A 1 324 ? 2.865 -1.726 5.436 1.00 83.31 324 ARG A O 1
ATOM 2539 N N . ILE A 1 325 ? 2.660 -3.532 4.105 1.00 84.19 325 ILE A N 1
ATOM 2540 C CA . ILE A 1 325 ? 1.835 -2.878 3.074 1.00 84.19 325 ILE A CA 1
ATOM 2541 C C . ILE A 1 325 ? 0.524 -2.371 3.685 1.00 84.19 325 ILE A C 1
ATOM 2543 O O . ILE A 1 325 ? 0.195 -1.198 3.516 1.00 84.19 325 ILE A O 1
ATOM 2547 N N . ILE A 1 326 ? -0.197 -3.217 4.429 1.00 85.88 326 ILE A N 1
ATOM 2548 C CA . ILE A 1 326 ? -1.458 -2.841 5.089 1.00 85.88 326 ILE A CA 1
ATOM 2549 C C . ILE A 1 326 ? -1.249 -1.632 6.010 1.00 85.88 326 ILE A C 1
ATOM 2551 O O . ILE A 1 326 ? -2.009 -0.669 5.930 1.00 85.88 326 ILE A O 1
ATOM 2555 N N . TRP A 1 327 ? -0.194 -1.630 6.829 1.00 88.31 327 TRP A N 1
ATOM 2556 C CA . TRP A 1 327 ? 0.140 -0.476 7.672 1.00 88.31 327 TRP A CA 1
ATOM 2557 C C . TRP A 1 327 ? 0.444 0.786 6.863 1.00 88.31 327 TRP A C 1
ATOM 2559 O O . TRP A 1 327 ? -0.024 1.866 7.218 1.00 88.31 327 TRP A O 1
ATOM 2569 N N . GLY A 1 328 ? 1.156 0.662 5.740 1.00 90.31 328 GLY A N 1
ATOM 2570 C CA . GLY A 1 328 ? 1.402 1.778 4.827 1.00 90.31 328 GLY A CA 1
ATOM 2571 C C . GLY A 1 328 ? 0.103 2.398 4.309 1.00 90.31 328 GLY A C 1
ATOM 2572 O O . GLY A 1 328 ? -0.049 3.618 4.343 1.00 90.31 328 GLY A O 1
ATOM 2573 N N . TYR A 1 329 ? -0.874 1.572 3.918 1.00 90.56 329 TYR A N 1
ATOM 2574 C CA . TYR A 1 329 ? -2.189 2.041 3.461 1.00 90.56 329 TYR A CA 1
ATOM 2575 C C . TYR A 1 329 ? -2.994 2.788 4.522 1.00 90.56 329 TYR A C 1
ATOM 2577 O O . TYR A 1 329 ? -3.733 3.710 4.176 1.00 90.56 329 TYR A O 1
ATOM 2585 N N . LYS A 1 330 ? -2.822 2.444 5.800 1.00 91.62 330 LYS A N 1
ATOM 2586 C CA . LYS A 1 330 ? -3.502 3.129 6.904 1.00 91.62 330 LYS A CA 1
ATOM 2587 C C . LYS A 1 330 ? -3.023 4.572 7.097 1.00 91.62 330 LYS A C 1
ATOM 2589 O O . LYS A 1 330 ? -3.791 5.382 7.595 1.00 91.62 330 LYS A O 1
ATOM 2594 N N . ILE A 1 331 ? -1.789 4.918 6.714 1.00 93.00 331 ILE A N 1
ATOM 2595 C CA . ILE A 1 331 ? -1.206 6.224 7.075 1.00 93.00 331 ILE A CA 1
ATOM 2596 C C . ILE A 1 331 ? -0.623 7.025 5.906 1.00 93.00 331 ILE A C 1
ATOM 2598 O O . ILE A 1 331 ? -0.798 8.242 5.852 1.00 93.00 331 ILE A O 1
ATOM 2602 N N . LEU A 1 332 ? 0.046 6.379 4.948 1.00 93.75 332 LEU A N 1
ATOM 2603 C CA . LEU A 1 332 ? 0.830 7.070 3.917 1.00 93.75 332 LEU A CA 1
ATOM 2604 C C . LEU A 1 332 ? -0.019 7.680 2.803 1.00 93.75 332 LEU A C 1
ATOM 2606 O O . LEU A 1 332 ? 0.471 8.562 2.104 1.00 93.75 332 LEU A O 1
ATOM 2610 N N . PHE A 1 333 ? -1.257 7.223 2.616 1.00 93.88 333 PHE A N 1
ATOM 2611 C CA . PHE A 1 333 ? -2.087 7.596 1.464 1.00 93.88 333 PHE A CA 1
ATOM 2612 C C . PHE A 1 333 ? -3.385 8.314 1.843 1.00 93.88 333 PHE A C 1
ATOM 2614 O O . PHE A 1 333 ? -4.249 8.487 0.993 1.00 93.88 333 PHE A O 1
ATOM 2621 N N . LEU A 1 334 ? -3.548 8.757 3.092 1.00 94.56 334 LEU A N 1
ATOM 2622 C CA . LEU A 1 334 ? -4.793 9.375 3.577 1.00 94.56 334 LEU A CA 1
ATOM 2623 C C . LEU A 1 334 ? -5.247 10.602 2.760 1.00 94.56 334 LEU A C 1
ATOM 2625 O O . LEU A 1 334 ? -6.439 10.865 2.642 1.00 94.56 334 LEU A O 1
ATOM 2629 N N . ASP A 1 335 ? -4.316 11.344 2.168 1.00 91.88 335 ASP A N 1
ATOM 2630 C CA . ASP A 1 335 ? -4.571 12.509 1.314 1.00 91.88 335 ASP A CA 1
ATOM 2631 C C . ASP A 1 335 ? -5.025 12.164 -0.113 1.00 91.88 335 ASP A C 1
ATOM 2633 O O . ASP A 1 335 ? -5.673 12.996 -0.746 1.00 91.88 335 ASP A O 1
ATOM 2637 N N . VAL A 1 336 ? -4.715 10.963 -0.612 1.00 91.31 336 VAL A N 1
ATOM 2638 C CA . VAL A 1 336 ? -4.975 10.545 -2.006 1.00 91.31 336 VAL A CA 1
ATOM 2639 C C . VAL A 1 336 ? -5.874 9.311 -2.135 1.00 91.31 336 VAL A C 1
ATOM 2641 O O . VAL A 1 336 ? -6.355 9.015 -3.223 1.00 91.31 336 VAL A O 1
ATOM 2644 N N . LEU A 1 337 ? -6.109 8.578 -1.044 1.00 91.81 337 LEU A N 1
ATOM 2645 C CA . LEU A 1 337 ? -6.941 7.373 -1.022 1.00 91.81 337 LEU A CA 1
ATOM 2646 C C . LEU A 1 337 ? -8.434 7.711 -1.082 1.00 91.81 337 LEU A C 1
ATOM 2648 O O . LEU A 1 337 ? -9.219 6.964 -1.666 1.00 91.81 337 LEU A O 1
ATOM 2652 N N . PHE A 1 338 ? -8.823 8.831 -0.471 1.00 93.06 338 PHE A N 1
ATOM 2653 C CA . PHE A 1 338 ? -10.210 9.276 -0.393 1.00 93.06 338 PHE A CA 1
ATOM 2654 C C . PHE A 1 338 ? -10.485 10.395 -1.400 1.00 93.06 338 PHE A C 1
ATOM 2656 O O . PHE A 1 338 ? -9.646 11.294 -1.535 1.00 93.06 338 PHE A O 1
ATOM 2663 N N . PRO A 1 339 ? -11.675 10.405 -2.036 1.00 89.69 339 PRO A N 1
ATOM 2664 C CA . PRO A 1 339 ? -12.075 11.481 -2.932 1.00 89.69 339 PRO A CA 1
ATOM 2665 C C . PRO A 1 339 ? -11.942 12.868 -2.299 1.00 89.69 339 PRO A C 1
ATOM 2667 O O . PRO A 1 339 ? -12.027 13.026 -1.074 1.00 89.69 339 PRO A O 1
ATOM 2670 N N . LEU A 1 340 ? -11.784 13.902 -3.125 1.00 86.81 340 LEU A N 1
ATOM 2671 C CA . LEU A 1 340 ? -11.596 15.270 -2.628 1.00 86.81 340 LEU A CA 1
ATOM 2672 C C . LEU A 1 340 ? -12.780 15.780 -1.799 1.00 86.81 340 LEU A C 1
ATOM 2674 O O . LEU A 1 340 ? -12.557 16.558 -0.877 1.00 86.81 340 LEU A O 1
ATOM 2678 N N . GLY A 1 341 ? -13.995 15.303 -2.081 1.00 88.94 341 GLY A N 1
ATOM 2679 C CA . GLY A 1 341 ? -15.213 15.656 -1.342 1.00 88.94 341 GLY A CA 1
ATOM 2680 C C . GLY A 1 341 ? -15.388 14.976 0.023 1.00 88.94 341 GLY A C 1
ATOM 2681 O O . GLY A 1 341 ? -16.425 15.167 0.651 1.00 88.94 341 GLY A O 1
ATOM 2682 N N . VAL A 1 342 ? -14.434 14.151 0.475 1.00 94.25 342 VAL A N 1
ATOM 2683 C CA . VAL A 1 342 ? -14.463 13.558 1.821 1.00 94.25 342 VAL A CA 1
ATOM 2684 C C . VAL A 1 342 ? -13.659 14.432 2.779 1.00 94.25 342 VAL A C 1
ATOM 2686 O O . VAL A 1 342 ? -12.434 14.529 2.671 1.00 94.25 342 VAL A O 1
ATOM 2689 N N . ASP A 1 343 ? -14.356 15.029 3.746 1.00 94.50 343 ASP A N 1
ATOM 2690 C CA . ASP A 1 343 ? -13.764 16.008 4.662 1.00 94.50 343 ASP A CA 1
ATOM 2691 C C . ASP A 1 343 ? -13.084 15.380 5.883 1.00 94.50 343 ASP A C 1
ATOM 2693 O O . ASP A 1 343 ? -12.124 15.931 6.424 1.00 94.50 343 ASP A O 1
ATOM 2697 N N . LYS A 1 344 ? -13.586 14.235 6.349 1.00 96.31 344 LYS A N 1
ATOM 2698 C CA . LYS A 1 344 ? -13.149 13.595 7.593 1.00 96.31 344 LYS A CA 1
ATOM 2699 C C . LYS A 1 344 ? -13.310 12.081 7.503 1.00 96.31 344 LYS A C 1
ATOM 2701 O O . LYS A 1 344 ? -14.225 11.594 6.844 1.00 96.31 344 LYS A O 1
ATOM 2706 N N . ILE A 1 345 ? -12.436 11.348 8.188 1.00 96.94 345 ILE A N 1
ATOM 2707 C CA . ILE A 1 345 ? -12.544 9.896 8.376 1.00 96.94 345 ILE A CA 1
ATOM 2708 C C . ILE A 1 345 ? -12.272 9.516 9.833 1.00 96.94 345 ILE A C 1
ATOM 2710 O O . ILE A 1 345 ? -11.607 10.248 10.570 1.00 96.94 345 ILE A O 1
ATOM 2714 N N . ILE A 1 346 ? -12.758 8.342 10.224 1.00 96.38 346 ILE A N 1
ATOM 2715 C CA . ILE A 1 346 ? -12.419 7.676 11.482 1.00 96.38 346 ILE A CA 1
ATOM 2716 C C . ILE A 1 346 ? -11.936 6.278 11.112 1.00 96.38 346 ILE A C 1
ATOM 2718 O O . ILE A 1 346 ? -12.628 5.563 10.388 1.00 96.38 346 ILE A O 1
ATOM 2722 N N . TYR A 1 347 ? -10.751 5.906 11.584 1.00 95.00 347 TYR A N 1
ATOM 2723 C CA . TYR A 1 347 ? -10.233 4.552 11.451 1.00 95.00 347 TYR A CA 1
ATOM 2724 C C . TYR A 1 347 ? -10.526 3.771 12.729 1.00 95.00 347 TYR A C 1
ATOM 2726 O O . TYR A 1 347 ? -10.082 4.171 13.803 1.00 95.00 347 TYR A O 1
ATOM 2734 N N . VAL A 1 348 ? -11.242 2.658 12.595 1.00 93.31 348 VAL A N 1
ATOM 2735 C CA . VAL A 1 348 ? -11.539 1.698 13.666 1.00 93.31 348 VAL A CA 1
ATOM 2736 C C . VAL A 1 348 ? -10.899 0.374 13.264 1.00 93.31 348 VAL A C 1
ATOM 2738 O O . VAL A 1 348 ? -11.069 -0.053 12.120 1.00 93.31 348 VAL A O 1
ATOM 2741 N N . ASP A 1 349 ? -10.134 -0.247 14.162 1.00 89.81 349 ASP A N 1
ATOM 2742 C CA . ASP A 1 349 ? -9.482 -1.520 13.840 1.00 89.81 349 ASP A CA 1
ATOM 2743 C C . ASP A 1 349 ? -10.498 -2.670 13.757 1.00 89.81 349 ASP A C 1
ATOM 2745 O O . ASP A 1 349 ? -11.550 -2.629 14.394 1.00 89.81 349 ASP A O 1
ATOM 2749 N N . ALA A 1 350 ? -10.199 -3.698 12.961 1.00 90.19 350 ALA A N 1
ATOM 2750 C CA . ALA A 1 350 ? -11.157 -4.764 12.643 1.00 90.19 350 ALA A CA 1
ATOM 2751 C C . ALA A 1 350 ? -11.530 -5.641 13.853 1.00 90.19 350 ALA A C 1
ATOM 2753 O O . ALA A 1 350 ? -12.554 -6.320 13.845 1.00 90.19 350 ALA A O 1
ATOM 2754 N N . ASP A 1 351 ? -10.696 -5.640 14.887 1.00 89.19 351 ASP A N 1
ATOM 2755 C CA . ASP A 1 351 ? -10.880 -6.366 16.139 1.00 89.19 351 ASP A CA 1
ATOM 2756 C C . ASP A 1 351 ? -11.373 -5.477 17.293 1.00 89.19 351 ASP A C 1
ATOM 2758 O O . ASP A 1 351 ? -11.439 -5.941 18.436 1.00 89.19 351 ASP A O 1
ATOM 2762 N N . GLN A 1 352 ? -11.743 -4.222 17.013 1.00 91.62 352 GLN A N 1
ATOM 2763 C CA . GLN A 1 352 ? -12.333 -3.329 18.003 1.00 91.62 352 GLN A CA 1
ATOM 2764 C C . GLN A 1 352 ? -13.844 -3.518 18.124 1.00 91.62 352 GLN A C 1
ATOM 2766 O O . GLN A 1 352 ? -14.571 -3.646 17.141 1.00 91.62 352 GLN A O 1
ATOM 2771 N N . VAL A 1 353 ? -14.335 -3.435 19.361 1.00 93.50 353 VAL A N 1
ATOM 2772 C CA . VAL A 1 353 ? -15.767 -3.353 19.667 1.00 93.50 353 VAL A CA 1
ATOM 2773 C C . VAL A 1 353 ? -16.109 -1.938 20.110 1.00 93.50 353 VAL A C 1
ATOM 2775 O O . VAL A 1 353 ? -15.539 -1.418 21.071 1.00 93.50 353 VAL A O 1
ATOM 2778 N N . VAL A 1 354 ? -17.064 -1.316 19.422 1.00 94.69 354 VAL A N 1
ATOM 2779 C CA . VAL A 1 354 ? -17.525 0.049 19.697 1.00 94.69 354 VAL A CA 1
ATOM 2780 C C . VAL A 1 354 ? -18.808 0.004 20.528 1.00 94.69 354 VAL A C 1
ATOM 2782 O O . VAL A 1 354 ? -19.764 -0.673 20.166 1.00 94.69 354 VAL A O 1
ATOM 2785 N N . ARG A 1 355 ? -18.827 0.734 21.647 1.00 94.25 355 ARG A N 1
ATOM 2786 C CA . ARG A 1 355 ? -19.953 0.815 22.600 1.00 94.25 355 ARG A CA 1
ATOM 2787 C C . ARG A 1 355 ? -20.618 2.195 22.643 1.00 94.25 355 ARG A C 1
ATOM 2789 O O . ARG A 1 355 ? -21.664 2.340 23.267 1.00 94.25 355 ARG A O 1
ATOM 2796 N N . ALA A 1 356 ? -20.003 3.203 22.027 1.00 93.50 356 ALA A N 1
ATOM 2797 C CA . ALA A 1 356 ? -20.476 4.587 22.015 1.00 93.50 356 ALA A CA 1
ATOM 2798 C C . ALA A 1 356 ? -20.847 5.062 20.603 1.00 93.50 356 ALA A C 1
ATOM 2800 O O . ALA A 1 356 ? -20.485 4.437 19.607 1.00 93.50 356 ALA A O 1
ATOM 2801 N N . ASP A 1 357 ? -21.531 6.204 20.513 1.00 95.56 357 ASP A N 1
ATOM 2802 C CA . ASP A 1 357 ? -21.834 6.840 19.232 1.00 95.56 357 ASP A CA 1
ATOM 2803 C C . ASP A 1 357 ? -20.558 7.461 18.629 1.00 95.56 357 ASP A C 1
ATOM 2805 O O . ASP A 1 357 ? -20.019 8.450 19.134 1.00 95.56 357 ASP A O 1
ATOM 2809 N N . LEU A 1 358 ? -20.078 6.906 17.509 1.00 95.81 358 LEU A N 1
ATOM 2810 C CA . LEU A 1 358 ? -18.912 7.424 16.776 1.00 95.81 358 LEU A CA 1
ATOM 2811 C C . LEU A 1 358 ? -19.097 8.871 16.295 1.00 95.81 358 LEU A C 1
ATOM 2813 O O . LEU A 1 358 ? -18.111 9.551 15.992 1.00 95.81 358 LEU A O 1
ATOM 2817 N N . LYS A 1 359 ? -20.332 9.386 16.261 1.00 96.56 359 LYS A N 1
ATOM 2818 C CA . LYS A 1 359 ? -20.607 10.795 15.972 1.00 96.56 359 LYS A CA 1
ATOM 2819 C C . LYS A 1 359 ? -19.905 11.739 16.947 1.00 96.56 359 LYS A C 1
ATOM 2821 O O . LYS A 1 359 ? -19.526 12.843 16.554 1.00 96.56 359 LYS A O 1
ATOM 2826 N N . GLU A 1 360 ? -19.674 11.312 18.186 1.00 96.44 360 GLU A N 1
ATOM 2827 C CA . GLU A 1 360 ? -18.901 12.091 19.150 1.00 96.44 360 GLU A CA 1
ATOM 2828 C C . GLU A 1 360 ? -17.477 12.374 18.636 1.00 96.44 360 GLU A C 1
ATOM 2830 O O . GLU A 1 360 ? -17.060 13.531 18.621 1.00 96.44 360 GLU A O 1
ATOM 2835 N N . LEU A 1 361 ? -16.764 11.359 18.122 1.00 95.38 361 LEU A N 1
ATOM 2836 C CA . LEU A 1 361 ? -15.455 11.543 17.471 1.00 95.38 361 LEU A CA 1
ATOM 2837 C C . LEU A 1 361 ? -15.563 12.379 16.199 1.00 95.38 361 LEU A C 1
ATOM 2839 O O . LEU A 1 361 ? -14.711 13.227 15.935 1.00 95.38 361 LEU A O 1
ATOM 2843 N N . TRP A 1 362 ? -16.614 12.155 15.409 1.00 95.62 362 TRP A N 1
ATOM 2844 C CA . TRP A 1 362 ? -16.829 12.885 14.162 1.00 95.62 362 TRP A CA 1
ATOM 2845 C C . TRP A 1 362 ? -16.910 14.398 14.399 1.00 95.62 362 TRP A C 1
ATOM 2847 O O . TRP A 1 362 ? -16.255 15.185 13.711 1.00 95.62 362 TRP A O 1
ATOM 2857 N N . THR A 1 363 ? -17.680 14.805 15.409 1.00 96.38 363 THR A N 1
ATOM 2858 C CA . THR A 1 363 ? -17.906 16.216 15.765 1.00 96.38 363 THR A CA 1
ATOM 2859 C C . THR A 1 363 ? -16.847 16.813 16.690 1.00 96.38 363 THR A C 1
ATOM 2861 O O . THR A 1 363 ? -16.900 18.009 16.972 1.00 96.38 363 THR A O 1
ATOM 2864 N N . MET A 1 364 ? -15.875 16.016 17.142 1.00 96.50 364 MET A N 1
ATOM 2865 C CA . MET A 1 364 ? -14.827 16.474 18.049 1.00 96.50 364 MET A CA 1
ATOM 2866 C C . MET A 1 364 ? -13.957 17.557 17.400 1.00 96.50 364 MET A C 1
ATOM 2868 O O . MET A 1 364 ? -13.473 17.399 16.272 1.00 96.50 364 MET A O 1
ATOM 2872 N N . ASP A 1 365 ? -13.728 18.644 18.138 1.00 96.44 365 ASP A N 1
ATOM 2873 C CA . ASP A 1 365 ? -12.770 19.678 17.757 1.00 96.44 365 ASP A CA 1
ATOM 2874 C C . ASP A 1 365 ? -11.341 19.189 18.021 1.00 96.44 365 ASP A C 1
ATOM 2876 O O . ASP A 1 365 ? -10.922 19.010 19.165 1.00 96.44 365 ASP A O 1
ATOM 2880 N N . LEU A 1 366 ? -10.572 19.006 16.945 1.00 96.69 366 LEU A N 1
ATOM 2881 C CA . LEU A 1 366 ? -9.170 18.586 17.007 1.00 96.69 366 LEU A CA 1
ATOM 2882 C C . LEU A 1 366 ? -8.215 19.740 17.355 1.00 96.69 366 LEU A C 1
ATOM 2884 O O . LEU A 1 366 ? -6.995 19.582 17.255 1.00 96.69 366 LEU A O 1
ATOM 2888 N N . GLN A 1 367 ? -8.739 20.908 17.748 1.00 96.25 367 GLN A N 1
ATOM 2889 C CA . GLN A 1 367 ? -7.982 22.103 18.136 1.00 96.25 367 GLN A CA 1
ATOM 2890 C C . GLN A 1 367 ? -6.971 22.509 17.064 1.00 96.25 367 GLN A C 1
ATOM 2892 O O . GLN A 1 367 ? -5.800 22.788 17.330 1.00 96.25 367 GLN A O 1
ATOM 2897 N N . GLY A 1 368 ? -7.417 22.453 15.812 1.00 93.69 368 GLY A N 1
ATOM 2898 C CA . GLY A 1 368 ? -6.583 22.762 14.667 1.00 93.69 368 GLY A CA 1
ATOM 2899 C C . GLY A 1 368 ? -5.436 21.775 14.416 1.00 93.69 368 GLY A C 1
ATOM 2900 O O . GLY A 1 368 ? -4.442 22.179 13.815 1.00 93.69 368 GLY A O 1
ATOM 2901 N N . LYS A 1 369 ? -5.547 20.507 14.810 1.00 95.56 369 LYS A N 1
ATOM 2902 C CA . LYS A 1 369 ? -4.613 19.439 14.416 1.00 95.56 369 LYS A CA 1
ATOM 2903 C C . LYS A 1 369 ? -5.224 18.582 13.300 1.00 95.56 369 LYS A C 1
ATOM 2905 O O . LYS A 1 369 ? -6.442 18.486 13.210 1.00 95.56 369 LYS A O 1
ATOM 2910 N N . ALA A 1 370 ? -4.394 18.008 12.425 1.00 95.62 370 ALA A N 1
ATOM 2911 C CA . ALA A 1 370 ? -4.879 17.256 11.257 1.00 95.62 370 ALA A CA 1
ATOM 2912 C C . ALA A 1 370 ? -5.440 15.873 11.609 1.00 95.62 370 ALA A C 1
ATOM 2914 O O . ALA A 1 370 ? -6.314 15.367 10.914 1.00 95.62 370 ALA A O 1
ATOM 2915 N N . TYR A 1 371 ? -4.959 15.269 12.692 1.00 95.88 371 TYR A N 1
ATOM 2916 C CA . TYR A 1 371 ? -5.495 14.015 13.202 1.00 95.88 371 TYR A CA 1
ATOM 2917 C C . TYR A 1 371 ? -5.472 13.974 14.730 1.00 95.88 371 TYR A C 1
ATOM 2919 O O . TYR A 1 371 ? -4.717 14.701 15.390 1.00 95.88 371 TYR A O 1
ATOM 2927 N N . GLY A 1 372 ? -6.304 13.104 15.290 1.00 94.75 372 GLY A N 1
ATOM 2928 C CA . GLY A 1 372 ? -6.315 12.767 16.703 1.00 94.75 372 GLY A CA 1
ATOM 2929 C C . GLY A 1 372 ? -6.151 11.271 16.911 1.00 94.75 372 GLY A C 1
ATOM 2930 O O . GLY A 1 372 ? -6.757 10.493 16.187 1.00 94.75 372 GLY A O 1
ATOM 2931 N N . TYR A 1 373 ? -5.340 10.888 17.892 1.00 94.19 373 TYR A N 1
ATOM 2932 C CA . TYR A 1 373 ? -5.080 9.497 18.263 1.00 94.19 373 TYR A CA 1
ATOM 2933 C C . TYR A 1 373 ? -5.443 9.279 19.724 1.00 94.19 373 TYR A C 1
ATOM 2935 O O . TYR A 1 373 ? -5.221 10.155 20.566 1.00 94.19 373 TYR A O 1
ATOM 2943 N N . THR A 1 374 ? -5.947 8.091 20.039 1.00 91.44 374 THR A N 1
ATOM 2944 C CA . THR A 1 374 ? -6.107 7.668 21.431 1.00 91.44 374 THR A CA 1
ATOM 2945 C C . THR A 1 374 ? -4.737 7.481 22.084 1.00 91.44 374 THR A C 1
ATOM 2947 O O . THR A 1 374 ? -3.867 6.853 21.472 1.00 91.44 374 THR A O 1
ATOM 2950 N N . PRO A 1 375 ? -4.501 8.010 23.294 1.00 86.88 375 PRO A N 1
ATOM 2951 C CA . PRO A 1 375 ? -3.275 7.746 24.032 1.00 86.88 375 PRO A CA 1
ATOM 2952 C C . PRO A 1 375 ? -3.186 6.271 24.440 1.00 86.88 375 PRO A C 1
ATOM 2954 O O . PRO A 1 375 ? -4.180 5.546 24.505 1.00 86.88 375 PRO A O 1
ATOM 2957 N N . PHE A 1 376 ? -1.962 5.821 24.698 1.00 83.19 376 PHE A N 1
ATOM 2958 C CA . PHE A 1 376 ? -1.723 4.512 25.290 1.00 83.19 376 PHE A CA 1
ATOM 2959 C C . PHE A 1 376 ? -2.158 4.509 26.757 1.00 83.19 376 PHE A C 1
ATOM 2961 O O . PHE A 1 376 ? -1.820 5.421 27.507 1.00 83.19 376 PHE A O 1
ATOM 2968 N N . CYS A 1 377 ? -2.852 3.451 27.161 1.00 85.50 377 CYS A N 1
ATOM 2969 C CA . CYS A 1 377 ? -3.342 3.286 28.522 1.00 85.50 377 CYS A CA 1
ATOM 2970 C C . CYS A 1 377 ? -2.201 2.918 29.480 1.00 85.50 377 CYS A C 1
ATOM 2972 O O . CYS A 1 377 ? -1.520 1.917 29.274 1.00 85.50 377 CYS A O 1
ATOM 2974 N N . ASP A 1 378 ? -1.986 3.696 30.537 1.00 83.62 378 ASP A N 1
ATOM 2975 C CA . ASP A 1 378 ? -0.879 3.505 31.486 1.00 83.62 378 ASP A CA 1
ATOM 2976 C C . ASP A 1 378 ? -1.322 3.028 32.879 1.00 83.62 378 ASP A C 1
ATOM 2978 O O . ASP A 1 378 ? -0.491 2.815 33.764 1.00 83.62 378 ASP A O 1
ATOM 2982 N N . SER A 1 379 ? -2.622 2.788 33.066 1.00 87.56 379 SER A N 1
ATOM 2983 C CA . SER A 1 379 ? -3.197 2.368 34.351 1.00 87.56 379 SER A CA 1
ATOM 2984 C C . SER A 1 379 ? -2.752 0.972 34.813 1.00 87.56 379 SER A C 1
ATOM 2986 O O . SER A 1 379 ? -2.730 0.710 36.017 1.00 87.56 379 SER A O 1
ATOM 2988 N N . ARG A 1 380 ? -2.336 0.078 33.902 1.00 84.62 380 ARG A N 1
ATOM 2989 C CA . ARG A 1 380 ? -1.734 -1.225 34.233 1.00 84.62 380 ARG A CA 1
ATOM 2990 C C . ARG A 1 380 ? -0.262 -1.257 33.835 1.00 84.62 380 ARG A C 1
ATOM 2992 O O . ARG A 1 380 ? 0.086 -1.199 32.654 1.00 84.62 380 ARG A O 1
ATOM 2999 N N . ASN A 1 381 ? 0.626 -1.426 34.820 1.00 81.44 381 ASN A N 1
ATOM 3000 C CA . ASN A 1 381 ? 2.053 -1.544 34.541 1.00 81.44 381 ASN A CA 1
ATOM 3001 C C . ASN A 1 381 ? 2.495 -2.998 34.284 1.00 81.44 381 ASN A C 1
ATOM 3003 O O . ASN A 1 381 ? 2.706 -3.767 35.220 1.00 81.44 381 ASN A O 1
ATOM 3007 N N . VAL A 1 382 ? 2.669 -3.370 33.012 1.00 74.69 382 VAL A N 1
ATOM 3008 C CA . VAL A 1 382 ? 3.069 -4.731 32.605 1.00 74.69 382 VAL A CA 1
ATOM 3009 C C . VAL A 1 382 ? 4.575 -4.863 32.334 1.00 74.69 382 VAL A C 1
ATOM 3011 O O . VAL A 1 382 ? 5.059 -5.993 32.251 1.00 74.69 382 VAL A O 1
ATOM 3014 N N . GLY A 1 383 ? 5.313 -3.746 32.246 1.00 73.88 383 GLY A N 1
ATOM 3015 C CA . GLY A 1 383 ? 6.764 -3.695 32.009 1.00 73.88 383 GLY A CA 1
ATOM 3016 C C . GLY A 1 383 ? 7.194 -3.708 30.535 1.00 73.88 383 GLY A C 1
ATOM 3017 O O . GLY A 1 383 ? 8.378 -3.870 30.257 1.00 73.88 383 GLY A O 1
ATOM 3018 N N . PHE A 1 384 ? 6.252 -3.553 29.599 1.00 69.81 384 PHE A N 1
ATOM 3019 C CA . PHE A 1 384 ? 6.481 -3.642 28.147 1.00 69.81 384 PHE A CA 1
ATOM 3020 C C . PHE A 1 384 ? 6.005 -2.385 27.380 1.00 69.81 384 PHE A C 1
ATOM 3022 O O . PHE A 1 384 ? 5.845 -2.425 26.164 1.00 69.81 384 PHE A O 1
ATOM 3029 N N . GLN A 1 385 ? 5.756 -1.267 28.070 1.00 69.69 385 GLN A N 1
ATOM 3030 C CA . GLN A 1 385 ? 5.270 -0.021 27.467 1.00 69.69 385 GLN A CA 1
ATOM 3031 C C . GLN A 1 385 ? 6.416 0.777 26.828 1.00 69.69 385 GLN A C 1
ATOM 3033 O O . GLN A 1 385 ? 7.077 1.566 27.505 1.00 69.69 385 GLN A O 1
ATOM 3038 N N . PHE A 1 386 ? 6.653 0.600 25.526 1.00 64.31 386 PHE A N 1
ATOM 3039 C CA . PHE A 1 386 ? 7.641 1.401 24.780 1.00 64.31 386 PHE A CA 1
ATOM 3040 C C . PHE A 1 386 ? 7.021 2.450 23.838 1.00 64.31 386 PHE A C 1
ATOM 3042 O O . PHE A 1 386 ? 7.745 3.294 23.314 1.00 64.31 386 PHE A O 1
ATOM 3049 N N . TRP A 1 387 ? 5.694 2.458 23.663 1.00 65.94 387 TRP A N 1
ATOM 3050 C CA . TRP A 1 387 ? 4.959 3.406 22.816 1.00 65.94 387 TRP A CA 1
ATOM 3051 C C . TRP A 1 387 ? 3.829 4.098 23.591 1.00 65.94 387 TRP A C 1
ATOM 3053 O O . TRP A 1 387 ? 3.433 3.649 24.664 1.00 65.94 387 TRP A O 1
ATOM 3063 N N . ARG A 1 388 ? 3.348 5.247 23.086 1.00 60.78 388 ARG A N 1
ATOM 3064 C CA . ARG A 1 388 ? 2.410 6.132 23.813 1.00 60.78 388 ARG A CA 1
ATOM 3065 C C . ARG A 1 388 ? 1.088 6.433 23.095 1.00 60.78 388 ARG A C 1
ATOM 3067 O O . ARG A 1 388 ? 0.325 7.265 23.582 1.00 60.78 388 ARG A O 1
ATOM 3074 N N . LYS A 1 389 ? 0.793 5.782 21.964 1.00 65.00 389 LYS A N 1
ATOM 3075 C CA . LYS A 1 389 ? -0.453 5.991 21.196 1.00 65.00 389 LYS A CA 1
ATOM 3076 C C . LYS A 1 389 ? -1.091 4.665 20.777 1.00 65.00 389 LYS A C 1
ATOM 3078 O O . LYS A 1 389 ? -0.393 3.665 20.670 1.00 65.00 389 LYS A O 1
ATOM 3083 N N . GLY A 1 390 ? -2.407 4.671 20.603 1.00 61.81 390 GLY A N 1
ATOM 3084 C CA . GLY A 1 390 ? -3.244 3.498 20.357 1.00 61.81 390 GLY A CA 1
ATOM 3085 C C . GLY A 1 390 ? -3.779 3.380 18.925 1.00 61.81 390 GLY A C 1
ATOM 3086 O O . GLY A 1 390 ? -3.367 4.125 18.039 1.00 61.81 390 GLY A O 1
ATOM 3087 N N . ALA A 1 391 ? -4.690 2.425 18.717 1.00 71.69 391 ALA A N 1
ATOM 3088 C CA . ALA A 1 391 ? -5.122 1.945 17.399 1.00 71.69 391 ALA A CA 1
ATOM 3089 C C . ALA A 1 391 ? -6.292 2.720 16.752 1.00 71.69 391 ALA A C 1
ATOM 3091 O O . ALA A 1 391 ? -6.526 2.574 15.556 1.00 71.69 391 ALA A O 1
ATOM 3092 N N . LEU A 1 392 ? -7.017 3.550 17.509 1.00 87.69 392 LEU A N 1
ATOM 3093 C CA . LEU A 1 392 ? -8.139 4.360 17.017 1.00 87.69 392 LEU A CA 1
ATOM 3094 C C . LEU A 1 392 ? -7.678 5.793 16.723 1.00 87.69 392 LEU A C 1
ATOM 3096 O O . LEU A 1 392 ? -7.066 6.450 17.576 1.00 87.69 392 LEU A O 1
ATOM 3100 N N . TYR A 1 393 ? -8.011 6.300 15.534 1.00 92.75 393 TYR A N 1
ATOM 3101 C CA . TYR A 1 393 ? -7.707 7.681 15.169 1.00 92.75 393 TYR A CA 1
ATOM 3102 C C . TYR A 1 393 ? -8.760 8.317 14.257 1.00 92.75 393 TYR A C 1
ATOM 3104 O O . TYR A 1 393 ? -9.481 7.657 13.509 1.00 92.75 393 TYR A O 1
ATOM 3112 N N . VAL A 1 394 ? -8.834 9.643 14.327 1.00 96.62 394 VAL A N 1
ATOM 3113 C CA . VAL A 1 394 ? -9.695 10.503 13.506 1.00 96.62 394 VAL A CA 1
ATOM 3114 C C . VAL A 1 394 ? -8.819 11.433 12.680 1.00 96.62 394 VAL A C 1
ATOM 3116 O O . VAL A 1 394 ? -7.821 11.947 13.184 1.00 96.62 394 VAL A O 1
ATOM 3119 N N . VAL A 1 395 ? -9.184 11.666 11.422 1.00 97.19 395 VAL A N 1
ATOM 3120 C CA . VAL A 1 395 ? -8.417 12.518 10.503 1.00 97.19 395 VAL A CA 1
ATOM 3121 C C . VAL A 1 395 ? -9.337 13.560 9.894 1.00 97.19 395 VAL A C 1
ATOM 3123 O O . VAL A 1 395 ? -10.324 13.219 9.245 1.00 97.19 395 VAL A O 1
ATOM 3126 N N . ASP A 1 396 ? -8.996 14.830 10.083 1.00 97.38 396 ASP A N 1
ATOM 3127 C CA . ASP A 1 396 ? -9.544 15.947 9.319 1.00 97.38 396 ASP A CA 1
ATOM 3128 C C . ASP A 1 396 ? -8.791 16.005 7.984 1.00 97.38 396 ASP A C 1
ATOM 3130 O O . ASP A 1 396 ? -7.671 16.517 7.904 1.00 97.38 396 ASP A O 1
ATOM 3134 N N . LEU A 1 397 ? -9.379 15.415 6.941 1.00 95.88 397 LEU A N 1
ATOM 3135 C CA . LEU A 1 397 ? -8.747 15.279 5.630 1.00 95.88 397 LEU A CA 1
ATOM 3136 C C . LEU A 1 397 ? -8.558 16.626 4.945 1.00 95.88 397 LEU A C 1
ATOM 3138 O O . LEU A 1 397 ? -7.565 16.809 4.238 1.00 95.88 397 LEU A O 1
ATOM 3142 N N . VAL A 1 398 ? -9.465 17.578 5.173 1.00 93.31 398 VAL A N 1
ATOM 3143 C CA . VAL A 1 398 ? -9.315 18.945 4.667 1.00 93.31 398 VAL A CA 1
ATOM 3144 C C . VAL A 1 398 ? -8.023 19.529 5.219 1.00 93.31 398 VAL A C 1
ATOM 3146 O O . VAL A 1 398 ? -7.150 19.949 4.460 1.00 93.31 398 VAL A O 1
ATOM 3149 N N . LYS A 1 399 ? -7.849 19.499 6.540 1.00 94.00 399 LYS A N 1
ATOM 3150 C CA . LYS A 1 399 ? -6.658 20.037 7.191 1.00 94.00 399 LYS A CA 1
ATOM 3151 C C . LYS A 1 399 ? -5.392 19.249 6.857 1.00 94.00 399 LYS A C 1
ATOM 3153 O O . LYS A 1 399 ? -4.356 19.863 6.610 1.00 94.00 399 LYS A O 1
ATOM 3158 N N . PHE A 1 400 ? -5.482 17.923 6.812 1.00 95.12 400 PHE A N 1
ATOM 3159 C CA . PHE A 1 400 ? -4.385 17.022 6.462 1.00 95.12 400 PHE A CA 1
ATOM 3160 C C . PHE A 1 400 ? -3.827 17.322 5.061 1.00 95.12 400 PHE A C 1
ATOM 3162 O O . PHE A 1 400 ? -2.614 17.469 4.902 1.00 95.12 400 PHE A O 1
ATOM 3169 N N . LYS A 1 401 ? -4.710 17.509 4.066 1.00 91.19 401 LYS A N 1
ATOM 3170 C CA . LYS A 1 401 ? -4.347 17.921 2.698 1.00 91.19 401 LYS A CA 1
ATOM 3171 C C . LYS A 1 401 ? -3.773 19.344 2.670 1.00 91.19 401 LYS A C 1
ATOM 3173 O O . LYS A 1 401 ? -2.729 19.560 2.063 1.00 91.19 401 LYS A O 1
ATOM 3178 N N . ARG A 1 402 ? -4.394 20.307 3.373 1.00 89.19 402 ARG A N 1
ATOM 3179 C CA . ARG A 1 402 ? -3.929 21.715 3.434 1.00 89.19 402 ARG A CA 1
ATOM 3180 C C . ARG A 1 402 ? -2.493 21.859 3.923 1.00 89.19 402 ARG A C 1
ATOM 3182 O O . ARG A 1 402 ? -1.756 22.691 3.409 1.00 89.19 402 ARG A O 1
ATOM 3189 N N . MET A 1 403 ? -2.101 21.065 4.918 1.00 91.31 403 MET A N 1
ATOM 3190 C CA . MET A 1 403 ? -0.746 21.111 5.473 1.00 91.31 403 MET A CA 1
ATOM 3191 C C . MET A 1 403 ? 0.252 20.188 4.763 1.00 91.31 403 MET A C 1
ATOM 3193 O O . MET A 1 403 ? 1.381 20.075 5.228 1.00 91.31 403 MET A O 1
ATOM 3197 N N . ALA A 1 404 ? -0.159 19.510 3.684 1.00 90.75 404 ALA A N 1
ATOM 3198 C CA . ALA A 1 404 ? 0.637 18.491 3.000 1.00 90.75 404 ALA A CA 1
ATOM 3199 C C . ALA A 1 404 ? 1.179 17.400 3.954 1.00 90.75 404 ALA A C 1
ATOM 3201 O O . ALA A 1 404 ? 2.300 16.916 3.794 1.00 90.75 404 ALA A O 1
ATOM 3202 N N . ALA A 1 405 ? 0.379 16.998 4.954 1.00 93.44 405 ALA A N 1
ATOM 3203 C CA . ALA A 1 405 ? 0.795 16.022 5.967 1.00 93.44 405 ALA A CA 1
ATOM 3204 C C . ALA A 1 405 ? 1.179 14.671 5.346 1.00 93.44 405 ALA A C 1
ATOM 3206 O O . ALA A 1 405 ? 2.146 14.052 5.785 1.00 93.44 405 ALA A O 1
ATOM 3207 N N . GLY A 1 406 ? 0.462 14.239 4.302 1.00 93.12 406 GLY A N 1
ATOM 3208 C CA . GLY A 1 406 ? 0.766 13.008 3.570 1.00 93.12 406 GLY A CA 1
ATOM 3209 C C . GLY A 1 406 ? 2.168 13.019 2.958 1.00 93.12 406 GLY A C 1
ATOM 3210 O O . GLY A 1 406 ? 2.911 12.056 3.125 1.00 93.12 406 GLY A O 1
ATOM 3211 N N . ASP A 1 407 ? 2.577 14.124 2.325 1.00 90.88 407 ASP A N 1
ATOM 3212 C CA . ASP A 1 407 ? 3.925 14.249 1.756 1.00 90.88 407 ASP A CA 1
ATOM 3213 C C . ASP A 1 407 ? 5.002 14.236 2.837 1.00 90.88 407 ASP A C 1
ATOM 3215 O O . ASP A 1 407 ? 6.019 13.564 2.682 1.00 90.88 407 ASP A O 1
ATOM 3219 N N . SER A 1 408 ? 4.778 14.947 3.944 1.00 92.81 408 SER A N 1
ATOM 3220 C CA . SER A 1 408 ? 5.696 14.937 5.084 1.00 92.81 408 SER A CA 1
ATOM 3221 C C . SER A 1 408 ? 5.864 13.530 5.662 1.00 92.81 408 SER A C 1
ATOM 3223 O O . SER A 1 408 ? 6.991 13.102 5.897 1.00 92.81 408 SER A O 1
ATOM 3225 N N . LEU A 1 409 ? 4.771 12.780 5.843 1.00 94.12 409 LEU A N 1
ATOM 3226 C CA . LEU A 1 409 ? 4.822 11.397 6.327 1.00 94.12 409 LEU A CA 1
ATOM 3227 C C . LEU A 1 409 ? 5.558 10.479 5.348 1.00 94.12 409 LEU A C 1
ATOM 3229 O O . LEU A 1 409 ? 6.391 9.688 5.780 1.00 94.12 409 LEU A O 1
ATOM 3233 N N . ARG A 1 410 ? 5.298 10.605 4.042 1.00 93.06 410 ARG A N 1
ATOM 3234 C CA . ARG A 1 410 ? 5.978 9.821 2.999 1.00 93.06 410 ARG A CA 1
ATOM 3235 C C . ARG A 1 410 ? 7.476 10.122 2.921 1.00 93.06 410 ARG A C 1
ATOM 3237 O O . ARG A 1 410 ? 8.258 9.188 2.797 1.00 93.06 410 ARG A O 1
ATOM 3244 N N . ALA A 1 411 ? 7.880 11.386 3.048 1.00 90.81 411 ALA A N 1
ATOM 3245 C CA . ALA A 1 411 ? 9.291 11.774 3.065 1.00 90.81 411 ALA A CA 1
ATOM 3246 C C . ALA A 1 411 ? 10.027 11.237 4.306 1.00 90.81 411 ALA A C 1
ATOM 3248 O O . ALA A 1 411 ? 11.121 10.693 4.191 1.00 90.81 411 ALA A O 1
ATOM 3249 N N . ILE A 1 412 ? 9.408 11.337 5.489 1.00 91.75 412 ILE A N 1
ATOM 3250 C CA . ILE A 1 412 ? 9.960 10.760 6.724 1.00 91.75 412 ILE A CA 1
ATOM 3251 C C . ILE A 1 412 ? 10.051 9.236 6.604 1.00 91.75 412 ILE A C 1
ATOM 3253 O O . ILE A 1 412 ? 11.057 8.647 6.992 1.00 91.75 412 ILE A O 1
ATOM 3257 N N . TYR A 1 413 ? 9.010 8.595 6.069 1.00 91.56 413 TYR A N 1
ATOM 3258 C CA . TYR A 1 413 ? 8.997 7.156 5.849 1.00 91.56 413 TYR A CA 1
ATOM 3259 C C . TYR A 1 413 ? 10.160 6.719 4.958 1.00 91.56 413 TYR A C 1
ATOM 3261 O O . TYR A 1 413 ? 10.902 5.841 5.377 1.00 91.56 413 TYR A O 1
ATOM 3269 N N . ASP A 1 414 ? 10.355 7.362 3.804 1.00 88.06 414 ASP A N 1
ATOM 3270 C CA . ASP A 1 414 ? 11.427 7.027 2.856 1.00 88.06 414 ASP A CA 1
ATOM 3271 C C . ASP A 1 414 ? 12.825 7.146 3.485 1.00 88.06 414 ASP A C 1
ATOM 3273 O O . ASP A 1 414 ? 13.678 6.275 3.311 1.00 88.06 414 ASP A O 1
ATOM 3277 N N . GLN A 1 415 ? 13.032 8.180 4.307 1.00 88.44 415 GLN A N 1
ATOM 3278 C CA . GLN A 1 415 ? 14.274 8.364 5.055 1.00 88.44 415 GLN A CA 1
ATOM 3279 C C . GLN A 1 415 ? 14.520 7.231 6.065 1.00 88.44 415 GLN A C 1
ATOM 3281 O O . GLN A 1 415 ? 15.655 6.782 6.235 1.00 88.44 415 GLN A O 1
ATOM 3286 N N . LEU A 1 416 ? 13.477 6.790 6.774 1.00 88.56 416 LEU A N 1
ATOM 3287 C CA . LEU A 1 416 ? 13.590 5.768 7.816 1.00 88.56 416 LEU A CA 1
ATOM 3288 C C . LEU A 1 416 ? 13.645 4.349 7.234 1.00 88.56 416 LEU A C 1
ATOM 3290 O O . LEU A 1 416 ? 14.384 3.512 7.750 1.00 88.56 416 LEU A O 1
ATOM 3294 N N . SER A 1 417 ? 12.922 4.082 6.143 1.00 87.00 417 SER A N 1
ATOM 3295 C CA . SER A 1 417 ? 12.773 2.750 5.543 1.00 87.00 417 SER A CA 1
ATOM 3296 C C . SER A 1 417 ? 14.051 2.190 4.924 1.00 87.00 417 SER A C 1
ATOM 3298 O O . SER A 1 417 ? 14.082 1.009 4.581 1.00 87.00 417 SER A O 1
ATOM 3300 N N . ALA A 1 418 ? 15.106 3.002 4.806 1.00 83.06 418 ALA A N 1
ATOM 3301 C CA . ALA A 1 418 ? 16.441 2.537 4.446 1.00 83.06 418 ALA A CA 1
ATOM 3302 C C . ALA A 1 418 ? 17.000 1.507 5.450 1.00 83.06 418 ALA A C 1
ATOM 3304 O O . ALA A 1 418 ? 17.756 0.624 5.047 1.00 83.06 418 ALA A O 1
ATOM 3305 N N . ASP A 1 419 ? 16.618 1.588 6.733 1.00 82.44 419 ASP A N 1
ATOM 3306 C CA . ASP A 1 419 ? 16.883 0.540 7.725 1.00 82.44 419 ASP A CA 1
ATOM 3307 C C . ASP A 1 419 ? 15.684 -0.427 7.802 1.00 82.44 419 ASP A C 1
ATOM 3309 O O . ASP A 1 419 ? 14.596 -0.012 8.224 1.00 82.44 419 ASP A O 1
ATOM 3313 N N . PRO A 1 420 ? 15.854 -1.720 7.459 1.00 76.38 420 PRO A N 1
ATOM 3314 C CA . PRO A 1 420 ? 14.796 -2.726 7.562 1.00 76.38 420 PRO A CA 1
ATOM 3315 C C . PRO A 1 420 ? 14.236 -2.914 8.979 1.00 76.38 420 PRO A C 1
ATOM 3317 O O . PRO A 1 420 ? 13.099 -3.357 9.124 1.00 76.38 420 PRO A O 1
ATOM 3320 N N . ASN A 1 421 ? 15.008 -2.575 10.019 1.00 82.62 421 ASN A N 1
ATOM 3321 C CA . ASN A 1 421 ? 14.590 -2.689 11.420 1.00 82.62 421 ASN A CA 1
ATOM 3322 C C . ASN A 1 421 ? 13.869 -1.434 11.938 1.00 82.62 421 ASN A C 1
ATOM 3324 O O . ASN A 1 421 ? 13.458 -1.388 13.099 1.00 82.62 421 ASN A O 1
ATOM 3328 N N . SER A 1 422 ? 13.720 -0.405 11.101 1.00 84.06 422 SER A N 1
ATOM 3329 C CA . SER A 1 422 ? 12.948 0.787 11.437 1.00 84.06 422 SER A CA 1
ATOM 3330 C C . SER A 1 422 ? 11.441 0.519 11.382 1.00 84.06 422 SER A C 1
ATOM 3332 O O . SER A 1 422 ? 10.956 -0.315 10.603 1.00 84.06 422 SER A O 1
ATOM 3334 N N . LEU A 1 423 ? 10.687 1.314 12.151 1.00 82.25 423 LEU A N 1
ATOM 3335 C CA . LEU A 1 423 ? 9.221 1.356 12.102 1.00 82.25 423 LEU A CA 1
ATOM 3336 C C . LEU A 1 423 ? 8.609 -0.040 12.296 1.00 82.25 423 LEU A C 1
ATOM 3338 O O . LEU A 1 423 ? 7.927 -0.562 11.411 1.00 82.25 423 LEU A O 1
ATOM 3342 N N . SER A 1 424 ? 8.895 -0.649 13.451 1.00 82.94 424 SER A N 1
ATOM 3343 C CA . SER A 1 424 ? 8.396 -1.974 13.836 1.00 82.94 424 SER A CA 1
ATOM 3344 C C . SER A 1 424 ? 6.882 -2.076 13.697 1.00 82.94 424 SER A C 1
A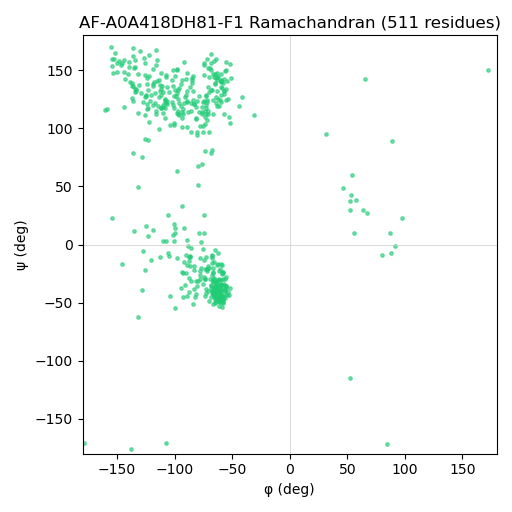TOM 3346 O O . SER A 1 424 ? 6.380 -3.115 13.273 1.00 82.94 424 SER A O 1
ATOM 3348 N N . ASN A 1 425 ? 6.169 -0.991 14.016 1.00 82.69 425 ASN A N 1
ATOM 3349 C CA . ASN A 1 425 ? 4.764 -0.835 13.687 1.00 82.69 425 ASN A CA 1
ATOM 3350 C C . ASN A 1 425 ? 4.533 0.473 12.923 1.00 82.69 425 ASN A C 1
ATOM 3352 O O . ASN A 1 425 ? 4.333 1.534 13.514 1.00 82.69 425 ASN A O 1
ATOM 3356 N N . LEU A 1 426 ? 4.599 0.399 11.593 1.00 87.50 426 LEU A N 1
ATOM 3357 C CA . LEU A 1 426 ? 4.605 1.561 10.699 1.00 87.50 426 LEU A CA 1
ATOM 3358 C C . LEU A 1 426 ? 3.440 2.538 10.940 1.00 87.50 426 LEU A C 1
ATOM 3360 O O . LEU A 1 426 ? 3.663 3.749 10.955 1.00 87.50 426 LEU A O 1
ATOM 3364 N N . ASP A 1 427 ? 2.220 2.041 11.142 1.00 84.38 427 ASP A N 1
ATOM 3365 C CA . ASP A 1 427 ? 1.026 2.882 11.299 1.00 84.38 427 ASP A CA 1
ATOM 3366 C C . ASP A 1 427 ? 0.993 3.661 12.630 1.00 84.38 427 ASP A C 1
ATOM 3368 O O . ASP A 1 427 ? 0.345 4.703 12.713 1.00 84.38 427 ASP A O 1
ATOM 3372 N N . GLN A 1 428 ? 1.748 3.228 13.643 1.00 85.50 428 GLN A N 1
ATOM 3373 C CA . GLN A 1 428 ? 1.850 3.894 14.946 1.00 85.50 428 GLN A CA 1
ATOM 3374 C C . GLN A 1 428 ? 3.159 4.675 15.108 1.00 85.50 428 GLN A C 1
ATOM 3376 O O . GLN A 1 428 ? 3.158 5.815 15.584 1.00 85.50 428 GLN A O 1
ATOM 3381 N N . ASP A 1 429 ? 4.284 4.083 14.712 1.00 88.50 429 ASP A N 1
ATOM 3382 C CA . ASP A 1 429 ? 5.619 4.644 14.916 1.00 88.50 429 ASP A CA 1
ATOM 3383 C C . ASP A 1 429 ? 5.836 5.898 14.070 1.00 88.50 429 ASP A C 1
ATOM 3385 O O . ASP A 1 429 ? 6.411 6.877 14.554 1.00 88.50 429 ASP A O 1
ATOM 3389 N N . LEU A 1 430 ? 5.324 5.919 12.835 1.00 91.00 430 LEU A N 1
ATOM 3390 C CA . LEU A 1 430 ? 5.519 7.049 11.932 1.00 91.00 430 LEU A CA 1
ATOM 3391 C C . LEU A 1 430 ? 4.805 8.327 12.426 1.00 91.00 430 LEU A C 1
ATOM 3393 O O . LEU A 1 430 ? 5.484 9.348 12.571 1.00 91.00 430 LEU A O 1
ATOM 3397 N N . PRO A 1 431 ? 3.501 8.318 12.783 1.00 91.31 431 PRO A N 1
ATOM 3398 C CA . PRO A 1 431 ? 2.861 9.480 13.411 1.00 91.31 431 PRO A CA 1
ATOM 3399 C C . PRO A 1 431 ? 3.508 9.880 14.741 1.00 91.31 431 PRO A C 1
ATOM 3401 O O . PRO A 1 431 ? 3.581 11.065 15.076 1.00 91.31 431 PRO A O 1
ATOM 3404 N N . ASN A 1 432 ? 3.987 8.906 15.523 1.00 88.81 432 ASN A N 1
ATOM 3405 C CA . ASN A 1 432 ? 4.700 9.174 16.770 1.00 88.81 432 ASN A CA 1
ATOM 3406 C C . ASN A 1 432 ? 6.000 9.939 16.540 1.00 88.81 432 ASN A C 1
ATOM 3408 O O . ASN A 1 432 ? 6.238 10.937 17.220 1.00 88.81 432 ASN A O 1
ATOM 3412 N N . TYR A 1 433 ? 6.799 9.515 15.568 1.00 90.56 433 TYR A N 1
ATOM 3413 C CA . TYR A 1 433 ? 8.030 10.189 15.183 1.00 90.56 433 TYR A CA 1
ATOM 3414 C C . TYR A 1 433 ? 7.752 11.585 14.603 1.00 90.56 433 TYR A C 1
ATOM 3416 O O . TYR A 1 433 ? 8.380 12.571 14.993 1.00 90.56 433 TYR A O 1
ATOM 3424 N N . ALA A 1 434 ? 6.750 11.698 13.727 1.00 92.06 434 ALA A N 1
ATOM 3425 C CA . ALA A 1 434 ? 6.416 12.932 13.019 1.00 92.06 434 ALA A CA 1
ATOM 3426 C C . ALA A 1 434 ? 5.702 13.992 13.881 1.00 92.06 434 ALA A C 1
ATOM 3428 O O . ALA A 1 434 ? 5.477 15.103 13.403 1.00 92.06 434 ALA A O 1
ATOM 3429 N N . GLN A 1 435 ? 5.363 13.706 15.144 1.00 90.25 435 GLN A N 1
ATOM 3430 C CA . GLN A 1 435 ? 4.490 14.554 15.975 1.00 90.25 435 GLN A CA 1
ATOM 3431 C C . GLN A 1 435 ? 4.972 16.000 16.187 1.00 90.25 435 GLN A C 1
ATOM 3433 O O . GLN A 1 435 ? 4.163 16.881 16.469 1.00 90.25 435 GLN A O 1
ATOM 3438 N N . HIS A 1 436 ? 6.279 16.252 16.065 1.00 89.56 436 HIS A N 1
ATOM 3439 C CA . HIS A 1 436 ? 6.846 17.601 16.147 1.00 89.56 436 HIS A CA 1
ATOM 3440 C C . HIS A 1 436 ? 6.557 18.443 14.898 1.00 89.56 436 HIS A C 1
ATOM 3442 O O . HIS A 1 436 ? 6.463 19.663 14.997 1.00 89.56 436 HIS A O 1
ATOM 3448 N N . GLN A 1 437 ? 6.423 17.796 13.737 1.00 91.56 437 GLN A N 1
ATOM 3449 C CA . GLN A 1 437 ? 6.103 18.441 12.462 1.00 91.56 437 GLN A CA 1
ATOM 3450 C C . GLN A 1 437 ? 4.596 18.416 12.182 1.00 91.56 437 GLN A C 1
ATOM 3452 O O . GLN A 1 437 ? 4.049 19.388 11.672 1.00 91.56 437 GLN A O 1
ATOM 3457 N N . ILE A 1 438 ? 3.924 17.320 12.548 1.00 93.94 438 ILE A N 1
ATOM 3458 C CA . ILE A 1 438 ? 2.490 17.098 12.352 1.00 93.94 438 ILE A CA 1
ATOM 3459 C C . ILE A 1 438 ? 1.858 16.819 13.725 1.00 93.94 438 ILE A C 1
ATOM 3461 O O . ILE A 1 438 ? 1.806 15.663 14.164 1.00 93.94 438 ILE A O 1
ATOM 3465 N N . PRO A 1 439 ? 1.405 17.868 14.440 1.00 93.12 439 PRO A N 1
ATOM 3466 C CA . PRO A 1 439 ? 0.891 17.737 15.798 1.00 93.12 439 PRO A CA 1
ATOM 3467 C C . PRO A 1 439 ? -0.291 16.772 15.898 1.00 93.12 439 PRO A C 1
ATOM 3469 O O . PRO A 1 439 ? -1.210 16.804 15.080 1.00 93.12 439 PRO A O 1
ATOM 3472 N N . ILE A 1 440 ? -0.296 15.962 16.958 1.00 93.19 440 ILE A N 1
ATOM 3473 C CA . ILE A 1 440 ? -1.345 14.974 17.239 1.00 93.19 440 ILE A CA 1
ATOM 3474 C C . ILE A 1 440 ? -2.320 15.542 18.273 1.00 93.19 440 ILE A C 1
ATOM 3476 O O . ILE A 1 440 ? -1.896 16.071 19.304 1.00 93.19 440 ILE A O 1
ATOM 3480 N N . PHE A 1 441 ? -3.625 15.425 18.032 1.00 95.62 441 PHE A N 1
ATOM 3481 C CA . PHE A 1 441 ? -4.625 15.652 19.076 1.00 95.62 441 PHE A CA 1
ATOM 3482 C C . PHE A 1 441 ? -4.750 14.397 19.944 1.00 95.62 441 PHE A C 1
ATOM 3484 O O . PHE A 1 441 ? -4.995 13.313 19.424 1.00 95.62 441 PHE A O 1
ATOM 3491 N N . SER A 1 442 ? -4.552 14.517 21.256 1.00 94.06 442 SER A N 1
ATOM 3492 C CA . SER A 1 442 ? -4.756 13.381 22.158 1.00 94.06 442 SER A CA 1
ATOM 3493 C C . SER A 1 442 ? -6.248 13.227 22.416 1.00 94.06 442 SER A C 1
ATOM 3495 O O . SER A 1 442 ? -6.852 14.109 23.025 1.00 94.06 442 SER A O 1
ATOM 3497 N N . LEU A 1 443 ? -6.837 12.127 21.950 1.00 95.06 443 LEU A N 1
ATOM 3498 C CA . LEU A 1 443 ? -8.232 11.810 22.245 1.00 95.06 443 LEU A CA 1
ATOM 3499 C C . LEU A 1 443 ? -8.396 11.464 23.739 1.00 95.06 443 LEU A C 1
ATOM 3501 O O . LEU A 1 443 ? -7.422 1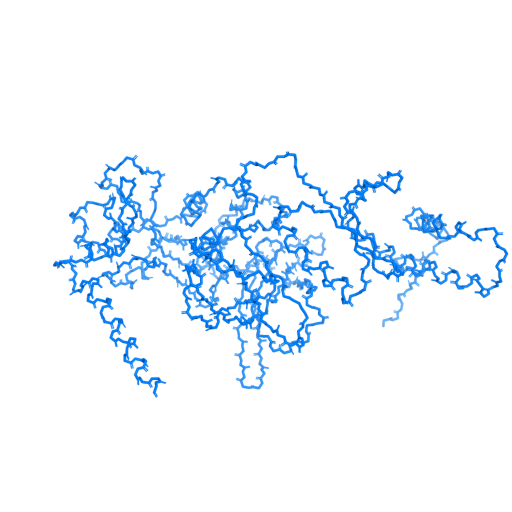1.058 24.381 1.00 95.06 443 LEU A O 1
ATOM 3505 N N . PRO A 1 444 ? -9.606 11.615 24.305 1.00 94.56 444 PRO A N 1
ATOM 3506 C CA . PRO A 1 444 ? -9.894 11.155 25.661 1.00 94.56 444 PRO A CA 1
ATOM 3507 C C . PRO A 1 444 ? -9.609 9.654 25.839 1.00 94.56 444 PRO A C 1
ATOM 3509 O O . PRO A 1 444 ? -9.841 8.867 24.917 1.00 94.56 444 PRO A O 1
ATOM 3512 N N . GLN A 1 445 ? -9.091 9.255 27.006 1.00 91.62 445 GLN A N 1
ATOM 3513 C CA . GLN A 1 445 ? -8.634 7.880 27.261 1.00 91.62 445 GLN A CA 1
ATOM 3514 C C . GLN A 1 445 ? -9.768 6.855 27.143 1.00 91.62 445 GLN A C 1
ATOM 3516 O O . GLN A 1 445 ? -9.522 5.729 26.720 1.00 91.62 445 GLN A O 1
ATOM 3521 N N . GLU A 1 446 ? -11.010 7.234 27.452 1.00 94.56 446 GLU A N 1
ATOM 3522 C CA . GLU A 1 446 ? -12.161 6.338 27.354 1.00 94.56 446 GLU A CA 1
ATOM 3523 C C . GLU A 1 446 ? -12.428 5.850 25.921 1.00 94.56 446 GLU A C 1
ATOM 3525 O O . GLU A 1 446 ? -13.106 4.845 25.732 1.00 94.56 446 GLU A O 1
ATOM 3530 N N . TRP A 1 447 ? -11.870 6.505 24.897 1.00 95.19 447 TRP A N 1
ATOM 3531 C CA . TRP A 1 447 ? -11.980 6.053 23.510 1.00 95.19 447 TRP A CA 1
ATOM 3532 C C . TRP A 1 447 ? -11.154 4.819 23.183 1.00 95.19 447 TRP A C 1
ATOM 3534 O O . TRP A 1 447 ? -11.373 4.260 22.116 1.00 95.19 447 TRP A O 1
ATOM 3544 N N . LEU A 1 448 ? -10.250 4.370 24.053 1.00 93.62 448 LEU A N 1
ATOM 3545 C CA . LEU A 1 448 ? -9.535 3.114 23.860 1.00 93.62 448 LEU A CA 1
ATOM 3546 C C . LEU A 1 448 ? -9.301 2.414 25.193 1.00 93.62 448 LEU A C 1
ATOM 3548 O O . LEU A 1 448 ? -8.554 2.897 26.047 1.00 93.62 448 LEU A O 1
ATOM 3552 N N . TRP A 1 449 ? -9.867 1.220 25.315 1.00 94.81 449 TRP A N 1
ATOM 3553 C CA . TRP A 1 449 ? -9.561 0.298 26.396 1.00 94.81 449 TRP A CA 1
ATOM 3554 C C . TRP A 1 449 ? -8.980 -1.000 25.843 1.00 94.81 449 TRP A C 1
ATOM 3556 O O . TRP A 1 449 ? -9.498 -1.550 24.877 1.00 94.81 449 TRP A O 1
ATOM 3566 N N . CYS A 1 450 ? -7.930 -1.518 26.476 1.00 92.38 450 CYS A N 1
ATOM 3567 C CA . CYS A 1 450 ? -7.470 -2.886 26.257 1.00 92.38 450 CYS A CA 1
ATOM 3568 C C . CYS A 1 450 ? -7.116 -3.539 27.591 1.00 92.38 450 CYS A C 1
ATOM 3570 O O . CYS A 1 450 ? -6.426 -2.940 28.416 1.00 92.38 450 CYS A O 1
ATOM 3572 N N . GLU A 1 451 ? -7.492 -4.805 27.757 1.00 93.12 451 GLU A N 1
ATOM 3573 C CA . GLU A 1 451 ? -7.236 -5.592 28.963 1.00 93.12 451 GLU A CA 1
ATOM 3574 C C . GLU A 1 451 ? -5.755 -5.658 29.345 1.00 93.12 451 GLU A C 1
ATOM 3576 O O . GLU A 1 451 ? -5.410 -5.650 30.524 1.00 93.12 451 GLU A O 1
ATOM 3581 N N . SER A 1 452 ? -4.843 -5.700 28.376 1.00 90.50 452 SER A N 1
ATOM 3582 C CA . SER A 1 452 ? -3.418 -5.795 28.697 1.00 90.50 452 SER A CA 1
ATOM 3583 C C . SER A 1 452 ? -2.892 -4.548 29.412 1.00 90.50 452 SER A C 1
ATOM 3585 O O . SER A 1 452 ? -1.972 -4.673 30.213 1.00 90.50 452 SER A O 1
ATOM 3587 N N . TRP A 1 453 ? -3.472 -3.369 29.174 1.00 90.19 453 TRP A N 1
ATOM 3588 C CA . TRP A 1 453 ? -2.873 -2.084 29.563 1.00 90.19 453 TRP A CA 1
ATOM 3589 C C . TRP A 1 453 ? -3.774 -1.196 30.418 1.00 90.19 453 TRP A C 1
ATOM 3591 O O . TRP A 1 453 ? -3.277 -0.339 31.148 1.00 90.19 453 TRP A O 1
ATOM 3601 N N . CYS A 1 454 ? -5.083 -1.414 30.362 1.00 92.56 454 CYS A N 1
ATOM 3602 C CA . CYS A 1 454 ? -6.052 -0.675 31.146 1.00 92.56 454 CYS A CA 1
ATOM 3603 C C . CYS A 1 454 ? -6.478 -1.418 32.412 1.00 92.56 454 CYS A C 1
ATOM 3605 O O . CYS A 1 454 ? -6.473 -2.647 32.477 1.00 92.56 454 CYS A O 1
ATOM 3607 N N . SER A 1 455 ? -6.851 -0.671 33.447 1.00 93.31 455 SER A N 1
ATOM 3608 C CA . SER A 1 455 ? -7.441 -1.231 34.659 1.00 93.31 455 SER A CA 1
ATOM 3609 C C . SER A 1 455 ? -8.840 -1.779 34.364 1.00 93.31 455 SER A C 1
ATOM 3611 O O . SER A 1 455 ? -9.526 -1.296 33.456 1.00 93.31 455 SER A O 1
ATOM 3613 N N . ASP A 1 456 ? -9.277 -2.785 35.118 1.00 93.50 456 ASP A N 1
ATOM 3614 C CA . ASP A 1 456 ? -10.599 -3.381 34.902 1.00 93.50 456 ASP A CA 1
ATOM 3615 C C . ASP A 1 456 ? -11.720 -2.386 35.246 1.00 93.50 456 ASP A C 1
ATOM 3617 O O . ASP A 1 456 ? -12.765 -2.382 34.600 1.00 93.50 456 ASP A O 1
ATOM 3621 N N . GLU A 1 457 ? -11.473 -1.472 36.189 1.00 93.31 457 GLU A N 1
ATOM 3622 C CA . GLU A 1 457 ? -12.412 -0.422 36.594 1.00 93.31 457 GLU A CA 1
ATOM 3623 C C . GLU A 1 457 ? -12.712 0.540 35.435 1.00 93.31 457 GLU A C 1
ATOM 3625 O O . GLU A 1 457 ? -13.871 0.868 35.184 1.00 93.31 457 GLU A O 1
ATOM 3630 N N . SER A 1 458 ? -11.685 0.929 34.668 1.00 94.31 458 SER A N 1
ATOM 3631 C CA . SER A 1 458 ? -11.838 1.826 33.509 1.00 94.31 458 SER A CA 1
ATOM 3632 C C . SER A 1 458 ? -12.650 1.223 32.356 1.00 94.31 458 SER A C 1
ATOM 3634 O O . SER A 1 458 ? -13.125 1.949 31.483 1.00 94.31 458 SER A O 1
ATOM 3636 N N . LYS A 1 459 ? -12.874 -0.099 32.352 1.00 95.38 459 LYS A N 1
ATOM 3637 C CA . LYS A 1 459 ? -13.660 -0.780 31.314 1.00 95.38 459 LYS A CA 1
ATOM 3638 C C . LYS A 1 459 ? -15.115 -0.318 31.297 1.00 95.38 459 LYS A C 1
ATOM 3640 O O . LYS A 1 459 ? -15.746 -0.303 30.241 1.00 95.38 459 LYS A O 1
ATOM 3645 N N . ALA A 1 460 ? -15.662 0.062 32.452 1.00 94.69 460 ALA A N 1
ATOM 3646 C CA . ALA A 1 460 ? -17.046 0.515 32.551 1.00 94.69 460 ALA A CA 1
ATOM 3647 C C . ALA A 1 460 ? -17.296 1.778 31.708 1.00 94.69 460 ALA A C 1
ATOM 3649 O O . ALA A 1 460 ? -18.319 1.861 31.030 1.00 94.69 460 ALA A O 1
ATOM 3650 N N . GLU A 1 461 ? -16.326 2.693 31.686 1.00 94.75 461 GLU A N 1
ATOM 3651 C CA . GLU A 1 461 ? -16.381 3.977 30.975 1.00 94.75 461 GLU A CA 1
ATOM 3652 C C . GLU A 1 461 ? -15.905 3.878 29.514 1.00 94.75 461 GLU A C 1
ATOM 3654 O O . GLU A 1 461 ? -16.097 4.808 28.732 1.00 94.75 461 GLU A O 1
ATOM 3659 N N . ALA A 1 462 ? -15.308 2.747 29.123 1.00 95.38 462 ALA A N 1
ATOM 3660 C CA . ALA A 1 462 ? -14.714 2.553 27.806 1.00 95.38 462 ALA A CA 1
ATOM 3661 C C . ALA A 1 462 ? -15.736 2.621 26.657 1.00 95.38 462 ALA A C 1
ATOM 3663 O O . ALA A 1 462 ? -16.656 1.803 26.561 1.00 95.38 462 ALA A O 1
ATOM 3664 N N . LYS A 1 463 ? -15.509 3.544 25.724 1.00 95.56 463 LYS A N 1
ATOM 3665 C CA . LYS A 1 463 ? -16.292 3.751 24.501 1.00 95.56 463 LYS A CA 1
ATOM 3666 C C . LYS A 1 463 ? -15.915 2.791 23.383 1.00 95.56 463 LYS A C 1
ATOM 3668 O O . LYS A 1 463 ? -16.781 2.412 22.598 1.00 95.56 463 LYS A O 1
ATOM 3673 N N . THR A 1 464 ? -14.651 2.379 23.317 1.00 95.19 464 THR A N 1
ATOM 3674 C CA . THR A 1 464 ? -14.213 1.286 22.442 1.00 95.19 464 THR A CA 1
ATOM 3675 C C . THR A 1 464 ? -13.284 0.343 23.188 1.00 95.19 464 THR A C 1
ATOM 3677 O O . THR A 1 464 ? -12.603 0.736 24.140 1.00 95.19 464 THR A O 1
ATOM 3680 N N . ILE A 1 465 ? -13.288 -0.916 22.765 1.00 95.19 465 ILE A N 1
ATOM 3681 C CA . ILE A 1 465 ? -12.459 -1.972 23.329 1.00 95.19 465 ILE A CA 1
ATOM 3682 C C . ILE A 1 465 ? -11.642 -2.591 22.207 1.00 95.19 465 ILE A C 1
ATOM 3684 O O . ILE A 1 465 ? -12.203 -3.195 21.298 1.00 95.19 465 ILE A O 1
ATOM 3688 N N . ASP A 1 466 ? -10.326 -2.450 22.306 1.00 93.12 466 ASP A N 1
ATOM 3689 C CA . ASP A 1 466 ? -9.349 -3.143 21.479 1.00 93.12 466 ASP A CA 1
ATOM 3690 C C . ASP A 1 466 ? -8.943 -4.448 22.164 1.00 93.12 466 ASP A C 1
ATOM 3692 O O . ASP A 1 466 ? -8.536 -4.473 23.332 1.00 93.12 466 ASP A O 1
ATOM 3696 N N . LEU A 1 467 ? -9.047 -5.548 21.426 1.00 92.56 467 LEU A N 1
ATOM 3697 C CA . LEU A 1 467 ? -8.685 -6.880 21.889 1.00 92.56 467 LEU A CA 1
ATOM 3698 C C . LEU A 1 467 ? -7.166 -7.078 21.823 1.00 92.56 467 LEU A C 1
ATOM 3700 O O . LEU A 1 467 ? -6.693 -8.028 21.210 1.00 92.56 467 LEU A O 1
ATOM 3704 N N . CYS A 1 468 ? -6.368 -6.171 22.380 1.00 88.44 468 CYS A N 1
ATOM 3705 C CA . CYS A 1 468 ? -4.929 -6.156 22.140 1.00 88.44 468 CYS A CA 1
ATOM 3706 C C . CYS A 1 468 ? -4.196 -7.377 22.732 1.00 88.44 468 CYS A C 1
ATOM 3708 O O . CYS A 1 468 ? -4.542 -7.907 23.790 1.00 88.44 468 CYS A O 1
ATOM 3710 N N . ASN A 1 469 ? -3.135 -7.814 22.049 1.00 86.19 469 ASN A N 1
ATOM 3711 C CA . ASN A 1 469 ? -2.347 -8.975 22.467 1.00 86.19 469 ASN A CA 1
ATOM 3712 C C . ASN A 1 469 ? -1.650 -8.732 23.814 1.00 86.19 469 ASN A C 1
ATOM 3714 O O . ASN A 1 469 ? -1.131 -7.643 24.071 1.00 86.19 469 ASN A O 1
ATOM 3718 N N . ASN A 1 470 ? -1.560 -9.778 24.638 1.00 85.56 470 ASN A N 1
ATOM 3719 C CA . ASN A 1 470 ? -0.823 -9.712 25.891 1.00 85.56 470 ASN A CA 1
ATOM 3720 C C . ASN A 1 470 ? 0.655 -10.106 25.696 1.00 85.56 470 ASN A C 1
ATOM 3722 O O . ASN A 1 470 ? 0.944 -11.146 25.105 1.00 85.56 470 ASN A O 1
ATOM 3726 N N . PRO A 1 471 ? 1.623 -9.326 26.212 1.00 84.62 471 PRO A N 1
ATOM 3727 C CA . PRO A 1 471 ? 3.041 -9.651 26.050 1.00 84.62 471 PRO A CA 1
ATOM 3728 C C . PRO A 1 471 ? 3.507 -10.829 26.923 1.00 84.62 471 PRO A C 1
ATOM 3730 O O . PRO A 1 471 ? 4.531 -11.439 26.628 1.00 84.62 471 PRO A O 1
ATOM 3733 N N . LYS A 1 472 ? 2.789 -11.159 28.007 1.00 85.12 472 LYS A N 1
ATOM 3734 C CA . LYS A 1 472 ? 3.184 -12.211 28.963 1.00 85.12 472 LYS A CA 1
ATOM 3735 C C . LYS A 1 472 ? 2.595 -13.582 28.644 1.00 85.12 472 LYS A C 1
ATOM 3737 O O . LYS A 1 472 ? 3.146 -14.590 29.075 1.00 85.12 472 LYS A O 1
ATOM 3742 N N . HIS A 1 473 ? 1.471 -13.631 27.940 1.00 86.94 473 HIS A N 1
ATOM 3743 C CA . HIS A 1 473 ? 0.774 -14.871 27.616 1.00 86.94 473 HIS A CA 1
ATOM 3744 C C . HIS A 1 473 ? 0.036 -14.738 26.287 1.00 86.94 473 HIS A C 1
ATOM 3746 O O . HIS A 1 473 ? -0.281 -13.637 25.854 1.00 86.94 473 HIS A O 1
ATOM 3752 N N . LYS A 1 474 ? -0.224 -15.869 25.630 1.00 89.00 474 LYS A N 1
ATOM 3753 C CA . LYS A 1 474 ? -0.938 -15.903 24.352 1.00 89.00 474 LYS A CA 1
ATOM 3754 C C . LYS A 1 474 ? -2.341 -16.452 24.568 1.00 89.00 474 LYS A C 1
ATOM 3756 O O . LYS A 1 474 ? -2.486 -17.581 25.028 1.00 89.00 474 LYS A O 1
ATOM 3761 N N . GLU A 1 475 ? -3.341 -15.665 24.200 1.00 91.94 475 GLU A N 1
ATOM 3762 C CA . GLU A 1 475 ? -4.745 -16.065 24.112 1.00 91.94 475 GLU A CA 1
ATOM 3763 C C . GLU A 1 475 ? -5.219 -15.795 22.674 1.00 91.94 475 GLU A C 1
ATOM 3765 O O . GLU A 1 475 ? -4.926 -14.723 22.133 1.00 91.94 475 GLU A O 1
ATOM 3770 N N . PRO A 1 476 ? -5.909 -16.741 22.013 1.00 91.94 476 PRO A N 1
ATOM 3771 C CA . PRO A 1 476 ? -6.524 -16.482 20.717 1.00 91.94 476 PRO A CA 1
ATOM 3772 C C . PRO A 1 476 ? -7.558 -15.349 20.795 1.00 91.94 476 PRO A C 1
ATOM 3774 O O . PRO A 1 476 ? -8.362 -15.292 21.726 1.00 91.94 476 PRO A O 1
ATOM 3777 N N . LYS A 1 477 ? -7.604 -14.484 19.772 1.00 91.62 477 LYS A N 1
ATOM 3778 C CA . LYS A 1 477 ? -8.535 -13.339 19.711 1.00 91.62 477 LYS A CA 1
ATOM 3779 C C . LYS A 1 477 ? -10.004 -13.744 19.878 1.00 91.62 477 LYS A C 1
ATOM 3781 O O . LYS A 1 477 ? -10.750 -13.019 20.519 1.00 91.62 477 LYS A O 1
ATOM 3786 N N . LEU A 1 478 ? -10.407 -14.908 19.357 1.00 93.69 478 LEU A N 1
ATOM 3787 C CA . LEU A 1 478 ? -11.776 -15.424 19.498 1.00 93.69 478 LEU A CA 1
ATOM 3788 C C . LEU A 1 478 ? -12.141 -15.759 20.948 1.00 93.69 478 LEU A C 1
ATOM 3790 O O . LEU A 1 478 ? -13.264 -15.497 21.373 1.00 93.69 478 LEU A O 1
ATOM 3794 N N . ASP A 1 479 ? -11.212 -16.335 21.707 1.00 95.06 479 ASP A N 1
ATOM 3795 C CA . ASP A 1 479 ? -11.457 -16.686 23.109 1.00 95.06 479 ASP A CA 1
ATOM 3796 C C . ASP A 1 479 ? -11.495 -15.420 23.967 1.00 95.06 479 ASP A C 1
ATOM 3798 O O . ASP A 1 479 ? -12.422 -15.228 24.760 1.00 95.06 479 ASP A O 1
ATOM 3802 N N . MET A 1 480 ? -10.571 -14.494 23.695 1.00 94.62 480 MET A N 1
ATOM 3803 C CA . MET A 1 480 ? -1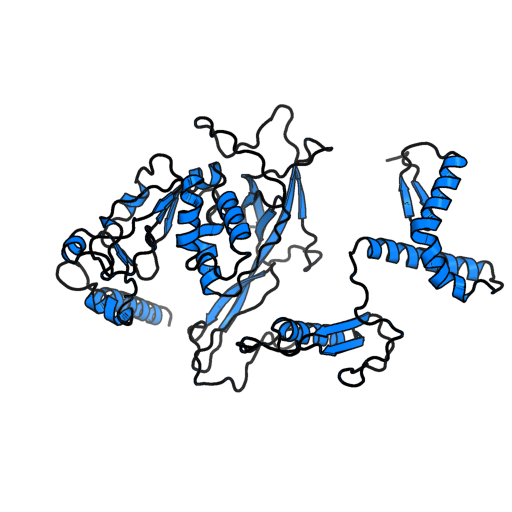0.564 -13.173 24.311 1.00 94.62 480 MET A CA 1
ATOM 3804 C C . MET A 1 480 ? -11.855 -12.406 24.004 1.00 94.62 480 MET A C 1
ATOM 3806 O O . MET A 1 480 ? -12.439 -11.839 24.918 1.00 94.62 480 MET A O 1
ATOM 3810 N N . ALA A 1 481 ? -12.359 -12.419 22.767 1.00 95.50 481 ALA A N 1
ATOM 3811 C CA . ALA A 1 481 ? -13.600 -11.737 22.400 1.00 95.50 481 ALA A CA 1
ATOM 3812 C C . ALA A 1 481 ? -14.802 -12.265 23.201 1.00 95.50 481 ALA A C 1
ATOM 3814 O O . ALA A 1 481 ? -15.521 -11.485 23.824 1.00 95.50 481 ALA A O 1
ATOM 3815 N N . LYS A 1 482 ? -14.973 -13.593 23.265 1.00 96.06 482 LYS A N 1
ATOM 3816 C CA . LYS A 1 482 ? -16.056 -14.243 24.029 1.00 96.06 482 LYS A CA 1
ATOM 3817 C C . LYS A 1 482 ? -16.012 -13.907 25.518 1.00 96.06 482 LYS A C 1
ATOM 3819 O O . LYS A 1 482 ? -17.056 -13.811 26.154 1.00 96.06 482 LYS A O 1
ATOM 3824 N N . ARG A 1 483 ? -14.810 -13.761 26.076 1.00 95.31 483 ARG A N 1
ATOM 3825 C CA . ARG A 1 483 ? -14.588 -13.483 27.498 1.00 95.31 483 ARG A CA 1
ATOM 3826 C C . ARG A 1 483 ? -14.695 -11.992 27.818 1.00 95.31 483 ARG A C 1
ATOM 3828 O O . ARG A 1 483 ? -15.420 -11.607 28.732 1.00 95.31 483 ARG A O 1
ATOM 3835 N N . VAL A 1 484 ? -13.980 -11.147 27.080 1.00 95.06 484 VAL A N 1
ATOM 3836 C CA . VAL A 1 484 ? -13.858 -9.705 27.331 1.00 95.06 484 VAL A CA 1
ATOM 3837 C C . VAL A 1 484 ? -15.144 -8.972 26.965 1.00 95.06 484 VAL A C 1
ATOM 3839 O O . VAL A 1 484 ? -15.537 -8.064 27.696 1.00 95.06 484 VAL A O 1
ATOM 3842 N N . ILE A 1 485 ? -15.820 -9.360 25.887 1.00 95.94 485 ILE A N 1
ATOM 3843 C CA . ILE A 1 485 ? -17.040 -8.707 25.400 1.00 95.94 485 ILE A CA 1
ATOM 3844 C C . ILE A 1 485 ? -18.252 -9.506 25.896 1.00 95.94 485 ILE A C 1
ATOM 3846 O O . ILE A 1 485 ? -18.986 -10.141 25.135 1.00 95.94 485 ILE A O 1
ATOM 3850 N N . SER A 1 486 ? -18.397 -9.550 27.220 1.00 94.38 486 SER A N 1
ATOM 3851 C CA . SER A 1 486 ? -19.457 -10.275 27.920 1.00 94.38 486 SER A CA 1
ATOM 3852 C C . SER A 1 486 ? -19.788 -9.629 29.272 1.00 94.38 486 SER A C 1
ATOM 3854 O O . SER A 1 486 ? -19.021 -8.808 29.788 1.00 94.38 486 SER A O 1
ATOM 3856 N N . GLY A 1 487 ? -20.930 -10.014 29.848 1.00 91.69 487 GLY A N 1
ATOM 3857 C CA . GLY A 1 487 ? -21.415 -9.517 31.138 1.00 91.69 487 GLY A CA 1
ATOM 3858 C C . GLY A 1 487 ? -22.187 -8.199 31.043 1.00 91.69 487 GLY A C 1
ATOM 3859 O O . GLY A 1 487 ? -22.467 -7.698 29.957 1.00 91.69 487 GLY A O 1
ATOM 3860 N N . ASP A 1 488 ? -22.501 -7.626 32.204 1.00 92.31 488 ASP A N 1
ATOM 3861 C CA . ASP A 1 488 ? -23.474 -6.530 32.357 1.00 92.31 488 ASP A CA 1
ATOM 3862 C C . ASP A 1 488 ? -23.046 -5.192 31.724 1.00 92.31 488 ASP A C 1
ATOM 3864 O O . ASP A 1 488 ? -23.847 -4.267 31.604 1.00 92.31 488 ASP A O 1
ATOM 3868 N N . LEU A 1 489 ? -21.779 -5.068 31.313 1.00 92.31 489 LEU A N 1
ATOM 3869 C CA . LEU A 1 489 ? -21.256 -3.874 30.642 1.00 92.31 489 LEU A CA 1
ATOM 3870 C C . LEU A 1 489 ? -21.652 -3.790 29.161 1.00 92.31 489 LEU A C 1
ATOM 3872 O O . LEU A 1 489 ? -21.444 -2.746 28.534 1.00 92.31 489 LEU A O 1
ATOM 3876 N N . PHE A 1 490 ? -22.187 -4.869 28.593 1.00 92.62 490 PHE A N 1
ATOM 3877 C CA . PHE A 1 490 ? -22.511 -4.961 27.177 1.00 92.62 490 PHE A CA 1
ATOM 3878 C C . PHE A 1 490 ? -24.003 -5.240 26.999 1.00 92.62 490 PHE A C 1
ATOM 3880 O O . PHE A 1 490 ? -24.501 -6.201 27.585 1.00 92.62 490 PHE A O 1
ATOM 3887 N N . PRO A 1 491 ? -24.716 -4.447 26.176 1.00 91.12 491 PRO A N 1
ATOM 3888 C CA . PRO A 1 491 ? -26.090 -4.772 25.796 1.00 91.12 491 PRO A CA 1
ATOM 3889 C C . PRO A 1 491 ? -26.179 -6.155 25.141 1.00 91.12 491 PRO A C 1
ATOM 3891 O O . PRO A 1 491 ? -27.108 -6.915 25.401 1.00 91.12 491 PRO A O 1
ATOM 3894 N N . GLU A 1 492 ? -25.170 -6.479 24.329 1.00 93.06 492 GLU A N 1
ATOM 3895 C CA . GLU A 1 492 ? -25.031 -7.737 23.609 1.00 93.06 492 GLU A CA 1
ATOM 3896 C C . GLU A 1 492 ? -23.597 -8.245 23.755 1.00 93.06 492 GLU A C 1
ATOM 3898 O O . GLU A 1 492 ? -22.625 -7.510 23.566 1.00 93.06 492 GLU A O 1
ATOM 3903 N N . SER A 1 493 ? -23.457 -9.517 24.114 1.00 95.19 493 SER A N 1
ATOM 3904 C CA . SER A 1 493 ? -22.163 -10.197 24.127 1.00 95.19 493 SER A CA 1
ATOM 3905 C C . SER A 1 493 ? -21.670 -10.468 22.707 1.00 95.19 493 SER A C 1
ATOM 3907 O O . SER A 1 493 ? -22.459 -10.576 21.768 1.00 95.19 493 SER A O 1
ATOM 3909 N N . TRP A 1 494 ? -20.365 -10.692 22.549 1.00 95.88 494 TRP A N 1
ATOM 3910 C CA . TRP A 1 494 ? -19.796 -11.048 21.245 1.00 95.88 494 TRP A CA 1
ATOM 3911 C C . TRP A 1 494 ? -20.433 -12.305 20.635 1.00 95.88 494 TRP A C 1
ATOM 3913 O O . TRP A 1 494 ? -20.627 -12.367 19.428 1.00 95.88 494 TRP A O 1
ATOM 3923 N N . LEU A 1 495 ? -20.829 -13.282 21.462 1.00 96.50 495 LEU A N 1
ATOM 3924 C CA . LEU A 1 495 ? -21.539 -14.480 20.996 1.00 96.50 495 LEU A CA 1
ATOM 3925 C C . LEU A 1 495 ? -22.919 -14.165 20.404 1.00 96.50 495 LEU A C 1
ATOM 3927 O O . LEU A 1 495 ? -23.353 -14.856 19.488 1.00 96.50 495 LEU A O 1
ATOM 3931 N N . GLN A 1 496 ? -23.614 -13.156 20.934 1.00 96.00 496 GLN A N 1
ATOM 3932 C CA . GLN A 1 496 ? -24.911 -12.726 20.406 1.00 96.00 496 GLN A CA 1
ATOM 3933 C C . GLN A 1 496 ? -24.738 -11.980 19.083 1.00 96.00 496 GLN A C 1
ATOM 3935 O O . GLN A 1 496 ? -25.433 -12.307 18.128 1.00 96.00 496 GLN A O 1
ATOM 3940 N N . LEU A 1 497 ? -23.757 -11.074 19.001 1.00 94.69 497 LEU A N 1
ATOM 3941 C CA . LEU A 1 497 ? -23.423 -10.358 17.765 1.00 94.69 497 LEU A CA 1
ATOM 3942 C C . LEU A 1 497 ? -22.993 -11.324 16.644 1.00 94.69 497 LEU A C 1
ATOM 3944 O O . LEU A 1 497 ? -23.474 -11.235 15.519 1.00 94.69 497 LEU A O 1
ATOM 3948 N N . ASP A 1 498 ? -22.138 -12.303 16.954 1.00 95.69 498 ASP A N 1
ATOM 3949 C CA . ASP A 1 498 ? -21.721 -13.351 16.009 1.00 95.69 498 ASP A CA 1
ATOM 3950 C C . ASP A 1 498 ? -22.909 -14.222 15.551 1.00 95.69 498 ASP A C 1
ATOM 3952 O O . ASP A 1 498 ? -23.010 -14.594 14.382 1.00 95.69 498 ASP A O 1
ATOM 3956 N N . ALA A 1 499 ? -23.851 -14.522 16.451 1.00 96.88 499 ALA A N 1
ATOM 3957 C CA . ALA A 1 499 ? -25.067 -15.254 16.100 1.00 96.88 499 ALA A CA 1
ATOM 3958 C C . ALA A 1 499 ? -26.012 -14.442 15.196 1.00 96.88 499 ALA A C 1
ATOM 3960 O O . ALA A 1 499 ? -26.639 -15.022 14.309 1.00 96.88 499 ALA A O 1
ATOM 3961 N N . GLU A 1 500 ? -26.105 -13.125 15.393 1.00 96.06 500 GLU A N 1
ATOM 3962 C CA . GLU A 1 500 ? -26.895 -12.230 14.542 1.00 96.06 500 GLU A CA 1
ATOM 3963 C C . GLU A 1 500 ? -26.355 -12.207 13.109 1.00 96.06 500 GLU A C 1
ATOM 3965 O O . GLU A 1 500 ? -27.117 -12.409 12.161 1.00 96.06 500 GLU A O 1
ATOM 3970 N N . VAL A 1 501 ? -25.036 -12.055 12.947 1.00 95.50 501 VAL A N 1
ATOM 3971 C CA . VAL A 1 501 ? -24.386 -12.087 11.628 1.00 95.50 501 VAL A CA 1
ATOM 3972 C C . VAL A 1 501 ? -24.638 -13.426 10.936 1.00 95.50 501 VAL A C 1
ATOM 3974 O O . VAL A 1 501 ? -25.105 -13.445 9.801 1.00 95.50 501 VAL A O 1
ATOM 3977 N N . LYS A 1 502 ? -24.449 -14.550 11.638 1.00 95.12 502 LYS A N 1
ATOM 3978 C CA . LYS A 1 502 ? -24.721 -15.892 11.090 1.00 95.12 502 LYS A CA 1
ATOM 3979 C C . LYS A 1 502 ? -26.173 -16.081 10.661 1.00 95.12 502 LYS A C 1
ATOM 3981 O O . LYS A 1 502 ? -26.442 -16.729 9.652 1.00 95.12 502 LYS A O 1
ATOM 3986 N N . ALA A 1 503 ? -27.123 -15.539 11.422 1.00 96.06 503 ALA A N 1
ATOM 3987 C CA . ALA A 1 503 ? -28.534 -15.594 11.060 1.00 96.06 503 ALA A CA 1
ATOM 3988 C C . ALA A 1 503 ? -28.824 -14.766 9.797 1.00 96.06 503 ALA A C 1
ATOM 3990 O O . ALA A 1 503 ? -29.583 -15.216 8.935 1.00 96.06 503 ALA A O 1
ATOM 3991 N N . ALA A 1 504 ? -28.203 -13.591 9.663 1.00 95.31 504 ALA A N 1
ATOM 3992 C CA . ALA A 1 504 ? -28.320 -12.748 8.477 1.00 95.31 504 ALA A CA 1
ATOM 3993 C C . ALA A 1 504 ? -27.688 -13.401 7.234 1.00 95.31 504 ALA A C 1
ATOM 3995 O O . ALA A 1 504 ? -28.303 -13.395 6.167 1.00 95.31 504 ALA A O 1
ATOM 3996 N N . GLU A 1 505 ? -26.511 -14.017 7.375 1.00 93.69 505 GLU A N 1
ATOM 3997 C CA . GLU A 1 505 ? -25.843 -14.775 6.309 1.00 93.69 505 GLU A CA 1
ATOM 3998 C C . GLU A 1 505 ? -26.712 -15.945 5.834 1.00 93.69 505 GLU A C 1
ATOM 4000 O O . GLU A 1 505 ? -27.006 -16.054 4.644 1.00 93.69 505 GLU A O 1
ATOM 4005 N N . ALA A 1 506 ? -27.229 -16.757 6.762 1.00 93.94 506 ALA A N 1
ATOM 4006 C CA . ALA A 1 506 ? -28.120 -17.867 6.430 1.00 93.94 506 ALA A CA 1
ATOM 4007 C C . ALA A 1 506 ? -29.412 -17.395 5.734 1.00 93.94 506 ALA A C 1
ATOM 4009 O O . ALA A 1 506 ? -29.886 -18.030 4.791 1.00 93.94 506 ALA A O 1
ATOM 4010 N N . ALA A 1 507 ? -29.986 -16.268 6.169 1.00 94.81 507 ALA A N 1
ATOM 4011 C CA . ALA A 1 507 ? -31.160 -15.683 5.524 1.00 94.81 507 ALA A CA 1
ATOM 4012 C C . ALA A 1 507 ? -30.856 -15.195 4.097 1.00 94.81 507 ALA A C 1
ATOM 4014 O O . ALA A 1 507 ? -31.684 -15.367 3.201 1.00 94.81 507 ALA A O 1
ATOM 4015 N N . TYR A 1 508 ? -29.673 -14.618 3.871 1.00 92.88 508 TYR A N 1
ATOM 4016 C CA . TYR A 1 508 ? -29.229 -14.184 2.549 1.00 92.88 508 TYR A CA 1
ATOM 4017 C C . TYR A 1 508 ? -28.996 -15.366 1.599 1.00 92.88 508 TYR A C 1
ATOM 4019 O O . TYR A 1 508 ? -29.435 -15.323 0.448 1.00 92.88 508 TYR A O 1
ATOM 4027 N N . GLU A 1 509 ? -28.369 -16.442 2.077 1.00 90.19 509 GLU A N 1
ATOM 4028 C CA . GLU A 1 509 ? -28.170 -17.671 1.301 1.00 90.19 509 GLU A CA 1
ATOM 4029 C C . GLU A 1 509 ? -29.499 -18.327 0.912 1.00 90.19 509 GLU A C 1
ATOM 4031 O O . GLU A 1 509 ? -29.663 -18.775 -0.222 1.00 90.19 509 GLU A O 1
ATOM 4036 N N . LEU A 1 510 ? -30.476 -18.346 1.824 1.00 90.94 510 LEU A N 1
ATOM 4037 C CA . LEU A 1 510 ? -31.821 -18.850 1.541 1.00 90.94 510 LEU A CA 1
ATOM 4038 C C . LEU A 1 510 ? -32.582 -17.991 0.523 1.00 90.94 510 LEU A C 1
ATOM 4040 O O . LEU A 1 510 ? -33.409 -18.527 -0.201 1.00 90.94 510 LEU A O 1
ATOM 4044 N N . ALA A 1 511 ? -32.339 -16.678 0.484 1.00 89.00 511 ALA A N 1
ATOM 4045 C CA . ALA A 1 511 ? -32.984 -15.766 -0.463 1.00 89.00 511 ALA A CA 1
ATOM 4046 C C . ALA A 1 511 ? -32.303 -15.728 -1.844 1.00 89.00 511 ALA A C 1
ATOM 4048 O O . ALA A 1 511 ? -32.917 -15.289 -2.817 1.00 89.00 511 ALA A O 1
ATOM 4049 N N . SER A 1 512 ? -31.031 -16.127 -1.914 1.00 80.75 512 SER A N 1
ATOM 4050 C CA . SER A 1 512 ? -30.222 -16.115 -3.141 1.00 80.75 512 SER A CA 1
ATOM 4051 C C . SER A 1 512 ? -30.279 -17.437 -3.920 1.00 80.75 512 SER A C 1
ATOM 4053 O O . SER A 1 512 ? -29.880 -17.462 -5.086 1.00 80.75 512 SER A O 1
ATOM 4055 N N . ASN A 1 513 ? -30.769 -18.507 -3.283 1.00 64.31 513 ASN A N 1
ATOM 4056 C CA . ASN A 1 513 ? -31.117 -19.795 -3.893 1.00 64.31 513 ASN A CA 1
ATOM 4057 C C . ASN A 1 513 ? -32.602 -19.839 -4.265 1.00 64.31 513 ASN A C 1
ATOM 4059 O O . ASN A 1 513 ? -32.925 -20.499 -5.280 1.00 64.31 513 ASN A O 1
#

Secondary structure (DSSP, 8-state):
-----EEEETTEEEE-SSPPPHHHHHHHHHHHIIIIIHHHHHHTGGGTTTS---HHHHHHHHHHHHHHHHHHHHHHTS--PPPSS-TTS---TTS----SS--S-EEEEEE-TTSHHHHHHHHHHHHHHHHS--EEEEEE---S--SS-S----------TTS------TT--SSS-B-------TTEEEEEEEESS-TTSB-S---EEEEEEEEEEEEEEEE-SSTTS-B--TT-EEEEEEEETTEEEEEEEE--SGGGEEEEEE-SS----S-TT---EEEEE-PPTT-----SSS--S----PPPPP----------SHHHHHHHHHHTTHHHHS-TT--EEEE--TTEEE-S-THHHHH---TT-SEEEEEPP-SS--S-----EEEEEEEEHHHHHHTTHHHHHHHHHHHHTTSTTS-TTHHHHHHHHHTTTSPEEE--GGG-B-TTTS-TGGGGT-SEEE-PPPSSS---HHHHHHHHS-STT-SS-HHHHHHHHHHHHHHHHHHH-

pLDDT: mean 80.76, std 16.14, range [27.86, 97.38]

Foldseek 3Di:
DPDQDWDADLNDTDGDPDDDDPVNVVVVNVCCCVPFLVVLCVVQVVVCVPPDDDPVRVVVSSVVSSVVSVVVVVVVVDDDDPDPDDPPDPQDPPAWDWPPDDAPAEEEDEDACLAPVVLVVVQVLVCCCPVRVYGYTYHHDHDPDDPDRRDPDDDDDDDDPDPDPDDDDPPDDQPDFAADDDDDPPQFDKDWPDKPDDNGGDRDDIDTDMDRFWGKQKAAEWEVLPVVDIAQLFQDKDWDWDDDPPDTDIWIFTQARARSMDITTHGPPDPVPVDPVDPHDYHYDYDDPPDPDDDLDDDDDDDDDDDDDDRDNDDDDDDPDPLVVVLCVLALCLLGPDGPPDFKDKDDDPLKDFDDDCVCVVPDDLVLAQKAFEFFFAADCPPPPPATTDDIMMGRNSSCSSLSVSNVLRVVCSVQVVDVPPPPPVNRVSCVVCCVVGPYRHDDNLQEDEPQRHDPVSVLSRRMYHPDAHPVDGDDSVVSQQVVQDDDSHPDGPVRVVVVVVVVVVVVVVVVD

Radius of gyration: 30.85 Å; Cα contacts (8 Å, |Δi|>4): 620; chains: 1; bounding box: 73×69×93 Å

Organism: Aphanomyces astaci (NCBI:txid112090)

InterPro domains:
  IPR009448 UDP-glucose:Glycoprotein Glucosyltransferase [PF06427] (219-268)
  IPR009448 UDP-glucose:Glycoprotein Glucosyltransferase [PTHR11226] (320-507)
  IPR029044 Nucleotide-diphospho-sugar transferases [G3DSA:3.90.550.10] (267-479)
  IPR029044 Nucleotide-diphospho-sugar transferases [SSF53448] (319-476)
  IPR040497 Glucosyltransferase 24, catalytic domain [PF18404] (319-502)

Sequence (513 aa):
LPDQHVIYVNGRPLELVAPVTPSLFDGLVTYESATRSKAVSKAYVSQFKHNVLTAEDAADKTLQLNVVLSMVDSYLKTPRVAAVLPDDVQRPTYSYVTPSGSSSLDVVAYLDPLSDTAQRASGILRMLHSVLHAKITLVLVPPPSYDEFPLKRFYRFLWGGTSSSLVEFDRLPRHPVLTLNIETPELWNVQMVQSDVDIDNIQQNASATFTIKDVLVYGQCVDKTNAQYPTLPNGLQLVLERSVAKLHSHKDTVVMKNLGYFQLQAAPVPVIVYDFLSKTLQLEVKKQPGQEGVRLLDDGPEATKAPAQPEETSVWTSLTDKQRIIWGYKILFLDVLFPLGVDKIIYVDADQVVRADLKELWTMDLQGKAYGYTPFCDSRNVGFQFWRKGALYVVDLVKFKRMAAGDSLRAIYDQLSADPNSLSNLDQDLPNYAQHQIPIFSLPQEWLWCESWCSDESKAEAKTIDLCNNPKHKEPKLDMAKRVISGDLFPESWLQLDAEVKAAEAAYELASN